Protein AF-0000000073397207 (afdb_homodimer)

Solvent-accessible surface area (backbone atoms only — not comparable to full-atom values): 21515 Å² total; per-residue (Å²): 124,92,67,75,70,46,77,67,48,49,52,52,51,50,42,44,50,54,21,36,38,54,48,25,49,68,46,28,50,88,67,52,48,67,60,58,21,20,55,68,47,73,47,54,61,67,60,51,58,77,76,30,93,39,72,66,57,48,45,54,55,33,42,51,50,45,42,52,48,46,52,56,42,54,59,62,45,70,51,84,90,61,51,71,64,54,37,28,37,43,47,29,40,36,53,50,49,41,45,67,76,34,39,37,34,52,50,34,36,55,55,43,28,61,70,31,71,69,36,33,51,52,45,50,56,51,51,43,54,62,27,53,53,41,20,53,50,40,50,56,37,33,76,72,64,17,49,69,89,62,56,37,62,59,48,16,48,36,51,49,25,16,53,53,43,33,49,46,60,54,66,36,50,70,59,38,66,85,44,72,66,59,63,68,62,53,30,50,47,49,13,50,36,54,32,25,43,42,66,33,76,74,70,83,77,119,124,92,68,75,68,47,75,66,49,51,50,50,51,50,43,42,49,52,22,36,39,53,47,25,50,68,46,28,48,89,66,50,48,68,57,57,23,19,56,66,47,72,48,55,58,67,60,51,57,76,76,31,93,39,72,64,56,49,45,53,55,32,43,53,52,43,43,51,48,47,52,56,39,53,58,63,44,70,51,83,91,60,51,71,64,54,37,28,38,42,46,29,41,35,53,50,51,42,44,66,77,32,39,38,34,52,50,34,38,58,57,42,28,61,71,31,70,70,35,32,49,52,44,51,56,51,50,44,54,62,25,52,53,40,21,52,51,39,51,56,37,34,76,74,64,17,50,68,89,60,56,38,63,60,47,17,46,35,50,48,24,16,52,52,42,32,49,46,62,54,66,37,50,71,60,38,66,85,44,73,65,58,63,68,60,54,28,50,46,49,12,50,37,52,32,25,43,42,65,34,75,73,69,81,76,120

Foldseek 3Di:
DPDDQDPVNVVLVVLLVVLLLVVCLEQNLVRDDLCSSQVSSVHDSVSVCVPAVGSVRVLVVLLVVLLVQLVVQVVVLPDPDDDLLRSLLSNLLSLLVSCQVSVSSLRHLVVVLVVDVVSVVSVVVSLVVQLVVQLVVLVVLVVVPWPPPDRSNVLSVVLSVCSSVLSCVQRGYCVVVVDRDDSVVSSSVSSVCSSCSRNPDPPPPD/DPDDQDPVNVVLVVLLVVLLLVVCLEQNLVRDDLCSSQVSSVHDSVSVCVPAVGSVRVLVVLLVVLLVQLVVQVVVLPDPDDDLLRSLLSNLLSLLVSCQVSVSSLRHLVVVLVVDVVSVVSVVVSLVVQLVVQLVVLVVLVVVPWPPPDRSNVLSVVLSVCSSVLSCVQRGYCVVVVDRDDSVVSSSVSSVCSSCSRNPDPPPPD

InterPro domains:
  IPR001647 DNA-binding HTH domain, TetR-type [PF00440] (18-60)
  IPR001647 DNA-binding HTH domain, TetR-type [PS50977] (10-70)
  IPR009057 Homedomain-like superfamily [SSF46689] (4-81)
  IPR036271 Tetracyclin repressor-like, C-terminal domain superfamily [SSF48498] (80-200)
  IPR050624 Nucleoid occlusion factor SlmA/HTH-type transcriptional regulator [PTHR43479] (6-202)

Organism: Mycobacterium tuberculosis (strain ATCC 25177 / H37Ra) (NCBI:txid419947)

Secondary structure (DSSP, 8-state):
------HHHHHHHHHHHHHHHHHHHHH-STT--HHHHHHHHTS-HHHHHTT-S-HHHHHHHHHHHHHHHHHHHHHHHT-TT--HHHHHHHHHHHHHHHHHHTHHHHHHHHHHTTT-HHHHHHHHHHHHHHHHHHHHHHHHHHHTTTTTTS-HHHHHHHHHHHHHHHHHHHHSSGGGGG----HHHHHHHHHHHHHHHHH----TT-/------HHHHHHHHHHHHHHHHHHHHH-STT--HHHHHHHHTS-HHHHHTT-S-HHHHHHHHHHHHHHHHHHHHHHHT-TT--HHHHHHHHHHHHHHHHHHTHHHHHHHHHHTTT-HHHHHHHHHHHHHHHHHHHHHHHHHHHTTTTTTS-HHHHHHHHHHHHHHHHHHHHSSGGGGG----HHHHHHHHHHHHHHHHH----TT-

Radius of gyration: 22.96 Å; Cα contacts (8 Å, |Δi|>4): 484; chains: 2; bounding box: 70×63×47 Å

Structure (mmCIF, N/CA/C/O backbone):
data_AF-0000000073397207-model_v1
#
loop_
_entity.id
_entity.type
_entity.pdbx_description
1 polymer 'Transcriptional regulatory protein'
#
loop_
_atom_site.group_PDB
_atom_site.id
_atom_site.type_symbol
_atom_site.label_atom_id
_atom_site.label_alt_id
_atom_site.label_comp_id
_atom_site.label_asym_id
_atom_site.label_entity_id
_atom_site.label_seq_id
_atom_site.pdbx_PDB_ins_code
_atom_site.Cartn_x
_atom_site.Cartn_y
_atom_site.Cartn_z
_atom_site.occupancy
_atom_site.B_iso_or_equiv
_atom_site.auth_seq_id
_atom_site.auth_comp_id
_atom_site.auth_asym_id
_atom_site.auth_atom_id
_atom_site.pdbx_PDB_model_num
ATOM 1 N N . MET A 1 1 ? 34.656 -29.141 -2.18 1 34.81 1 MET A N 1
ATOM 2 C CA . MET A 1 1 ? 34.469 -27.875 -1.485 1 34.81 1 MET A CA 1
ATOM 3 C C . MET A 1 1 ? 34.156 -26.75 -2.475 1 34.81 1 MET A C 1
ATOM 5 O O . MET A 1 1 ? 34.938 -26.484 -3.377 1 34.81 1 MET A O 1
ATOM 9 N N . PRO A 1 2 ? 32.906 -26.5 -2.973 1 42.25 2 PRO A N 1
ATOM 10 C CA . PRO A 1 2 ? 32.688 -25.641 -4.141 1 42.25 2 PRO A CA 1
ATOM 11 C C . PRO A 1 2 ? 33.438 -24.312 -4.035 1 42.25 2 PRO A C 1
ATOM 13 O O . PRO A 1 2 ? 33.469 -23.688 -2.973 1 42.25 2 PRO A O 1
ATOM 16 N N . ASP A 1 3 ? 34.594 -24.141 -4.621 1 44.03 3 ASP A N 1
ATOM 17 C CA . ASP A 1 3 ? 35.625 -23.109 -4.746 1 44.03 3 ASP A CA 1
ATOM 18 C C . ASP A 1 3 ? 35 -21.734 -4.836 1 44.03 3 ASP A C 1
ATOM 20 O O . ASP A 1 3 ? 33.812 -21.594 -5.18 1 44.03 3 ASP A O 1
ATOM 24 N N . PHE A 1 4 ? 35.656 -20.734 -4.254 1 48.06 4 PHE A N 1
ATOM 25 C CA . PHE A 1 4 ? 35.469 -19.281 -4.34 1 48.06 4 PHE A CA 1
ATOM 26 C C . PHE A 1 4 ? 35 -18.875 -5.734 1 48.06 4 PHE A C 1
ATOM 28 O O . PHE A 1 4 ? 35.594 -19.281 -6.734 1 48.06 4 PHE A O 1
ATOM 35 N N . PRO A 1 5 ? 33.656 -18.594 -5.93 1 55.09 5 PRO A N 1
ATOM 36 C CA . PRO A 1 5 ? 33.312 -18.266 -7.32 1 55.09 5 PRO A CA 1
ATOM 37 C C . PRO A 1 5 ? 34.438 -17.5 -8.031 1 55.09 5 PRO A C 1
ATOM 39 O O . PRO A 1 5 ? 35.031 -16.594 -7.445 1 55.09 5 PRO A O 1
ATOM 42 N N . THR A 1 6 ? 35.125 -18.156 -8.875 1 69.31 6 THR A N 1
ATOM 43 C CA . THR A 1 6 ? 36.031 -17.5 -9.789 1 69.31 6 THR A CA 1
ATOM 44 C C . THR A 1 6 ? 35.469 -16.156 -10.266 1 69.31 6 THR A C 1
ATOM 46 O O . THR A 1 6 ? 34.281 -15.867 -10.055 1 69.31 6 THR A O 1
ATOM 49 N N . GLN A 1 7 ? 36.375 -15.156 -10.578 1 72.31 7 GLN A N 1
ATOM 50 C CA . GLN A 1 7 ? 35.969 -13.898 -11.188 1 72.31 7 GLN A CA 1
ATOM 51 C C . GLN A 1 7 ? 34.875 -14.102 -12.219 1 72.31 7 GLN A C 1
ATOM 53 O O . GLN A 1 7 ? 33.938 -13.305 -12.297 1 72.31 7 GLN A O 1
ATOM 58 N N . ARG A 1 8 ? 35.031 -15.195 -12.938 1 74.38 8 ARG A N 1
ATOM 59 C CA . ARG A 1 8 ? 34.062 -15.523 -13.961 1 74.38 8 ARG A CA 1
ATOM 60 C C . ARG A 1 8 ? 32.688 -15.859 -13.328 1 74.38 8 ARG A C 1
ATOM 62 O O . ARG A 1 8 ? 31.656 -15.422 -13.812 1 74.38 8 ARG A O 1
ATOM 69 N N . GLY A 1 9 ? 32.75 -16.609 -12.25 1 80.19 9 GLY A N 1
ATOM 70 C CA . GLY A 1 9 ? 31.531 -16.969 -11.531 1 80.19 9 GLY A CA 1
ATOM 71 C C . GLY A 1 9 ? 30.781 -15.766 -10.984 1 80.19 9 GLY A C 1
ATOM 72 O O . GLY A 1 9 ? 29.562 -15.688 -11.094 1 80.19 9 GLY A O 1
ATOM 73 N N . ARG A 1 10 ? 31.562 -14.859 -10.531 1 85.19 10 ARG A N 1
ATOM 74 C CA . ARG A 1 10 ? 30.969 -13.648 -9.977 1 85.19 10 ARG A CA 1
ATOM 75 C C . ARG A 1 10 ? 30.328 -12.805 -11.07 1 85.19 10 ARG A C 1
ATOM 77 O O . ARG A 1 10 ? 29.266 -12.195 -10.852 1 85.19 10 ARG A O 1
ATOM 84 N N . ARG A 1 11 ? 30.891 -12.75 -12.18 1 86.88 11 ARG A N 1
ATOM 85 C CA . ARG A 1 11 ? 30.359 -11.992 -13.305 1 86.88 11 ARG A CA 1
ATOM 86 C C . ARG A 1 11 ? 29.047 -12.602 -13.797 1 86.88 11 ARG A C 1
ATOM 88 O O . ARG A 1 11 ? 28.109 -11.875 -14.133 1 86.88 11 ARG A O 1
ATOM 95 N N . THR A 1 12 ? 29.047 -13.898 -13.82 1 88.5 12 THR A N 1
ATOM 96 C CA . THR A 1 12 ? 27.844 -14.586 -14.273 1 88.5 12 THR A CA 1
ATOM 97 C C . THR A 1 12 ? 26.688 -14.367 -13.289 1 88.5 12 THR A C 1
ATOM 99 O O . THR A 1 12 ? 25.562 -14.094 -13.695 1 88.5 12 THR A O 1
ATOM 102 N N . GLN A 1 13 ? 27.016 -14.469 -12.062 1 91.81 13 GLN A N 1
ATOM 103 C CA . GLN A 1 13 ? 26 -14.227 -11.047 1 91.81 13 GLN A CA 1
ATOM 104 C C . GLN A 1 13 ? 25.453 -12.805 -11.133 1 91.81 13 GLN A C 1
ATOM 106 O O . GLN A 1 13 ? 24.25 -12.586 -11.016 1 91.81 13 GLN A O 1
ATOM 111 N N . ALA A 1 14 ? 26.359 -11.875 -11.344 1 92.94 14 ALA A N 1
ATOM 112 C CA . ALA A 1 14 ? 25.953 -10.469 -11.469 1 92.94 14 ALA A CA 1
ATOM 113 C C . ALA A 1 14 ? 25.047 -10.266 -12.672 1 92.94 14 ALA A C 1
ATOM 115 O O . ALA A 1 14 ? 24.109 -9.469 -12.617 1 92.94 14 ALA A O 1
ATOM 116 N N . ALA A 1 15 ? 25.344 -10.977 -13.703 1 93.75 15 ALA A N 1
ATOM 117 C CA . ALA A 1 15 ? 24.531 -10.883 -14.906 1 93.75 15 ALA A CA 1
ATOM 118 C C . ALA A 1 15 ? 23.125 -11.438 -14.672 1 93.75 15 ALA A C 1
ATOM 120 O O . ALA A 1 15 ? 22.141 -10.859 -15.125 1 93.75 15 ALA A O 1
ATOM 121 N N . ILE A 1 16 ? 23.062 -12.523 -14 1 95.12 16 ILE A N 1
ATOM 122 C CA . ILE A 1 16 ? 21.781 -13.148 -13.672 1 95.12 16 ILE A CA 1
ATOM 123 C C . ILE A 1 16 ? 20.984 -12.234 -12.742 1 95.12 16 ILE A C 1
ATOM 125 O O . ILE A 1 16 ? 19.781 -12.047 -12.922 1 95.12 16 ILE A O 1
ATOM 129 N N . ASP A 1 17 ? 21.688 -11.695 -11.844 1 95.69 17 ASP A N 1
ATOM 130 C CA . ASP A 1 17 ? 21.062 -10.773 -10.906 1 95.69 17 ASP A CA 1
ATOM 131 C C . ASP A 1 17 ? 20.5 -9.555 -11.633 1 95.69 17 ASP A C 1
ATOM 133 O O . ASP A 1 17 ? 19.344 -9.156 -11.398 1 95.69 17 ASP A O 1
ATOM 137 N N . ALA A 1 18 ? 21.297 -8.984 -12.492 1 96.31 18 ALA A N 1
ATOM 138 C CA . ALA A 1 18 ? 20.859 -7.812 -13.258 1 96.31 18 ALA A CA 1
ATOM 139 C C . ALA A 1 18 ? 19.656 -8.141 -14.133 1 96.31 18 ALA A C 1
ATOM 141 O O . ALA A 1 18 ? 18.719 -7.352 -14.234 1 96.31 18 ALA A O 1
ATOM 142 N N . ALA A 1 19 ? 19.703 -9.266 -14.75 1 97.38 19 ALA A N 1
ATOM 143 C CA . ALA A 1 19 ? 18.594 -9.727 -15.586 1 97.38 19 ALA A CA 1
ATOM 144 C C . ALA A 1 19 ? 17.328 -9.93 -14.758 1 97.38 19 ALA A C 1
ATOM 146 O O . ALA A 1 19 ? 16.234 -9.531 -15.164 1 97.38 19 ALA A O 1
ATOM 147 N N . ALA A 1 20 ? 17.484 -10.555 -13.586 1 97.62 20 ALA A N 1
ATOM 148 C CA . ALA A 1 20 ? 16.359 -10.797 -12.695 1 97.62 20 ALA A CA 1
ATOM 149 C C . ALA A 1 20 ? 15.711 -9.492 -12.266 1 97.62 20 ALA A C 1
ATOM 151 O O . ALA A 1 20 ? 14.484 -9.367 -12.273 1 97.62 20 ALA A O 1
ATOM 152 N N . ARG A 1 21 ? 16.531 -8.547 -11.938 1 96.69 21 ARG A N 1
ATOM 153 C CA . ARG A 1 21 ? 16.016 -7.25 -11.516 1 96.69 21 ARG A CA 1
ATOM 154 C C . ARG A 1 21 ? 15.227 -6.582 -12.641 1 96.69 21 ARG A C 1
ATOM 156 O O . ARG A 1 21 ? 14.156 -6.016 -12.406 1 96.69 21 ARG A O 1
ATOM 163 N N . THR A 1 22 ? 15.711 -6.688 -13.797 1 95.75 22 THR A N 1
ATOM 164 C CA . THR A 1 22 ? 15.062 -6.094 -14.961 1 95.75 22 THR A CA 1
ATOM 165 C C . THR A 1 22 ? 13.695 -6.734 -15.195 1 95.75 22 THR A C 1
ATOM 167 O O . THR A 1 22 ? 12.695 -6.031 -15.359 1 95.75 22 THR A O 1
ATOM 170 N N . VAL A 1 23 ? 13.625 -8.047 -15.195 1 95.81 23 VAL A N 1
ATOM 171 C CA . VAL A 1 23 ? 12.398 -8.773 -15.477 1 95.81 23 VAL A CA 1
ATOM 172 C C . VAL A 1 23 ? 11.383 -8.531 -14.359 1 95.81 23 VAL A C 1
ATOM 174 O O . VAL A 1 23 ? 10.188 -8.359 -14.617 1 95.81 23 VAL A O 1
ATOM 177 N N . VAL A 1 24 ? 11.844 -8.445 -13.164 1 95.88 24 VAL A N 1
ATOM 178 C CA . VAL A 1 24 ? 10.977 -8.281 -12.008 1 95.88 24 VAL A CA 1
ATOM 179 C C . VAL A 1 24 ? 10.359 -6.887 -12.016 1 95.88 24 VAL A C 1
ATOM 181 O O . VAL A 1 24 ? 9.18 -6.719 -11.711 1 95.88 24 VAL A O 1
ATOM 184 N N . VAL A 1 25 ? 11.141 -5.914 -12.344 1 92.69 25 VAL A N 1
ATOM 185 C CA . VAL A 1 25 ? 10.617 -4.555 -12.391 1 92.69 25 VAL A CA 1
ATOM 186 C C . VAL A 1 25 ? 9.531 -4.457 -13.461 1 92.69 25 VAL A C 1
ATOM 188 O O . VAL A 1 25 ? 8.531 -3.76 -13.281 1 92.69 25 VAL A O 1
ATOM 191 N N . ARG A 1 26 ? 9.648 -5.23 -14.453 1 89.5 26 ARG A N 1
ATOM 192 C CA . ARG A 1 26 ? 8.727 -5.188 -15.586 1 89.5 26 ARG A CA 1
ATOM 193 C C . ARG A 1 26 ? 7.473 -6.004 -15.297 1 89.5 26 ARG A C 1
ATOM 195 O O . ARG A 1 26 ? 6.355 -5.543 -15.547 1 89.5 26 ARG A O 1
ATOM 202 N N . ASN A 1 27 ? 7.688 -7.203 -14.688 1 90.75 27 ASN A N 1
ATOM 203 C CA . ASN A 1 27 ? 6.594 -8.164 -14.641 1 90.75 27 ASN A CA 1
ATOM 204 C C . ASN A 1 27 ? 6.129 -8.414 -13.203 1 90.75 27 ASN A C 1
ATOM 206 O O . ASN A 1 27 ? 5.055 -8.969 -12.984 1 90.75 27 ASN A O 1
ATOM 210 N N . GLY A 1 28 ? 6.941 -7.98 -12.266 1 92.88 28 GLY A N 1
ATOM 211 C CA . GLY A 1 28 ? 6.746 -8.469 -10.914 1 92.88 28 GLY A CA 1
ATOM 212 C C . GLY A 1 28 ? 7.355 -9.836 -10.68 1 92.88 28 GLY A C 1
ATOM 213 O O . GLY A 1 28 ? 7.656 -10.562 -11.625 1 92.88 28 GLY A O 1
ATOM 214 N N . ILE A 1 29 ? 7.496 -10.242 -9.438 1 95.75 29 ILE A N 1
ATOM 215 C CA . ILE A 1 29 ? 8.195 -11.477 -9.109 1 95.75 29 ILE A CA 1
ATOM 216 C C . ILE A 1 29 ? 7.258 -12.672 -9.281 1 95.75 29 ILE A C 1
ATOM 218 O O . ILE A 1 29 ? 7.691 -13.758 -9.672 1 95.75 29 ILE A O 1
ATOM 222 N N . LEU A 1 30 ? 6.016 -12.453 -9.031 1 93.25 30 LEU A N 1
ATOM 223 C CA . LEU A 1 30 ? 5.062 -13.555 -9.078 1 93.25 30 LEU A CA 1
ATOM 224 C C . LEU A 1 30 ? 4.812 -13.992 -10.523 1 93.25 30 LEU A C 1
ATOM 226 O O . LEU A 1 30 ? 4.551 -15.164 -10.781 1 93.25 30 LEU A O 1
ATOM 230 N N . ALA A 1 31 ? 4.973 -13.125 -11.43 1 91.5 31 ALA A N 1
ATOM 231 C CA . ALA A 1 31 ? 4.773 -13.438 -12.844 1 91.5 31 ALA A CA 1
ATOM 232 C C . ALA A 1 31 ? 6.09 -13.805 -13.523 1 91.5 31 ALA A C 1
ATOM 234 O O . ALA A 1 31 ? 6.125 -14.062 -14.727 1 91.5 31 ALA A O 1
ATOM 235 N N . THR A 1 32 ? 7.168 -13.766 -12.797 1 95.75 32 THR A N 1
ATOM 236 C CA . THR A 1 32 ? 8.5 -14.016 -13.344 1 95.75 32 THR A CA 1
ATOM 237 C C . THR A 1 32 ? 8.914 -15.461 -13.117 1 95.75 32 THR A C 1
ATOM 239 O O . THR A 1 32 ? 8.727 -16 -12.023 1 95.75 32 THR A O 1
ATOM 242 N N . THR A 1 33 ? 9.484 -16.125 -14.156 1 95.94 33 THR A N 1
ATOM 243 C CA . THR A 1 33 ? 10.039 -17.469 -14.031 1 95.94 33 THR A CA 1
ATOM 244 C C . THR A 1 33 ? 11.555 -17.438 -14.164 1 95.94 33 THR A C 1
ATOM 246 O O . THR A 1 33 ? 12.133 -16.438 -14.594 1 95.94 33 THR A O 1
ATOM 249 N N . VAL A 1 34 ? 12.109 -18.531 -13.727 1 96.88 34 VAL A N 1
ATOM 250 C CA . VAL A 1 34 ? 13.555 -18.672 -13.891 1 96.88 34 VAL A CA 1
ATOM 251 C C . VAL A 1 34 ? 13.914 -18.609 -15.375 1 96.88 34 VAL A C 1
ATOM 253 O O . VAL A 1 34 ? 14.93 -18.016 -15.75 1 96.88 34 VAL A O 1
ATOM 256 N N . ALA A 1 35 ? 13.055 -19.156 -16.188 1 96.44 35 ALA A N 1
ATOM 257 C CA . ALA A 1 35 ? 13.273 -19.109 -17.641 1 96.44 35 ALA A CA 1
ATOM 258 C C . ALA A 1 35 ? 13.273 -17.672 -18.156 1 96.44 35 ALA A C 1
ATOM 260 O O . ALA A 1 35 ? 14.109 -17.312 -18.984 1 96.44 35 ALA A O 1
ATOM 261 N N . ASP A 1 36 ? 12.422 -16.828 -17.703 1 96.81 36 ASP A N 1
ATOM 262 C CA . ASP A 1 36 ? 12.383 -15.422 -18.078 1 96.81 36 ASP A CA 1
ATOM 263 C C . ASP A 1 36 ? 13.695 -14.727 -17.734 1 96.81 36 ASP A C 1
ATOM 265 O O . ASP A 1 36 ? 14.211 -13.938 -18.531 1 96.81 36 ASP A O 1
ATOM 269 N N . ILE A 1 37 ? 14.188 -14.992 -16.531 1 97.62 37 ILE A N 1
ATOM 270 C CA . ILE A 1 37 ? 15.398 -14.352 -16.016 1 97.62 37 ILE A CA 1
ATOM 271 C C . ILE A 1 37 ? 16.594 -14.758 -16.875 1 97.62 37 ILE A C 1
ATOM 273 O O . ILE A 1 37 ? 17.359 -13.906 -17.328 1 97.62 37 ILE A O 1
ATOM 277 N N . THR A 1 38 ? 16.734 -16.078 -17.094 1 96.75 38 THR A N 1
ATOM 278 C CA . THR A 1 38 ? 17.906 -16.562 -17.812 1 96.75 38 THR A CA 1
ATOM 279 C C . THR A 1 38 ? 17.828 -16.172 -19.297 1 96.75 38 THR A C 1
ATOM 281 O O . THR A 1 38 ? 18.844 -15.914 -19.922 1 96.75 38 THR A O 1
ATOM 284 N N . ALA A 1 39 ? 16.609 -16.125 -19.859 1 96.81 39 ALA A N 1
ATOM 285 C CA . ALA A 1 39 ? 16.453 -15.617 -21.219 1 96.81 39 ALA A CA 1
ATOM 286 C C . ALA A 1 39 ? 16.922 -14.172 -21.328 1 96.81 39 ALA A C 1
ATOM 288 O O . ALA A 1 39 ? 17.625 -13.812 -22.281 1 96.81 39 ALA A O 1
ATOM 289 N N . GLU A 1 40 ? 16.578 -13.359 -20.391 1 96.81 40 GLU A N 1
ATOM 290 C CA . GLU A 1 40 ? 17 -11.969 -20.344 1 96.81 40 GLU A CA 1
ATOM 291 C C . GLU A 1 40 ? 18.516 -11.859 -20.219 1 96.81 40 GLU A C 1
ATOM 293 O O . GLU A 1 40 ? 19.141 -10.953 -20.781 1 96.81 40 GLU A O 1
ATOM 298 N N . ALA A 1 41 ? 19.156 -12.82 -19.531 1 95.88 41 ALA A N 1
ATOM 299 C CA . ALA A 1 41 ? 20.594 -12.812 -19.297 1 95.88 41 ALA A CA 1
ATOM 300 C C . ALA A 1 41 ? 21.344 -13.461 -20.453 1 95.88 41 ALA A C 1
ATOM 302 O O . ALA A 1 41 ? 22.578 -13.43 -20.5 1 95.88 41 ALA A O 1
ATOM 303 N N . GLY A 1 42 ? 20.656 -14.062 -21.359 1 95.69 42 GLY A N 1
ATOM 304 C CA . GLY A 1 42 ? 21.297 -14.789 -22.453 1 95.69 42 GLY A CA 1
ATOM 305 C C . GLY A 1 42 ? 22.016 -16.047 -21.984 1 95.69 42 GLY A C 1
ATOM 306 O O . GLY A 1 42 ? 23.125 -16.328 -22.453 1 95.69 42 GLY A O 1
ATOM 307 N N . ARG A 1 43 ? 21.375 -16.703 -21.062 1 93.94 43 ARG A N 1
ATOM 308 C CA . ARG A 1 43 ? 21.984 -17.891 -20.484 1 93.94 43 ARG A CA 1
ATOM 309 C C . ARG A 1 43 ? 20.984 -19.031 -20.422 1 93.94 43 ARG A C 1
ATOM 311 O O . ARG A 1 43 ? 19.797 -18.844 -20.656 1 93.94 43 ARG A O 1
ATOM 318 N N . SER A 1 44 ? 21.516 -20.203 -20.094 1 90.88 44 SER A N 1
ATOM 319 C CA . SER A 1 44 ? 20.656 -21.359 -19.906 1 90.88 44 SER A CA 1
ATOM 320 C C . SER A 1 44 ? 19.938 -21.328 -18.547 1 90.88 44 SER A C 1
ATOM 322 O O . SER A 1 44 ? 20.438 -20.703 -17.609 1 90.88 44 SER A O 1
ATOM 324 N N . ALA A 1 45 ? 18.797 -22.016 -18.422 1 89.69 45 ALA A N 1
ATOM 325 C CA . ALA A 1 45 ? 18.062 -22.125 -17.156 1 89.69 45 ALA A CA 1
ATOM 326 C C . ALA A 1 45 ? 18.938 -22.75 -16.078 1 89.69 45 ALA A C 1
ATOM 328 O O . ALA A 1 45 ? 18.859 -22.375 -14.906 1 89.69 45 ALA A O 1
ATOM 329 N N . ALA A 1 46 ? 19.812 -23.703 -16.5 1 90.12 46 ALA A N 1
ATOM 330 C CA . ALA A 1 46 ? 20.688 -24.422 -15.578 1 90.12 46 ALA A CA 1
ATOM 331 C C . ALA A 1 46 ? 21.672 -23.453 -14.906 1 90.12 46 ALA A C 1
ATOM 333 O O . ALA A 1 46 ? 22.031 -23.656 -13.742 1 90.12 46 ALA A O 1
ATOM 334 N N . SER A 1 47 ? 22 -22.453 -15.57 1 92.19 47 SER A N 1
ATOM 335 C CA . SER A 1 47 ? 22.953 -21.484 -15.055 1 92.19 47 SER A CA 1
ATOM 336 C C . SER A 1 47 ? 22.438 -20.797 -13.797 1 92.19 47 SER A C 1
ATOM 338 O O . SER A 1 47 ? 23.203 -20.5 -12.875 1 92.19 47 SER A O 1
ATOM 340 N N . PHE A 1 48 ? 21.141 -20.594 -13.742 1 95.5 48 PHE A N 1
ATOM 341 C CA . PHE A 1 48 ? 20.531 -19.969 -12.578 1 95.5 48 PHE A CA 1
ATOM 342 C C . PHE A 1 48 ? 20.734 -20.812 -11.336 1 95.5 48 PHE A C 1
ATOM 344 O O . PHE A 1 48 ? 21.078 -20.297 -10.273 1 95.5 48 PHE A O 1
ATOM 351 N N . TYR A 1 49 ? 20.656 -22.047 -11.453 1 94.38 49 TYR A N 1
ATOM 352 C CA . TYR A 1 49 ? 20.641 -22.969 -10.328 1 94.38 49 TYR A CA 1
ATOM 353 C C . TYR A 1 49 ? 22.062 -23.219 -9.82 1 94.38 49 TYR A C 1
ATOM 355 O O . TYR A 1 49 ? 22.25 -23.812 -8.75 1 94.38 49 TYR A O 1
ATOM 363 N N . ASN A 1 50 ? 23.062 -22.781 -10.531 1 94.06 50 ASN A N 1
ATOM 364 C CA . ASN A 1 50 ? 24.438 -22.781 -10.039 1 94.06 50 ASN A CA 1
ATOM 365 C C . ASN A 1 50 ? 24.625 -21.766 -8.914 1 94.06 50 ASN A C 1
ATOM 367 O O . ASN A 1 50 ? 25.531 -21.891 -8.102 1 94.06 50 ASN A O 1
ATOM 371 N N . TYR A 1 51 ? 23.688 -20.844 -8.914 1 93.81 51 TYR A N 1
ATOM 372 C CA . TYR A 1 51 ? 23.891 -19.734 -8 1 93.81 51 TYR A CA 1
ATOM 373 C C . TYR A 1 51 ? 22.75 -19.625 -7.004 1 93.81 51 TYR A C 1
ATOM 375 O O . TYR A 1 51 ? 22.938 -19.141 -5.883 1 93.81 51 TYR A O 1
ATOM 383 N N . TYR A 1 52 ? 21.594 -20 -7.434 1 95.81 52 TYR A N 1
ATOM 384 C CA . TYR A 1 52 ? 20.422 -19.922 -6.562 1 95.81 52 TYR A CA 1
ATOM 385 C C . TYR A 1 52 ? 19.641 -21.234 -6.566 1 95.81 52 TYR A C 1
ATOM 387 O O . TYR A 1 52 ? 19.375 -21.797 -7.629 1 95.81 52 TYR A O 1
ATOM 395 N N . ASP A 1 53 ? 19.203 -21.609 -5.375 1 95.56 53 ASP A N 1
ATOM 396 C CA . ASP A 1 53 ? 18.422 -22.844 -5.25 1 95.56 53 ASP A CA 1
ATOM 397 C C . ASP A 1 53 ? 17.031 -22.672 -5.828 1 95.56 53 ASP A C 1
ATOM 399 O O . ASP A 1 53 ? 16.406 -23.641 -6.285 1 95.56 53 ASP A O 1
ATOM 403 N N . SER A 1 54 ? 16.531 -21.438 -5.707 1 95.81 54 SER A N 1
ATOM 404 C CA . SER A 1 54 ? 15.188 -21.109 -6.184 1 95.81 54 SER A CA 1
ATOM 405 C C . SER A 1 54 ? 15.023 -19.609 -6.359 1 95.81 54 SER A C 1
ATOM 407 O O . SER A 1 54 ? 15.883 -18.828 -5.934 1 95.81 54 SER A O 1
ATOM 409 N N . LYS A 1 55 ? 14.031 -19.297 -6.988 1 95.44 55 LYS A N 1
ATOM 410 C CA . LYS A 1 55 ? 13.68 -17.891 -7.125 1 95.44 55 LYS A CA 1
ATOM 411 C C . LYS A 1 55 ? 13.453 -17.25 -5.762 1 95.44 55 LYS A C 1
ATOM 413 O O . LYS A 1 55 ? 13.875 -16.109 -5.531 1 95.44 55 LYS A O 1
ATOM 418 N N . GLU A 1 56 ? 12.875 -17.938 -4.832 1 95.62 56 GLU A N 1
A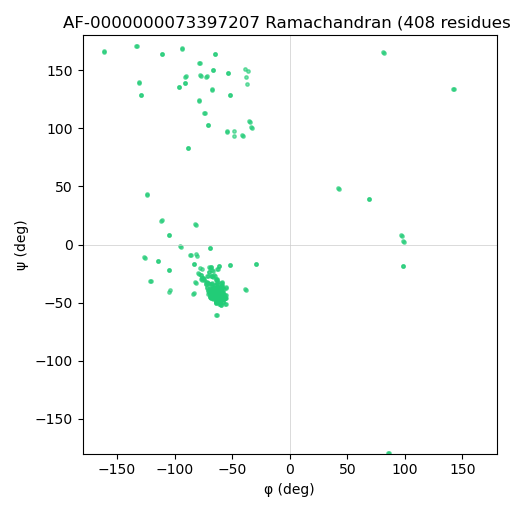TOM 419 C CA . GLU A 1 56 ? 12.617 -17.453 -3.48 1 95.62 56 GLU A CA 1
ATOM 420 C C . GLU A 1 56 ? 13.914 -17.266 -2.705 1 95.62 56 GLU A C 1
ATOM 422 O O . GLU A 1 56 ? 14.039 -16.328 -1.909 1 95.62 56 GLU A O 1
ATOM 427 N N . ALA A 1 57 ? 14.797 -18.172 -2.922 1 96.12 57 ALA A N 1
ATOM 428 C CA . ALA A 1 57 ? 16.109 -18.031 -2.291 1 96.12 57 ALA A CA 1
ATOM 429 C C . ALA A 1 57 ? 16.797 -16.766 -2.76 1 96.12 57 ALA A C 1
ATOM 431 O O . ALA A 1 57 ? 17.438 -16.062 -1.964 1 96.12 57 ALA A O 1
ATOM 432 N N . MET A 1 58 ? 16.734 -16.484 -4.008 1 97.06 58 MET A N 1
ATOM 433 C CA . MET A 1 58 ? 17.266 -15.242 -4.559 1 97.06 58 MET A CA 1
ATOM 434 C C . MET A 1 58 ? 16.609 -14.031 -3.906 1 97.06 58 MET A C 1
ATOM 436 O O . MET A 1 58 ? 17.297 -13.102 -3.48 1 97.06 58 MET A O 1
ATOM 440 N N . VAL A 1 59 ? 15.32 -14.055 -3.75 1 97.44 59 VAL A N 1
ATOM 441 C CA . VAL A 1 59 ? 14.57 -12.93 -3.199 1 97.44 59 VAL A CA 1
ATOM 442 C C . VAL A 1 59 ? 14.93 -12.75 -1.725 1 97.44 59 VAL A C 1
ATOM 444 O O . VAL A 1 59 ? 14.977 -11.617 -1.226 1 97.44 59 VAL A O 1
ATOM 447 N N . ARG A 1 60 ? 15.195 -13.797 -1.052 1 96.12 60 ARG A N 1
ATOM 448 C CA . ARG A 1 60 ? 15.625 -13.688 0.339 1 96.12 60 ARG A CA 1
ATOM 449 C C . ARG A 1 60 ? 16.922 -12.898 0.454 1 96.12 60 ARG A C 1
ATOM 451 O O . ARG A 1 60 ? 17.078 -12.062 1.354 1 96.12 60 ARG A O 1
ATOM 458 N N . GLN A 1 61 ? 17.797 -13.148 -0.435 1 94.88 61 GLN A N 1
ATOM 459 C CA . GLN A 1 61 ? 19.031 -12.375 -0.463 1 94.88 61 GLN A CA 1
ATOM 460 C C . GLN A 1 61 ? 18.766 -10.906 -0.796 1 94.88 61 GLN A C 1
ATOM 462 O O . GLN A 1 61 ? 19.391 -10.008 -0.228 1 94.88 61 GLN A O 1
ATOM 467 N N . TRP A 1 62 ? 17.875 -10.727 -1.723 1 95.5 62 TRP A N 1
ATOM 468 C CA . TRP A 1 62 ? 17.484 -9.375 -2.105 1 95.5 62 TRP A CA 1
ATOM 469 C C . TRP A 1 62 ? 16.859 -8.641 -0.926 1 95.5 62 TRP A C 1
ATOM 471 O O . TRP A 1 62 ? 17.062 -7.434 -0.761 1 95.5 62 TRP A O 1
ATOM 481 N N . ALA A 1 63 ? 16.094 -9.336 -0.105 1 94.56 63 ALA A N 1
ATOM 482 C CA . ALA A 1 63 ? 15.461 -8.758 1.079 1 94.56 63 ALA A CA 1
ATOM 483 C C . ALA A 1 63 ? 16.516 -8.172 2.021 1 94.56 63 ALA A C 1
ATOM 485 O O . ALA A 1 63 ? 16.328 -7.074 2.555 1 94.56 63 ALA A O 1
ATOM 486 N N . LEU A 1 64 ? 17.562 -8.844 2.178 1 92.69 64 LEU A N 1
ATOM 487 C CA . LEU A 1 64 ? 18.641 -8.398 3.059 1 92.69 64 LEU A CA 1
ATOM 488 C C . LEU A 1 64 ? 19.328 -7.156 2.504 1 92.69 64 LEU A C 1
ATOM 490 O O . LEU A 1 64 ? 19.641 -6.23 3.254 1 92.69 64 LEU A O 1
ATOM 494 N N . ARG A 1 65 ? 19.484 -7.141 1.22 1 91.69 65 ARG A N 1
ATOM 495 C CA . ARG A 1 65 ? 20.094 -5.977 0.583 1 91.69 65 ARG A CA 1
ATOM 496 C C . ARG A 1 65 ? 19.203 -4.742 0.743 1 91.69 65 ARG A C 1
ATOM 498 O O . ARG A 1 65 ? 19.703 -3.652 1.035 1 91.69 65 ARG A O 1
ATOM 505 N N . PHE A 1 66 ? 17.984 -4.91 0.549 1 93.56 66 PHE A N 1
ATOM 506 C CA . PHE A 1 66 ? 17.047 -3.814 0.729 1 93.56 66 PHE A CA 1
ATOM 507 C C . PHE A 1 66 ? 17.062 -3.311 2.168 1 93.56 66 PHE A C 1
ATOM 509 O O . PHE A 1 66 ? 17.125 -2.104 2.408 1 93.56 66 PHE A O 1
ATOM 516 N N . ARG A 1 67 ? 17 -4.234 3.092 1 92.94 67 ARG A N 1
ATOM 517 C CA . ARG A 1 67 ? 17.031 -3.889 4.508 1 92.94 67 ARG A CA 1
ATOM 518 C C . ARG A 1 67 ? 18.281 -3.102 4.859 1 92.94 67 ARG A C 1
ATOM 520 O O . ARG A 1 67 ? 18.219 -2.094 5.566 1 92.94 67 ARG A O 1
ATOM 527 N N . ASP A 1 68 ? 19.406 -3.531 4.348 1 92.56 68 ASP A N 1
ATOM 528 C CA . ASP A 1 68 ? 20.672 -2.871 4.625 1 92.56 68 ASP A CA 1
ATOM 529 C C . ASP A 1 68 ? 20.703 -1.453 4.062 1 92.56 68 ASP A C 1
ATOM 531 O O . ASP A 1 68 ? 21.156 -0.522 4.723 1 92.56 68 ASP A O 1
ATOM 535 N N . ASP A 1 69 ? 20.203 -1.304 2.891 1 93.12 69 ASP A N 1
ATOM 536 C CA . ASP A 1 69 ? 20.141 0.019 2.275 1 93.12 69 ASP A CA 1
ATOM 537 C C . ASP A 1 69 ? 19.203 0.939 3.049 1 93.12 69 ASP A C 1
ATOM 539 O O . ASP A 1 69 ? 19.5 2.115 3.258 1 93.12 69 ASP A O 1
ATOM 543 N N . ALA A 1 70 ? 18.062 0.414 3.404 1 91.56 70 ALA A N 1
ATOM 544 C CA . ALA A 1 70 ? 17.094 1.178 4.191 1 91.56 70 ALA A CA 1
ATOM 545 C C . ALA A 1 70 ? 17.703 1.639 5.512 1 91.56 70 ALA A C 1
ATOM 547 O O . ALA A 1 70 ? 17.547 2.797 5.902 1 91.56 70 ALA A O 1
ATOM 548 N N . ASN A 1 71 ? 18.422 0.75 6.168 1 90.56 71 ASN A N 1
ATOM 549 C CA . ASN A 1 71 ? 19.078 1.067 7.434 1 90.56 71 ASN A CA 1
ATOM 550 C C . ASN A 1 71 ? 20.125 2.162 7.266 1 90.56 71 ASN A C 1
ATOM 552 O O . ASN A 1 71 ? 20.188 3.096 8.062 1 90.56 71 ASN A O 1
ATOM 556 N N . GLN A 1 72 ? 20.891 2.004 6.25 1 90.31 72 GLN A N 1
ATOM 557 C CA . GLN A 1 72 ? 21.953 2.965 6 1 90.31 72 GLN A CA 1
ATOM 558 C C . GLN A 1 72 ? 21.391 4.355 5.719 1 90.31 72 GLN A C 1
ATOM 560 O O . GLN A 1 72 ? 21.891 5.352 6.246 1 90.31 72 GLN A O 1
ATOM 565 N N . ARG A 1 73 ? 20.391 4.461 4.965 1 90.06 73 ARG A N 1
ATOM 566 C CA . ARG A 1 73 ? 19.812 5.754 4.617 1 90.06 73 ARG A CA 1
ATOM 567 C C . ARG A 1 73 ? 19.062 6.352 5.809 1 90.06 73 ARG A C 1
ATOM 569 O O . ARG A 1 73 ? 19.062 7.57 5.988 1 90.06 73 ARG A O 1
ATOM 576 N N . ALA A 1 74 ? 18.469 5.488 6.598 1 84 74 ALA A N 1
ATOM 577 C CA . ALA A 1 74 ? 17.781 5.961 7.801 1 84 74 ALA A CA 1
ATOM 578 C C . ALA A 1 74 ? 18.766 6.621 8.766 1 84 74 ALA A C 1
ATOM 580 O O . ALA A 1 74 ? 18.438 7.621 9.406 1 84 74 ALA A O 1
ATOM 581 N N . LEU A 1 75 ? 19.938 6.113 8.852 1 81.62 75 LEU A N 1
ATOM 582 C CA . LEU A 1 75 ? 20.969 6.641 9.734 1 81.62 75 LEU A CA 1
ATOM 583 C C . LEU A 1 75 ? 21.391 8.039 9.305 1 81.62 75 LEU A C 1
ATOM 585 O O . LEU A 1 75 ? 21.719 8.883 10.148 1 81.62 75 LEU A O 1
ATOM 589 N N . SER A 1 76 ? 21.234 8.297 8.125 1 77.69 76 SER A N 1
ATOM 590 C CA . SER A 1 76 ? 21.672 9.594 7.609 1 77.69 76 SER A CA 1
ATOM 591 C C . SER A 1 76 ? 20.672 10.688 7.973 1 77.69 76 SER A C 1
ATOM 593 O O . SER A 1 76 ? 21.016 11.875 7.996 1 77.69 76 SER A O 1
ATOM 595 N N . VAL A 1 77 ? 19.484 10.312 8.281 1 79.81 77 VAL A N 1
ATOM 596 C CA . VAL A 1 77 ? 18.406 11.25 8.609 1 79.81 77 VAL A CA 1
ATOM 597 C C . VAL A 1 77 ? 18.594 11.773 10.031 1 79.81 77 VAL A C 1
ATOM 599 O O . VAL A 1 77 ? 18.141 12.867 10.359 1 79.81 77 VAL A O 1
ATOM 602 N N . ILE A 1 78 ? 19.234 11.023 10.875 1 74.38 78 ILE A N 1
ATOM 603 C CA . ILE A 1 78 ? 19.359 11.359 12.289 1 74.38 78 ILE A CA 1
ATOM 604 C C . ILE A 1 78 ? 20.516 12.352 12.469 1 74.38 78 ILE A C 1
ATOM 606 O O . ILE A 1 78 ? 20.844 12.719 13.602 1 74.38 78 ILE A O 1
ATOM 610 N N . ARG A 1 79 ? 20.922 12.969 11.469 1 71.44 79 ARG A N 1
ATOM 611 C CA . ARG A 1 79 ? 22 13.938 11.586 1 71.44 79 ARG A CA 1
ATOM 612 C C . ARG A 1 79 ? 21.562 15.141 12.406 1 71.44 79 ARG A C 1
ATOM 614 O O . ARG A 1 79 ? 20.406 15.531 12.383 1 71.44 79 ARG A O 1
ATOM 621 N N . HIS A 1 80 ? 22.531 15.727 13.078 1 72.69 80 HIS A N 1
ATOM 622 C CA . HIS A 1 80 ? 22.297 16.859 13.961 1 72.69 80 HIS A CA 1
ATOM 623 C C . HIS A 1 80 ? 22.109 18.156 13.172 1 72.69 80 HIS A C 1
ATOM 625 O O . HIS A 1 80 ? 22.531 18.234 12.016 1 72.69 80 HIS A O 1
ATOM 631 N N . GLY A 1 81 ? 21.203 19.047 13.711 1 82.5 81 GLY A N 1
ATOM 632 C CA . GLY A 1 81 ? 21.141 20.422 13.258 1 82.5 81 GLY A CA 1
ATOM 633 C C . GLY A 1 81 ? 20.031 20.656 12.242 1 82.5 81 GLY A C 1
ATOM 634 O O . GLY A 1 81 ? 19.906 21.766 11.703 1 82.5 81 GLY A O 1
ATOM 635 N N . LEU A 1 82 ? 19.25 19.672 11.945 1 88 82 LEU A N 1
ATOM 636 C CA . LEU A 1 82 ? 18.188 19.875 10.961 1 88 82 LEU A CA 1
ATOM 637 C C . LEU A 1 82 ? 16.891 20.328 11.641 1 88 82 LEU A C 1
ATOM 639 O O . LEU A 1 82 ? 16.578 19.891 12.75 1 88 82 LEU A O 1
ATOM 643 N N . SER A 1 83 ? 16.234 21.297 10.953 1 92.25 83 SER A N 1
ATOM 644 C CA . SER A 1 83 ? 14.883 21.641 11.398 1 92.25 83 SER A CA 1
ATOM 645 C C . SER A 1 83 ? 13.93 20.469 11.203 1 92.25 83 SER A C 1
ATOM 647 O O . SER A 1 83 ? 14.242 19.516 10.484 1 92.25 83 SER A O 1
ATOM 649 N N . ASP A 1 84 ? 12.781 20.5 11.836 1 91.56 84 ASP A N 1
ATOM 650 C CA . ASP A 1 84 ? 11.781 19.438 11.695 1 91.56 84 ASP A CA 1
ATOM 651 C C . ASP A 1 84 ? 11.359 19.281 10.234 1 91.56 84 ASP A C 1
ATOM 653 O O . ASP A 1 84 ? 11.164 18.156 9.758 1 91.56 84 ASP A O 1
ATOM 657 N N . ARG A 1 85 ? 11.297 20.391 9.555 1 93.25 85 ARG A N 1
ATOM 658 C CA . ARG A 1 85 ? 10.93 20.359 8.141 1 93.25 85 ARG A CA 1
ATOM 659 C C . ARG A 1 85 ? 12.016 19.703 7.301 1 93.25 85 ARG A C 1
ATOM 661 O O . ARG A 1 85 ? 11.727 18.906 6.414 1 93.25 85 ARG A O 1
ATOM 668 N N . GLU A 1 86 ? 13.211 20.078 7.539 1 93.75 86 GLU A N 1
ATOM 669 C CA . GLU A 1 86 ? 14.344 19.484 6.828 1 93.75 86 GLU A CA 1
ATOM 670 C C . GLU A 1 86 ? 14.445 17.984 7.117 1 93.75 86 GLU A C 1
ATOM 672 O O . GLU A 1 86 ? 14.75 17.203 6.219 1 93.75 86 GLU A O 1
ATOM 677 N N . ARG A 1 87 ? 14.211 17.625 8.297 1 93.31 87 ARG A N 1
ATOM 678 C CA . ARG A 1 87 ? 14.25 16.219 8.695 1 93.31 87 ARG A CA 1
ATOM 679 C C . ARG A 1 87 ? 13.172 15.414 7.98 1 93.31 87 ARG A C 1
ATOM 681 O O . ARG A 1 87 ? 13.398 14.281 7.566 1 93.31 87 ARG A O 1
ATOM 688 N N . ALA A 1 88 ? 12.008 15.992 7.934 1 95.06 88 ALA A N 1
ATOM 689 C CA . ALA A 1 88 ? 10.914 15.344 7.215 1 95.06 88 ALA A CA 1
ATOM 690 C C . ALA A 1 88 ? 11.281 15.109 5.754 1 95.06 88 ALA A C 1
ATOM 692 O O . ALA A 1 88 ? 11.023 14.031 5.211 1 95.06 88 ALA A O 1
ATOM 693 N N . TYR A 1 89 ? 11.922 16.109 5.172 1 95.94 89 TYR A N 1
ATOM 694 C CA . TYR A 1 89 ? 12.336 15.984 3.779 1 95.94 89 TYR A CA 1
ATOM 695 C C . TYR A 1 89 ? 13.383 14.891 3.625 1 95.94 89 TYR A C 1
ATOM 697 O O . TYR A 1 89 ? 13.297 14.062 2.711 1 95.94 89 TYR A O 1
ATOM 705 N N . GLU A 1 90 ? 14.32 14.867 4.48 1 94.94 90 GLU A N 1
ATOM 706 C CA . GLU A 1 90 ? 15.383 13.867 4.41 1 94.94 90 GLU A CA 1
ATOM 707 C C . GLU A 1 90 ? 14.828 12.461 4.613 1 94.94 90 GLU A C 1
ATOM 709 O O . GLU A 1 90 ? 15.281 11.508 3.971 1 94.94 90 GLU A O 1
ATOM 714 N N . ALA A 1 91 ? 13.898 12.328 5.539 1 95.25 91 ALA A N 1
ATOM 715 C CA . ALA A 1 91 ? 13.273 11.031 5.77 1 95.25 91 ALA A CA 1
ATOM 716 C C . ALA A 1 91 ? 12.547 10.547 4.52 1 95.25 91 ALA A C 1
ATOM 718 O O . ALA A 1 91 ? 12.703 9.398 4.102 1 95.25 91 ALA A O 1
ATOM 719 N N . ALA A 1 92 ? 11.773 11.43 3.9 1 97.31 92 ALA A N 1
ATOM 720 C CA . ALA A 1 92 ? 11.039 11.102 2.68 1 97.31 92 ALA A CA 1
ATOM 721 C C . ALA A 1 92 ? 12 10.766 1.54 1 97.31 92 ALA A C 1
ATOM 723 O O . ALA A 1 92 ? 11.789 9.805 0.801 1 97.31 92 ALA A O 1
ATOM 724 N N . ALA A 1 93 ? 13.055 11.57 1.438 1 96.81 93 ALA A N 1
ATOM 725 C CA . ALA A 1 93 ? 14.047 11.359 0.384 1 96.81 93 ALA A CA 1
ATOM 726 C C . ALA A 1 93 ? 14.766 10.023 0.562 1 96.81 93 ALA A C 1
ATOM 728 O O . ALA A 1 93 ? 14.969 9.289 -0.404 1 96.81 93 ALA A O 1
ATOM 729 N N . ALA A 1 94 ? 15.156 9.773 1.758 1 95.44 94 ALA A N 1
ATOM 730 C CA . ALA A 1 94 ? 15.82 8.508 2.045 1 95.44 94 ALA A CA 1
ATOM 731 C C . ALA A 1 94 ? 14.938 7.32 1.676 1 95.44 94 ALA A C 1
ATOM 733 O O . ALA A 1 94 ? 15.398 6.359 1.054 1 95.44 94 ALA A O 1
ATOM 734 N N . HIS A 1 95 ? 13.703 7.383 2.061 1 96.69 95 HIS A N 1
ATOM 735 C CA . HIS A 1 95 ? 12.758 6.316 1.737 1 96.69 95 HIS A CA 1
ATOM 736 C C . HIS A 1 95 ? 12.586 6.172 0.229 1 96.69 95 HIS A C 1
ATOM 738 O O . HIS A 1 95 ? 12.695 5.066 -0.308 1 96.69 95 HIS A O 1
ATOM 744 N N . TRP A 1 96 ? 12.383 7.266 -0.452 1 97 96 TRP A N 1
ATOM 745 C CA . TRP A 1 96 ? 12.164 7.297 -1.895 1 97 96 TRP A CA 1
ATOM 746 C C . TRP A 1 96 ? 13.352 6.695 -2.637 1 97 96 TRP A C 1
ATOM 748 O O . TRP A 1 96 ? 13.188 5.82 -3.49 1 97 96 TRP A O 1
ATOM 758 N N . TYR A 1 97 ? 14.5 7.086 -2.252 1 95.62 97 TYR A N 1
ATOM 759 C CA . TYR A 1 97 ? 15.688 6.656 -2.986 1 95.62 97 TYR A CA 1
ATOM 760 C C . TYR A 1 97 ? 16.031 5.211 -2.658 1 95.62 97 TYR A C 1
ATOM 762 O O . TYR A 1 97 ? 16.594 4.496 -3.492 1 95.62 97 TYR A O 1
ATOM 770 N N . THR A 1 98 ? 15.711 4.812 -1.479 1 95.5 98 THR A N 1
ATOM 771 C CA . THR A 1 98 ? 15.859 3.389 -1.192 1 95.5 98 THR A CA 1
ATOM 772 C C . THR A 1 98 ? 14.977 2.555 -2.115 1 95.5 98 THR A C 1
ATOM 774 O O . THR A 1 98 ? 15.445 1.581 -2.713 1 95.5 98 THR A O 1
ATOM 777 N N . TYR A 1 99 ? 13.766 2.928 -2.229 1 94.88 99 TYR A N 1
ATOM 778 C CA . TYR A 1 99 ? 12.82 2.223 -3.088 1 94.88 99 TYR A CA 1
ATOM 779 C C . TYR A 1 99 ? 13.258 2.289 -4.547 1 94.88 99 TYR A C 1
ATOM 781 O O . TYR A 1 99 ? 13.25 1.276 -5.25 1 94.88 99 TYR A O 1
ATOM 789 N N . ARG A 1 100 ? 13.641 3.438 -4.977 1 93.81 100 ARG A N 1
ATOM 790 C CA . ARG A 1 100 ? 14.031 3.65 -6.367 1 93.81 100 ARG A CA 1
ATOM 791 C C . ARG A 1 100 ? 15.258 2.818 -6.723 1 93.81 100 ARG A C 1
ATOM 793 O O . ARG A 1 100 ? 15.32 2.227 -7.805 1 93.81 100 ARG A O 1
ATOM 800 N N . ASN A 1 101 ? 16.234 2.77 -5.836 1 93.81 101 ASN A N 1
ATOM 801 C CA . ASN A 1 101 ? 17.5 2.102 -6.109 1 93.81 101 ASN A CA 1
ATOM 802 C C . ASN A 1 101 ? 17.375 0.588 -5.953 1 93.81 101 ASN A C 1
ATOM 804 O O . ASN A 1 101 ? 18.203 -0.163 -6.492 1 93.81 101 ASN A O 1
ATOM 808 N N . ARG A 1 102 ? 16.406 0.182 -5.141 1 95.94 102 ARG A N 1
ATOM 809 C CA . ARG A 1 102 ? 16.219 -1.239 -4.867 1 95.94 102 ARG A CA 1
ATOM 810 C C . ARG A 1 102 ? 14.797 -1.682 -5.203 1 95.94 102 ARG A C 1
ATOM 812 O O . ARG A 1 102 ? 14.18 -2.42 -4.434 1 95.94 102 ARG A O 1
ATOM 819 N N . LEU A 1 103 ? 14.352 -1.194 -6.336 1 94.75 103 LEU A N 1
ATOM 820 C CA . LEU A 1 103 ? 12.953 -1.373 -6.703 1 94.75 103 LEU A CA 1
ATOM 821 C C . LEU A 1 103 ? 12.625 -2.852 -6.879 1 94.75 103 LEU A C 1
ATOM 823 O O . LEU A 1 103 ? 11.617 -3.334 -6.352 1 94.75 103 LEU A O 1
ATOM 827 N N . ALA A 1 104 ? 13.5 -3.602 -7.551 1 96.12 104 ALA A N 1
ATOM 828 C CA . ALA A 1 104 ? 13.25 -5.02 -7.785 1 96.12 104 ALA A CA 1
ATOM 829 C C . ALA A 1 104 ? 13.172 -5.789 -6.469 1 96.12 104 ALA A C 1
ATOM 831 O O . ALA A 1 104 ? 12.312 -6.656 -6.301 1 96.12 104 ALA A O 1
ATOM 832 N N . GLU A 1 105 ? 14.039 -5.434 -5.562 1 96.62 105 GLU A N 1
ATOM 833 C CA . GLU A 1 105 ? 14.062 -6.059 -4.242 1 96.62 105 GLU A CA 1
ATOM 834 C C . GLU A 1 105 ? 12.766 -5.781 -3.484 1 96.62 105 GLU A C 1
ATOM 836 O O . GLU A 1 105 ? 12.148 -6.703 -2.947 1 96.62 105 GLU A O 1
ATOM 841 N N . ALA A 1 106 ? 12.336 -4.52 -3.5 1 95.31 106 ALA A N 1
ATOM 842 C CA . ALA A 1 106 ? 11.133 -4.113 -2.783 1 95.31 106 ALA A CA 1
ATOM 843 C C . ALA A 1 106 ? 9.898 -4.789 -3.367 1 95.31 106 ALA A C 1
ATOM 845 O O . ALA A 1 106 ? 9.07 -5.328 -2.629 1 95.31 106 ALA A O 1
ATOM 846 N N . ILE A 1 107 ? 9.828 -4.781 -4.66 1 94.06 107 ILE A N 1
ATOM 847 C CA . ILE A 1 107 ? 8.703 -5.383 -5.367 1 94.06 107 ILE A CA 1
ATOM 848 C C . ILE A 1 107 ? 8.625 -6.875 -5.043 1 94.06 107 ILE A C 1
ATOM 850 O O . ILE A 1 107 ? 7.555 -7.395 -4.734 1 94.06 107 ILE A O 1
ATOM 854 N N . SER A 1 108 ? 9.734 -7.543 -5.062 1 96.75 108 SER A N 1
ATOM 855 C CA . SER A 1 108 ? 9.773 -8.992 -4.887 1 96.75 108 SER A CA 1
ATOM 856 C C . SER A 1 108 ? 9.336 -9.391 -3.48 1 96.75 108 SER A C 1
ATOM 858 O O . SER A 1 108 ? 8.469 -10.25 -3.312 1 96.75 108 SER A O 1
ATOM 860 N N . VAL A 1 109 ? 9.859 -8.688 -2.514 1 95.38 109 VAL A N 1
ATOM 861 C CA . VAL A 1 109 ? 9.57 -9.055 -1.13 1 95.38 109 VAL A CA 1
ATOM 862 C C . VAL A 1 109 ? 8.117 -8.727 -0.805 1 95.38 109 VAL A C 1
ATOM 864 O O . VAL A 1 109 ? 7.414 -9.523 -0.187 1 95.38 109 VAL A O 1
ATOM 867 N N . SER A 1 110 ? 7.645 -7.582 -1.236 1 93 110 SER A N 1
ATOM 868 C CA . SER A 1 110 ? 6.285 -7.152 -0.926 1 93 110 SER A CA 1
ATOM 869 C C . SER A 1 110 ? 5.254 -8.047 -1.61 1 93 110 SER A C 1
ATOM 871 O O . SER A 1 110 ? 4.223 -8.367 -1.023 1 93 110 SER A O 1
ATOM 873 N N . GLN A 1 111 ? 5.535 -8.438 -2.82 1 92.56 111 GLN A N 1
ATOM 874 C CA . GLN A 1 111 ? 4.602 -9.32 -3.518 1 92.56 111 GLN A CA 1
ATOM 875 C C . GLN A 1 111 ? 4.586 -10.711 -2.891 1 92.56 111 GLN A C 1
ATOM 877 O O . GLN A 1 111 ? 3.518 -11.273 -2.641 1 92.56 111 GLN A O 1
ATOM 882 N N . LEU A 1 112 ? 5.75 -11.25 -2.604 1 93.94 112 LEU A N 1
ATOM 883 C CA . LEU A 1 112 ? 5.801 -12.57 -1.996 1 93.94 112 LEU A CA 1
ATOM 884 C C . LEU A 1 112 ? 5.211 -12.547 -0.589 1 93.94 112 LEU A C 1
ATOM 886 O O . LEU A 1 112 ? 4.707 -13.562 -0.105 1 93.94 112 LEU A O 1
ATOM 890 N N . ALA A 1 113 ? 5.289 -11.398 0.051 1 91.56 113 ALA A N 1
ATOM 891 C CA . ALA A 1 113 ? 4.711 -11.25 1.386 1 91.56 113 ALA A CA 1
ATOM 892 C C . ALA A 1 113 ? 3.207 -11.492 1.365 1 91.56 113 ALA A C 1
ATOM 894 O O . ALA A 1 113 ? 2.613 -11.836 2.391 1 91.56 113 ALA A O 1
ATOM 895 N N . MET A 1 114 ? 2.559 -11.422 0.225 1 87.44 114 MET A N 1
ATOM 896 C CA . MET A 1 114 ? 1.114 -11.609 0.116 1 87.44 114 MET A CA 1
ATOM 897 C C . MET A 1 114 ? 0.758 -13.086 0.054 1 87.44 114 MET A C 1
ATOM 899 O O . MET A 1 114 ? -0.388 -13.469 0.3 1 87.44 114 MET A O 1
ATOM 903 N N . VAL A 1 115 ? 1.771 -13.961 -0.255 1 87.81 115 VAL A N 1
ATOM 904 C CA . VAL A 1 115 ? 1.418 -15.352 -0.516 1 87.81 115 VAL A CA 1
ATOM 905 C C . VAL A 1 115 ? 2.238 -16.266 0.386 1 87.81 115 VAL A C 1
ATOM 907 O O . VAL A 1 115 ? 2.002 -17.484 0.43 1 87.81 115 VAL A O 1
ATOM 910 N N . SER A 1 116 ? 3.219 -15.711 1.025 1 91.38 116 SER A N 1
ATOM 911 C CA . SER A 1 116 ? 4.129 -16.5 1.854 1 91.38 116 SER A CA 1
ATOM 912 C C . SER A 1 116 ? 4.266 -15.891 3.248 1 91.38 116 SER A C 1
ATOM 914 O O . SER A 1 116 ? 4.652 -14.734 3.393 1 91.38 116 SER A O 1
ATOM 916 N N . ASP A 1 117 ? 4.086 -16.688 4.258 1 88.88 117 ASP A N 1
ATOM 917 C CA . ASP A 1 117 ? 4.219 -16.234 5.633 1 88.88 117 ASP A CA 1
ATOM 918 C C . ASP A 1 117 ? 5.66 -15.82 5.941 1 88.88 117 ASP A C 1
ATOM 920 O O . ASP A 1 117 ? 5.895 -14.867 6.684 1 88.88 117 ASP A O 1
ATOM 924 N N . ASP A 1 118 ? 6.52 -16.594 5.379 1 92.56 118 ASP A N 1
ATOM 925 C CA . ASP A 1 118 ? 7.934 -16.312 5.594 1 92.56 118 ASP A CA 1
ATOM 926 C C . ASP A 1 118 ? 8.297 -14.922 5.055 1 92.56 118 ASP A C 1
ATOM 928 O O . ASP A 1 118 ? 8.938 -14.133 5.746 1 92.56 118 ASP A O 1
ATOM 932 N N . PHE A 1 119 ? 7.867 -14.625 3.926 1 94 119 PHE A N 1
ATOM 933 C CA . PHE A 1 119 ? 8.18 -13.328 3.32 1 94 119 PHE A CA 1
ATOM 934 C C . PHE A 1 119 ? 7.355 -12.219 3.961 1 94 119 PHE A C 1
ATOM 936 O O . PHE A 1 119 ? 7.793 -11.07 4.02 1 94 119 PHE A O 1
ATOM 943 N N . ALA A 1 120 ? 6.176 -12.562 4.438 1 91.12 120 ALA A N 1
ATOM 944 C CA . ALA A 1 120 ? 5.406 -11.586 5.215 1 91.12 120 ALA A CA 1
ATOM 945 C C . ALA A 1 120 ? 6.184 -11.141 6.449 1 91.12 120 ALA A C 1
ATOM 947 O O . ALA A 1 120 ? 6.184 -9.953 6.793 1 91.12 120 ALA A O 1
ATOM 948 N N . GLN A 1 121 ? 6.801 -12.07 7.051 1 91.62 121 GLN A N 1
ATOM 949 C CA . GLN A 1 121 ? 7.613 -11.758 8.219 1 91.62 121 GLN A CA 1
ATOM 950 C C . GLN A 1 121 ? 8.82 -10.906 7.844 1 91.62 121 GLN A C 1
ATOM 952 O O . GLN A 1 121 ? 9.156 -9.945 8.539 1 91.62 121 GLN A O 1
ATOM 957 N N . TYR A 1 122 ? 9.469 -11.234 6.754 1 91.88 122 TYR A N 1
ATOM 958 C CA . TYR A 1 122 ? 10.602 -10.438 6.281 1 91.88 122 TYR A CA 1
ATOM 959 C C . TYR A 1 122 ? 10.172 -9 6.004 1 91.88 122 TYR A C 1
ATOM 961 O O . TYR A 1 122 ? 10.844 -8.055 6.434 1 91.88 122 TYR A O 1
ATOM 969 N N . TRP A 1 123 ? 9.141 -8.875 5.328 1 93.62 123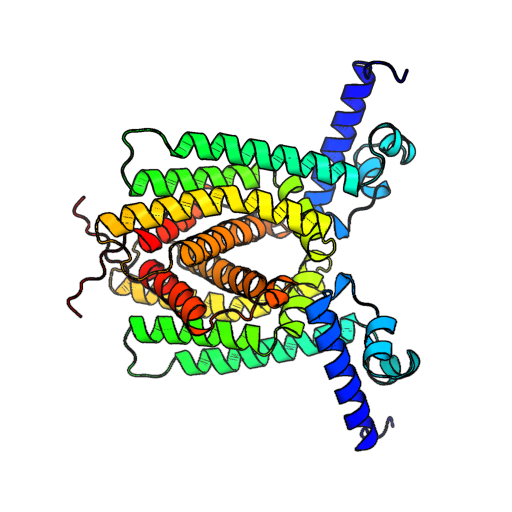 TRP A N 1
ATOM 970 C CA . TRP A 1 123 ? 8.648 -7.543 4.977 1 93.62 123 TRP A CA 1
ATOM 971 C C . TRP A 1 123 ? 8.273 -6.754 6.223 1 93.62 123 TRP A C 1
ATOM 973 O O . TRP A 1 123 ? 8.555 -5.555 6.316 1 93.62 123 TRP A O 1
ATOM 983 N N . SER A 1 124 ? 7.668 -7.398 7.148 1 92.69 124 SER A N 1
ATOM 984 C CA . SER A 1 124 ? 7.309 -6.77 8.414 1 92.69 124 SER A CA 1
ATOM 985 C C . SER A 1 124 ? 8.547 -6.266 9.148 1 92.69 124 SER A C 1
ATOM 987 O O . SER A 1 124 ? 8.539 -5.164 9.703 1 92.69 124 SER A O 1
ATOM 989 N N . GLU A 1 125 ? 9.523 -7.039 9.148 1 92.31 125 GLU A N 1
ATOM 990 C CA . GLU A 1 125 ? 10.773 -6.656 9.805 1 92.31 125 GLU A CA 1
ATOM 991 C C . GLU A 1 125 ? 11.406 -5.449 9.117 1 92.31 125 GLU A C 1
ATOM 993 O O . GLU A 1 125 ? 11.898 -4.535 9.789 1 92.31 125 GLU A O 1
ATOM 998 N N . ILE A 1 126 ? 11.359 -5.484 7.887 1 93.75 126 ILE A N 1
ATOM 999 C CA . ILE A 1 126 ? 11.906 -4.371 7.121 1 93.75 126 ILE A CA 1
ATOM 1000 C C . ILE A 1 126 ? 11.109 -3.1 7.426 1 93.75 126 ILE A C 1
ATOM 1002 O O . ILE A 1 126 ? 11.695 -2.039 7.664 1 93.75 126 ILE A O 1
ATOM 1006 N N . CYS A 1 127 ? 9.844 -3.184 7.484 1 95.06 127 CYS A N 1
ATOM 1007 C CA . CYS A 1 127 ? 8.977 -2.037 7.715 1 95.06 127 CYS A CA 1
ATOM 1008 C C . CYS A 1 127 ? 9.109 -1.524 9.141 1 95.06 127 CYS A C 1
ATOM 1010 O O . CYS A 1 127 ? 8.844 -0.353 9.414 1 95.06 127 CYS A O 1
ATOM 1012 N N . GLN A 1 128 ? 9.555 -2.424 10.062 1 94.25 128 GLN A N 1
ATOM 1013 C CA . GLN A 1 128 ? 9.664 -2.025 11.461 1 94.25 128 GLN A CA 1
ATOM 1014 C C . GLN A 1 128 ? 10.75 -0.973 11.648 1 94.25 128 GLN A C 1
ATOM 1016 O O . GLN A 1 128 ? 10.688 -0.167 12.578 1 94.25 128 GLN A O 1
ATOM 1021 N N . ILE A 1 129 ? 11.672 -0.905 10.781 1 92.94 129 ILE A N 1
ATOM 1022 C CA . ILE A 1 129 ? 12.758 0.062 10.867 1 92.94 129 ILE A CA 1
ATOM 1023 C C . ILE A 1 129 ? 12.195 1.479 10.773 1 92.94 129 ILE A C 1
ATOM 1025 O O . ILE A 1 129 ? 12.273 2.248 11.734 1 92.94 129 ILE A O 1
ATOM 1029 N N . PRO A 1 130 ? 11.547 1.798 9.656 1 95.69 130 PRO A N 1
ATOM 1030 C CA . PRO A 1 130 ? 10.977 3.145 9.594 1 95.69 130 PRO A CA 1
ATOM 1031 C C . PRO A 1 130 ? 9.82 3.342 10.57 1 95.69 130 PRO A C 1
ATOM 1033 O O . PRO A 1 130 ? 9.609 4.453 11.07 1 95.69 130 PRO A O 1
ATOM 1036 N N . ILE A 1 131 ? 9.086 2.311 10.945 1 96.88 131 ILE A N 1
ATOM 1037 C CA . ILE A 1 131 ? 7.965 2.441 11.867 1 96.88 131 ILE A CA 1
ATOM 1038 C C . ILE A 1 131 ? 8.477 2.828 13.25 1 96.88 131 ILE A C 1
ATOM 1040 O O . ILE A 1 131 ? 7.945 3.742 13.883 1 96.88 131 ILE A O 1
ATOM 1044 N N . SER A 1 132 ? 9.492 2.17 13.688 1 95.31 132 SER A N 1
ATOM 1045 C CA . SER A 1 132 ? 10.07 2.484 14.992 1 95.31 132 SER A CA 1
ATOM 1046 C C . SER A 1 132 ? 10.648 3.898 15.016 1 95.31 132 SER A C 1
ATOM 1048 O O . SER A 1 132 ? 10.469 4.633 15.984 1 95.31 132 SER A O 1
ATOM 1050 N N . PHE A 1 133 ? 11.32 4.262 13.977 1 93.44 133 PHE A N 1
ATOM 1051 C CA . PHE A 1 133 ? 11.898 5.594 13.867 1 93.44 133 PHE A CA 1
ATOM 1052 C C . PHE A 1 133 ? 10.82 6.664 13.938 1 93.44 133 PHE A C 1
ATOM 1054 O O . PHE A 1 133 ? 10.938 7.629 14.695 1 93.44 133 PHE A O 1
ATOM 1061 N N . ILE A 1 134 ? 9.773 6.508 13.203 1 96.62 134 ILE A N 1
ATOM 1062 C CA . ILE A 1 134 ? 8.711 7.508 13.133 1 96.62 134 ILE A CA 1
ATOM 1063 C C . ILE A 1 134 ? 7.918 7.512 14.438 1 96.62 134 ILE A C 1
ATOM 1065 O O . ILE A 1 134 ? 7.484 8.562 14.906 1 96.62 134 ILE A O 1
ATOM 1069 N N . THR A 1 135 ? 7.73 6.316 15.016 1 97.56 135 THR A N 1
ATOM 1070 C CA . THR A 1 135 ? 7.066 6.246 16.312 1 97.56 135 THR A CA 1
ATOM 1071 C C . THR A 1 135 ? 7.789 7.113 17.344 1 97.56 135 THR A C 1
ATOM 1073 O O . THR A 1 135 ? 7.156 7.902 18.047 1 97.56 135 THR A O 1
ATOM 1076 N N . GLU A 1 136 ? 9.062 6.988 17.359 1 95.25 136 GLU A N 1
ATOM 1077 C CA . GLU A 1 136 ? 9.852 7.785 18.297 1 95.25 136 GLU A CA 1
ATOM 1078 C C . GLU A 1 136 ? 9.797 9.266 17.938 1 95.25 136 GLU A C 1
ATOM 1080 O O . GLU A 1 136 ? 9.766 10.125 18.828 1 95.25 136 GLU A O 1
ATOM 1085 N N . THR A 1 137 ? 9.82 9.531 16.672 1 94.69 137 THR A N 1
ATOM 1086 C CA . THR A 1 137 ? 9.695 10.914 16.219 1 94.69 137 THR A CA 1
ATOM 1087 C C . THR A 1 137 ? 8.375 11.516 16.688 1 94.69 137 THR A C 1
ATOM 1089 O O . THR A 1 137 ? 8.344 12.648 17.172 1 94.69 137 THR A O 1
ATOM 1092 N N . VAL A 1 138 ? 7.281 10.758 16.594 1 97.25 138 VAL A N 1
ATOM 1093 C CA . VAL A 1 138 ? 5.961 11.219 17.016 1 97.25 138 VAL A CA 1
ATOM 1094 C C . VAL A 1 138 ? 5.945 11.453 18.531 1 97.25 138 VAL A C 1
ATOM 1096 O O . VAL A 1 138 ? 5.445 12.477 19 1 97.25 138 VAL A O 1
ATOM 1099 N N . LYS A 1 139 ? 6.504 10.562 19.281 1 97 139 LYS A N 1
ATOM 1100 C CA . LYS A 1 139 ? 6.566 10.703 20.719 1 97 139 LYS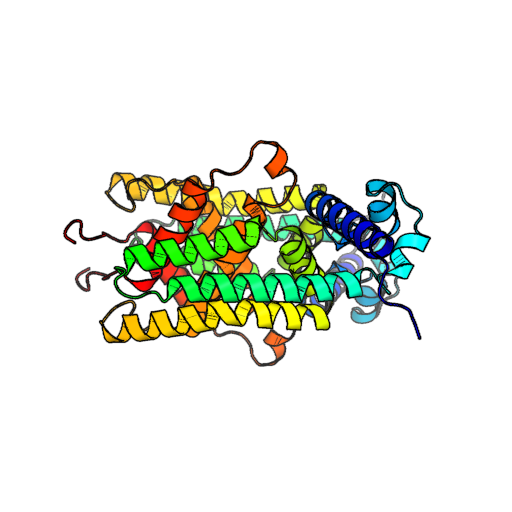 A CA 1
ATOM 1101 C C . LYS A 1 139 ? 7.324 11.969 21.125 1 97 139 LYS A C 1
ATOM 1103 O O . LYS A 1 139 ? 6.891 12.703 22.016 1 97 139 LYS A O 1
ATOM 1108 N N . ARG A 1 140 ? 8.398 12.219 20.5 1 94.62 140 ARG A N 1
ATOM 1109 C CA . ARG A 1 140 ? 9.18 13.422 20.766 1 94.62 140 ARG A CA 1
ATOM 1110 C C . ARG A 1 140 ? 8.383 14.68 20.438 1 94.62 140 ARG A C 1
ATOM 1112 O O . ARG A 1 140 ? 8.414 15.656 21.188 1 94.62 140 ARG A O 1
ATOM 1119 N N . ALA A 1 141 ? 7.762 14.617 19.281 1 95.31 141 ALA A N 1
ATOM 1120 C CA . ALA A 1 141 ? 6.934 15.75 18.875 1 95.31 141 ALA A CA 1
ATOM 1121 C C . ALA A 1 141 ? 5.809 16 19.875 1 95.31 141 ALA A C 1
ATOM 1123 O O . ALA A 1 141 ? 5.477 17.141 20.172 1 95.31 141 ALA A O 1
ATOM 1124 N N . GLN A 1 142 ? 5.254 14.945 20.406 1 95.69 142 GLN A N 1
ATOM 1125 C CA . GLN A 1 142 ? 4.176 15.047 21.391 1 95.69 142 GLN A CA 1
ATOM 1126 C C . GLN A 1 142 ? 4.66 15.711 22.672 1 95.69 142 GLN A C 1
ATOM 1128 O O . GLN A 1 142 ? 3.914 16.453 23.312 1 95.69 142 GLN A O 1
ATOM 1133 N N . ALA A 1 143 ? 5.844 15.461 23.016 1 94.56 143 ALA A N 1
ATOM 1134 C CA . ALA A 1 143 ? 6.438 16.109 24.188 1 94.56 143 ALA A CA 1
ATOM 1135 C C . ALA A 1 143 ? 6.508 17.609 24.016 1 94.56 143 ALA A C 1
ATOM 1137 O O . ALA A 1 143 ? 6.535 18.359 24.984 1 94.56 143 ALA A O 1
ATOM 1138 N N . HIS A 1 144 ? 6.453 18.094 22.766 1 93.06 144 HIS A N 1
ATOM 1139 C CA . HIS A 1 144 ? 6.504 19.516 22.469 1 93.06 144 HIS A CA 1
ATOM 1140 C C . HIS A 1 144 ? 5.125 20.047 22.078 1 93.06 144 HIS A C 1
ATOM 1142 O O . HIS A 1 144 ? 5.012 21.141 21.531 1 93.06 144 HIS A O 1
ATOM 1148 N N . GLY A 1 145 ? 4.098 19.188 22.234 1 92.94 145 GLY A N 1
ATOM 1149 C CA . GLY A 1 145 ? 2.725 19.641 22.109 1 92.94 145 GLY A CA 1
ATOM 1150 C C . GLY A 1 145 ? 2.143 19.391 20.719 1 92.94 145 GLY A C 1
ATOM 1151 O O . GLY A 1 145 ? 1.04 19.844 20.422 1 92.94 145 GLY A O 1
ATOM 1152 N N . TYR A 1 146 ? 2.904 18.656 19.922 1 93.12 146 TYR A N 1
ATOM 1153 C CA . TYR A 1 146 ? 2.408 18.344 18.578 1 93.12 146 TYR A CA 1
ATOM 1154 C C . TYR A 1 146 ? 1.62 17.031 18.594 1 93.12 146 TYR A C 1
ATOM 1156 O O . TYR A 1 146 ? 1.96 16.109 19.312 1 93.12 146 TYR A O 1
ATOM 1164 N N . CYS A 1 147 ? 0.542 17.016 17.734 1 93.06 147 CYS A N 1
ATOM 1165 C CA . CYS A 1 147 ? -0.29 15.852 17.484 1 93.06 147 CYS A CA 1
ATOM 1166 C C . CYS A 1 147 ? -0.604 15.133 18.797 1 93.06 147 CYS A C 1
ATOM 1168 O O . CYS A 1 147 ? -0.443 13.914 18.891 1 93.06 147 CYS A O 1
ATOM 1170 N N . VAL A 1 148 ? -1.01 15.938 19.734 1 90.19 148 VAL A N 1
ATOM 1171 C CA . VAL A 1 148 ? -1.31 15.398 21.062 1 90.19 148 VAL A CA 1
ATOM 1172 C C . VAL A 1 148 ? -2.543 14.5 20.984 1 90.19 148 VAL A C 1
ATOM 1174 O O . VAL A 1 148 ? -3.527 14.844 20.328 1 90.19 148 VAL A O 1
ATOM 1177 N N . GLY A 1 149 ? -2.51 13.266 21.594 1 91.5 149 GLY A N 1
ATOM 1178 C CA . GLY A 1 149 ? -3.65 12.367 21.625 1 91.5 149 GLY A CA 1
ATOM 1179 C C . GLY A 1 149 ? -3.596 11.289 20.562 1 91.5 149 GLY A C 1
ATOM 1180 O O . GLY A 1 149 ? -4.324 10.297 20.641 1 91.5 149 GLY A O 1
ATOM 1181 N N . ASP A 1 150 ? -2.76 11.531 19.531 1 95.81 150 ASP A N 1
ATOM 1182 C CA . ASP A 1 150 ? -2.613 10.508 18.5 1 95.81 150 ASP A CA 1
ATOM 1183 C C . ASP A 1 150 ? -1.818 9.312 19.016 1 95.81 150 ASP A C 1
ATOM 1185 O O . ASP A 1 150 ? -0.953 9.461 19.891 1 95.81 150 ASP A O 1
ATOM 1189 N N . ASP A 1 151 ? -2.176 8.125 18.562 1 97.5 151 ASP A N 1
ATOM 1190 C CA . ASP A 1 151 ? -1.379 6.934 18.844 1 97.5 151 ASP A CA 1
ATOM 1191 C C . ASP A 1 151 ? -0.1 6.914 18.016 1 97.5 151 ASP A C 1
ATOM 1193 O O . ASP A 1 151 ? -0.153 6.793 16.797 1 97.5 151 ASP A O 1
ATOM 1197 N N . PRO A 1 152 ? 1.048 7.035 18.688 1 98 152 PRO A N 1
ATOM 1198 C CA . PRO A 1 152 ? 2.301 7.141 17.922 1 98 152 PRO A CA 1
ATOM 1199 C C . PRO A 1 152 ? 2.535 5.945 17.016 1 98 152 PRO A C 1
ATOM 1201 O O . PRO A 1 152 ? 3.025 6.109 15.891 1 98 152 PRO A O 1
ATOM 1204 N N . GLN A 1 153 ? 2.195 4.785 17.469 1 97.62 153 GLN A N 1
ATOM 1205 C CA . GLN A 1 153 ? 2.408 3.582 16.672 1 97.62 153 GLN A CA 1
ATOM 1206 C C . GLN A 1 153 ? 1.49 3.564 15.445 1 97.62 153 GLN A C 1
ATOM 1208 O O . GLN A 1 153 ? 1.931 3.262 14.336 1 97.62 153 GLN A O 1
ATOM 1213 N N . LEU A 1 154 ? 0.226 3.879 15.594 1 98.06 154 LEU A N 1
ATOM 1214 C CA . LEU A 1 154 ? -0.715 3.9 14.477 1 98.06 154 LEU A CA 1
ATOM 1215 C C . LEU A 1 154 ? -0.338 4.98 13.469 1 98.06 154 LEU A C 1
ATOM 1217 O O . LEU A 1 154 ? -0.438 4.77 12.258 1 98.06 154 LEU A O 1
ATOM 1221 N N . MET A 1 155 ? 0.152 6.137 13.969 1 98.19 155 MET A N 1
ATOM 1222 C CA . MET A 1 155 ? 0.624 7.195 13.086 1 98.19 155 MET A CA 1
ATOM 1223 C C . MET A 1 155 ? 1.786 6.707 12.227 1 98.19 155 MET A C 1
ATOM 1225 O O . MET A 1 155 ? 1.794 6.91 11.008 1 98.19 155 MET A O 1
ATOM 1229 N N . ALA A 1 156 ? 2.711 6.062 12.906 1 98.38 156 ALA A N 1
ATOM 1230 C CA . ALA A 1 156 ? 3.895 5.566 12.211 1 98.38 156 ALA A CA 1
ATOM 1231 C C . ALA A 1 156 ? 3.516 4.523 11.164 1 98.38 156 ALA A C 1
ATOM 1233 O O . ALA A 1 156 ? 4.016 4.562 10.031 1 98.38 156 ALA A O 1
ATOM 1234 N N . GLU A 1 157 ? 2.627 3.621 11.477 1 97.88 157 GLU A N 1
ATOM 1235 C CA . GLU A 1 157 ? 2.184 2.578 10.555 1 97.88 157 GLU A CA 1
ATOM 1236 C C . GLU A 1 157 ? 1.477 3.176 9.344 1 97.88 157 GLU A C 1
ATOM 1238 O O . GLU A 1 157 ? 1.693 2.736 8.211 1 97.88 157 GLU A O 1
ATOM 1243 N N . ALA A 1 158 ? 0.661 4.184 9.586 1 98.62 158 ALA A N 1
ATOM 1244 C CA . ALA A 1 158 ? -0.051 4.836 8.484 1 98.62 158 ALA A CA 1
ATOM 1245 C C . ALA A 1 158 ? 0.917 5.566 7.562 1 98.62 158 ALA A C 1
ATOM 1247 O O . ALA A 1 158 ? 0.792 5.488 6.336 1 98.62 158 ALA A O 1
ATOM 1248 N N . ILE A 1 159 ? 1.871 6.227 8.148 1 98.69 159 ILE A N 1
ATOM 1249 C CA . ILE A 1 159 ? 2.836 7 7.371 1 98.69 159 ILE A CA 1
ATOM 1250 C C . ILE A 1 159 ? 3.721 6.055 6.559 1 98.69 159 ILE A C 1
ATOM 1252 O O . ILE A 1 159 ? 3.957 6.289 5.371 1 98.69 159 ILE A O 1
ATOM 1256 N N . VAL A 1 160 ? 4.188 5.008 7.152 1 98.19 160 VAL A N 1
ATOM 1257 C CA . VAL A 1 160 ? 5.031 4.055 6.441 1 98.19 160 VAL A CA 1
ATOM 1258 C C . VAL A 1 160 ? 4.215 3.352 5.359 1 98.19 160 VAL A C 1
ATOM 1260 O O . VAL A 1 160 ? 4.723 3.084 4.266 1 98.19 160 VAL A O 1
ATOM 1263 N N . ALA A 1 161 ? 2.939 3.025 5.66 1 97.69 161 ALA A N 1
ATOM 1264 C CA . ALA A 1 161 ? 2.049 2.484 4.637 1 97.69 161 ALA A CA 1
ATOM 1265 C C . ALA A 1 161 ? 1.956 3.424 3.438 1 97.69 161 ALA A C 1
ATOM 1267 O O . ALA A 1 161 ? 2.033 2.98 2.289 1 97.69 161 ALA A O 1
ATOM 1268 N N . MET A 1 162 ? 1.829 4.676 3.715 1 98.62 162 MET A N 1
ATOM 1269 C CA . MET A 1 162 ? 1.799 5.684 2.66 1 98.62 162 MET A CA 1
ATOM 1270 C C . MET A 1 162 ? 3.084 5.652 1.841 1 98.62 162 MET A C 1
ATOM 1272 O O . MET A 1 162 ? 3.041 5.586 0.611 1 98.62 162 MET A O 1
ATOM 1276 N N . PHE A 1 163 ? 4.223 5.719 2.545 1 98.5 163 PHE A N 1
ATOM 1277 C CA . PHE A 1 163 ? 5.523 5.742 1.886 1 98.5 163 PHE A CA 1
ATOM 1278 C C . PHE A 1 163 ? 5.688 4.535 0.97 1 98.5 163 PHE A C 1
ATOM 1280 O O . PHE A 1 163 ? 5.996 4.684 -0.215 1 98.5 163 PHE A O 1
ATOM 1287 N N . ASN A 1 164 ? 5.434 3.383 1.497 1 96.88 164 ASN A N 1
ATOM 1288 C CA . ASN A 1 164 ? 5.648 2.148 0.749 1 96.88 164 ASN A CA 1
ATOM 1289 C C . ASN A 1 164 ? 4.727 2.061 -0.464 1 96.88 164 ASN A C 1
ATOM 1291 O O . ASN A 1 164 ? 5.188 1.83 -1.584 1 96.88 164 ASN A O 1
ATOM 1295 N N . GLN A 1 165 ? 3.463 2.283 -0.247 1 96.06 165 GLN A N 1
ATOM 1296 C CA . GLN A 1 165 ? 2.496 2.098 -1.324 1 96.06 165 GLN A CA 1
ATOM 1297 C C . GLN A 1 165 ? 2.641 3.186 -2.385 1 96.06 165 GLN A C 1
ATOM 1299 O O . GLN A 1 165 ? 2.508 2.916 -3.58 1 96.06 165 GLN A O 1
ATOM 1304 N N . PHE A 1 166 ? 2.879 4.406 -2.008 1 97.25 166 PHE A N 1
ATOM 1305 C CA . PHE A 1 166 ? 3.066 5.492 -2.959 1 97.25 166 PHE A CA 1
ATOM 1306 C C . PHE A 1 166 ? 4.289 5.242 -3.834 1 97.25 166 PHE A C 1
ATOM 1308 O O . PHE A 1 166 ? 4.223 5.391 -5.055 1 97.25 166 PHE A O 1
ATOM 1315 N N . CYS A 1 167 ? 5.422 4.867 -3.217 1 96.56 167 CYS A N 1
ATOM 1316 C CA . CYS A 1 167 ? 6.637 4.578 -3.975 1 96.56 167 CYS A CA 1
ATOM 1317 C C . CYS A 1 167 ? 6.41 3.424 -4.945 1 96.56 167 CYS A C 1
ATOM 1319 O O . CYS A 1 167 ? 6.824 3.492 -6.102 1 96.56 167 CYS A O 1
ATOM 1321 N N . TYR A 1 168 ? 5.75 2.418 -4.449 1 92.69 168 TYR A N 1
ATOM 1322 C CA . TYR A 1 168 ? 5.449 1.279 -5.309 1 92.69 168 TYR A CA 1
ATOM 1323 C C . TYR A 1 168 ? 4.664 1.718 -6.539 1 92.69 168 TYR A C 1
ATOM 1325 O O . TYR A 1 168 ? 5.031 1.38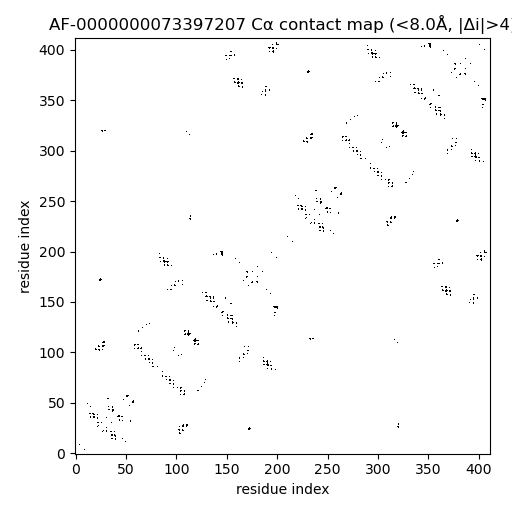5 -7.668 1 92.69 168 TYR A O 1
ATOM 1333 N N . LEU A 1 169 ? 3.664 2.502 -6.391 1 91.38 169 LEU A N 1
ATOM 1334 C CA . LEU A 1 169 ? 2.777 2.908 -7.473 1 91.38 169 LEU A CA 1
ATOM 1335 C C . LEU A 1 169 ? 3.5 3.83 -8.453 1 91.38 169 LEU A C 1
ATOM 1337 O O . LEU A 1 169 ? 3.326 3.709 -9.664 1 91.38 169 LEU A O 1
ATOM 1341 N N . GLN A 1 170 ? 4.281 4.715 -7.895 1 93.62 170 GLN A N 1
ATOM 1342 C CA . GLN A 1 170 ? 4.945 5.699 -8.742 1 93.62 170 GLN A CA 1
ATOM 1343 C C . GLN A 1 170 ? 6.102 5.074 -9.508 1 93.62 170 GLN A C 1
ATOM 1345 O O . GLN A 1 170 ? 6.41 5.492 -10.625 1 93.62 170 GLN A O 1
ATOM 1350 N N . LEU A 1 171 ? 6.684 4.062 -8.875 1 92.5 171 LEU A N 1
ATOM 1351 C CA . LEU A 1 171 ? 7.949 3.6 -9.438 1 92.5 171 LEU A CA 1
ATOM 1352 C C . LEU A 1 171 ? 7.766 2.283 -10.188 1 92.5 171 LEU A C 1
ATOM 1354 O O . LEU A 1 171 ? 8.609 1.901 -10.992 1 92.5 171 LEU A O 1
ATOM 1358 N N . SER A 1 172 ? 6.641 1.595 -9.781 1 83.38 172 SER A N 1
ATOM 1359 C CA . SER A 1 172 ? 6.43 0.301 -10.422 1 83.38 172 SER A CA 1
ATOM 1360 C C . SER A 1 172 ? 5.516 0.427 -11.633 1 83.38 172 SER A C 1
ATOM 1362 O O . SER A 1 172 ? 4.797 1.42 -11.781 1 83.38 172 SER A O 1
ATOM 1364 N N . GLY A 1 173 ? 5.43 -0.556 -12.391 1 67.06 173 GLY A N 1
ATOM 1365 C CA . GLY A 1 173 ? 4.453 -0.753 -13.445 1 67.06 173 GLY A CA 1
ATOM 1366 C C . GLY A 1 173 ? 4.867 -0.132 -14.766 1 67.06 173 GLY A C 1
ATOM 1367 O O . GLY A 1 173 ? 5.957 0.431 -14.883 1 67.06 173 GLY A O 1
ATOM 1368 N N . LYS A 1 174 ? 3.902 -0.384 -15.586 1 58.44 174 LYS A N 1
ATOM 1369 C CA . LYS A 1 174 ? 4.051 0.083 -16.969 1 58.44 174 LYS A CA 1
ATOM 1370 C C . LYS A 1 174 ? 3.988 1.605 -17.031 1 58.44 174 LYS A C 1
ATOM 1372 O O . LYS A 1 174 ? 4.34 2.197 -18.062 1 58.44 174 LYS A O 1
ATOM 1377 N N . ARG A 1 175 ? 3.357 2.195 -15.828 1 51 175 ARG A N 1
ATOM 1378 C CA . ARG A 1 175 ? 3.309 3.654 -15.82 1 51 175 ARG A CA 1
ATOM 1379 C C . ARG A 1 175 ? 4.699 4.25 -16 1 51 175 ARG A C 1
ATOM 1381 O O . ARG A 1 175 ? 4.84 5.395 -16.438 1 51 175 ARG A O 1
ATOM 1388 N N . SER A 1 176 ? 5.676 3.549 -15.383 1 51.81 176 SER A N 1
ATOM 1389 C CA . SER A 1 176 ? 7.023 4.043 -15.648 1 51.81 176 SER A CA 1
ATOM 1390 C C . SER A 1 176 ? 7.277 4.184 -17.141 1 51.81 176 SER A C 1
ATOM 1392 O O . SER A 1 176 ? 8.133 4.961 -17.562 1 51.81 176 SER A O 1
ATOM 1394 N N . ARG A 1 177 ? 6.438 3.533 -17.875 1 46.06 177 ARG A N 1
ATOM 1395 C CA . ARG A 1 177 ? 6.613 3.725 -19.312 1 46.06 177 ARG A CA 1
ATOM 1396 C C . ARG A 1 177 ? 6.234 5.145 -19.734 1 46.06 177 ARG A C 1
ATOM 1398 O O . ARG A 1 177 ? 6.707 5.645 -20.75 1 46.06 177 ARG A O 1
ATOM 1405 N N . ARG A 1 178 ? 5.055 5.719 -19.25 1 49.19 178 ARG A N 1
ATOM 1406 C CA . ARG A 1 178 ? 4.57 7 -19.75 1 49.19 178 ARG A CA 1
ATOM 1407 C C . ARG A 1 178 ? 5.477 8.141 -19.297 1 49.19 178 ARG A C 1
ATOM 1409 O O . ARG A 1 178 ? 5.254 9.297 -19.656 1 49.19 178 ARG A O 1
ATOM 1416 N N . GLY A 1 179 ? 6.512 7.801 -18.469 1 64.38 179 GLY A N 1
ATOM 1417 C CA . GLY A 1 179 ? 7.492 8.789 -18.047 1 64.38 179 GLY A CA 1
ATOM 1418 C C . GLY A 1 179 ? 7.938 8.609 -16.609 1 64.38 179 GLY A C 1
ATOM 1419 O O . GLY A 1 179 ? 7.207 8.047 -15.797 1 64.38 179 GLY A O 1
ATOM 1420 N N . GLN A 1 180 ? 9.203 8.672 -16.391 1 80.38 180 GLN A N 1
ATOM 1421 C CA . GLN A 1 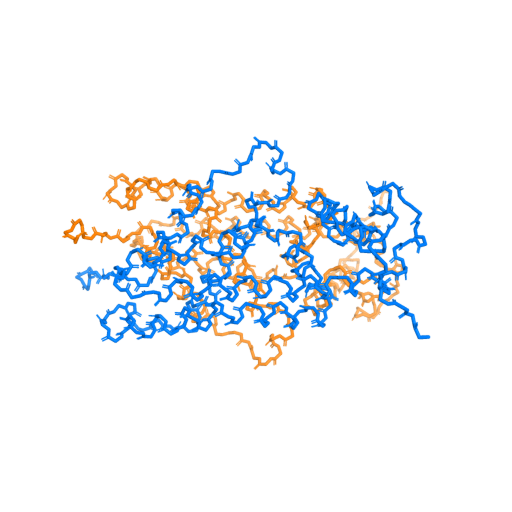180 ? 9.805 8.609 -15.07 1 80.38 180 GLN A CA 1
ATOM 1422 C C . GLN A 1 180 ? 9.164 9.625 -14.125 1 80.38 180 GLN A C 1
ATOM 1424 O O . GLN A 1 180 ? 8.891 10.758 -14.523 1 80.38 180 GLN A O 1
ATOM 1429 N N . PRO A 1 181 ? 8.773 9.117 -13.023 1 89.62 181 PRO A N 1
ATOM 1430 C CA . PRO A 1 181 ? 8.227 10.078 -12.055 1 89.62 181 PRO A CA 1
ATOM 1431 C C . PRO A 1 181 ? 9.188 11.227 -11.766 1 89.62 181 PRO A C 1
ATOM 1433 O O . PRO A 1 181 ? 10.398 11.078 -11.93 1 89.62 181 PRO A O 1
ATOM 1436 N N . ASP A 1 182 ? 8.617 12.398 -11.5 1 93.88 182 ASP A N 1
ATOM 1437 C CA . ASP A 1 182 ? 9.391 13.523 -10.977 1 93.88 182 ASP A CA 1
ATOM 1438 C C . ASP A 1 182 ? 9.805 13.266 -9.523 1 93.88 182 ASP A C 1
ATOM 1440 O O . ASP A 1 182 ? 9.016 13.461 -8.602 1 93.88 182 ASP A O 1
ATOM 1444 N N . ASP A 1 183 ? 11.086 12.898 -9.367 1 95.94 183 ASP A N 1
ATOM 1445 C CA . ASP A 1 183 ? 11.578 12.508 -8.047 1 95.94 183 ASP A CA 1
ATOM 1446 C C . ASP A 1 183 ? 11.344 13.617 -7.027 1 95.94 183 ASP A C 1
ATOM 1448 O O . ASP A 1 183 ? 10.859 13.359 -5.926 1 95.94 183 ASP A O 1
ATOM 1452 N N . GLN A 1 184 ? 11.68 14.82 -7.426 1 96.44 184 GLN A N 1
ATOM 1453 C CA . GLN A 1 184 ? 11.586 15.953 -6.5 1 96.44 184 GLN A CA 1
ATOM 1454 C C . GLN A 1 184 ? 10.141 16.203 -6.082 1 96.44 184 GLN A C 1
ATOM 1456 O O . GLN A 1 184 ? 9.859 16.438 -4.906 1 96.44 184 GLN A O 1
ATOM 1461 N N . ALA A 1 185 ? 9.234 16.109 -7.027 1 96.94 185 ALA A N 1
ATOM 1462 C CA . ALA A 1 185 ? 7.82 16.328 -6.727 1 96.94 185 ALA A CA 1
ATOM 1463 C C . ALA A 1 185 ? 7.281 15.25 -5.797 1 96.94 185 ALA A C 1
ATOM 1465 O O . ALA A 1 185 ? 6.527 15.539 -4.867 1 96.94 185 ALA A O 1
ATOM 1466 N N . CYS A 1 186 ? 7.684 14.023 -6.035 1 97.75 186 CYS A N 1
ATOM 1467 C CA . CYS A 1 186 ? 7.234 12.898 -5.223 1 97.75 186 CYS A CA 1
ATOM 1468 C C . CYS A 1 186 ? 7.77 13.008 -3.801 1 97.75 186 CYS A C 1
ATOM 1470 O O . CYS A 1 186 ? 7.016 12.852 -2.836 1 97.75 186 CYS A O 1
ATOM 1472 N N . ILE A 1 187 ? 9.047 13.344 -3.688 1 98 187 ILE A N 1
ATOM 1473 C CA . ILE A 1 187 ? 9.68 13.477 -2.381 1 98 187 ILE A CA 1
ATOM 1474 C C . ILE A 1 187 ? 9.047 14.633 -1.61 1 98 187 ILE A C 1
ATOM 1476 O O . ILE A 1 187 ? 8.727 14.5 -0.426 1 98 187 ILE A O 1
ATOM 1480 N N . GLN A 1 188 ? 8.859 15.742 -2.271 1 97.88 188 GLN A N 1
ATOM 1481 C CA . GLN A 1 188 ? 8.266 16.922 -1.631 1 97.88 188 GLN A CA 1
ATOM 1482 C C . GLN A 1 188 ? 6.852 16.609 -1.135 1 97.88 188 GLN A C 1
ATOM 1484 O O . GLN A 1 188 ? 6.473 17.031 -0.042 1 97.88 188 GLN A O 1
ATOM 1489 N N . THR A 1 189 ? 6.098 15.898 -1.926 1 98.31 189 THR A N 1
ATOM 1490 C CA . THR A 1 189 ? 4.742 15.531 -1.539 1 98.31 189 THR A CA 1
ATOM 1491 C C . THR A 1 189 ? 4.75 14.688 -0.267 1 98.31 189 THR A C 1
ATOM 1493 O O . THR A 1 189 ? 4.047 14.992 0.695 1 98.31 189 THR A O 1
ATOM 1496 N N . LEU A 1 190 ? 5.566 13.617 -0.254 1 98.62 190 LEU A N 1
ATOM 1497 C CA . LEU A 1 190 ? 5.672 12.742 0.906 1 98.62 190 LEU A CA 1
ATOM 1498 C C . LEU A 1 190 ? 6.16 13.508 2.127 1 98.62 190 LEU A C 1
ATOM 1500 O O . LEU A 1 190 ? 5.633 13.344 3.229 1 98.62 190 LEU A O 1
ATOM 1504 N N . ALA A 1 191 ? 7.145 14.383 1.922 1 97.94 191 ALA A N 1
ATOM 1505 C CA . ALA A 1 191 ? 7.73 15.164 3.012 1 97.94 191 ALA A CA 1
ATOM 1506 C C . ALA A 1 191 ? 6.699 16.109 3.619 1 97.94 191 ALA A C 1
ATOM 1508 O O . ALA A 1 191 ? 6.621 16.25 4.84 1 97.94 191 ALA A O 1
ATOM 1509 N N . ASN A 1 192 ? 5.938 16.766 2.781 1 97.38 192 ASN A N 1
ATOM 1510 C CA . ASN A 1 192 ? 4.93 17.703 3.254 1 97.38 192 ASN A CA 1
ATOM 1511 C C . ASN A 1 192 ? 3.859 17.016 4.09 1 97.38 192 ASN A C 1
ATOM 1513 O O . ASN A 1 192 ? 3.502 17.484 5.168 1 97.38 192 ASN A O 1
ATOM 1517 N N . ILE A 1 193 ? 3.367 15.875 3.576 1 98.12 193 ILE A N 1
ATOM 1518 C CA . ILE A 1 193 ? 2.338 15.148 4.312 1 98.12 193 ILE A CA 1
ATOM 1519 C C . ILE A 1 193 ? 2.908 14.641 5.633 1 98.12 193 ILE A C 1
ATOM 1521 O O . ILE A 1 193 ? 2.271 14.773 6.68 1 98.12 193 ILE A O 1
ATOM 1525 N N . TYR A 1 194 ? 4.121 14.094 5.551 1 98.19 194 TYR A N 1
ATOM 1526 C CA . TYR A 1 194 ? 4.805 13.594 6.738 1 98.19 194 TYR A CA 1
ATOM 1527 C C . TYR A 1 194 ? 4.969 14.688 7.781 1 98.19 194 TYR A C 1
ATOM 1529 O O . TYR A 1 194 ? 4.633 14.5 8.953 1 98.19 194 TYR A O 1
ATOM 1537 N N . TYR A 1 195 ? 5.449 15.812 7.375 1 96.69 195 TYR A N 1
ATOM 1538 C CA . TYR A 1 195 ? 5.691 16.938 8.273 1 96.69 195 TYR A CA 1
ATOM 1539 C C . TYR A 1 195 ? 4.391 17.422 8.906 1 96.69 195 TYR A C 1
ATOM 1541 O O . TYR A 1 195 ? 4.305 17.562 10.133 1 96.69 195 TYR A O 1
ATOM 1549 N N . ARG A 1 196 ? 3.396 17.641 8.117 1 96.38 196 ARG A N 1
ATOM 1550 C CA . ARG A 1 196 ? 2.145 18.203 8.609 1 96.38 196 ARG A CA 1
ATOM 1551 C C . ARG A 1 196 ? 1.41 17.219 9.508 1 96.38 196 ARG A C 1
ATOM 1553 O O . ARG A 1 196 ? 0.743 17.609 10.469 1 96.38 196 ARG A O 1
ATOM 1560 N N . ALA A 1 197 ? 1.536 15.898 9.1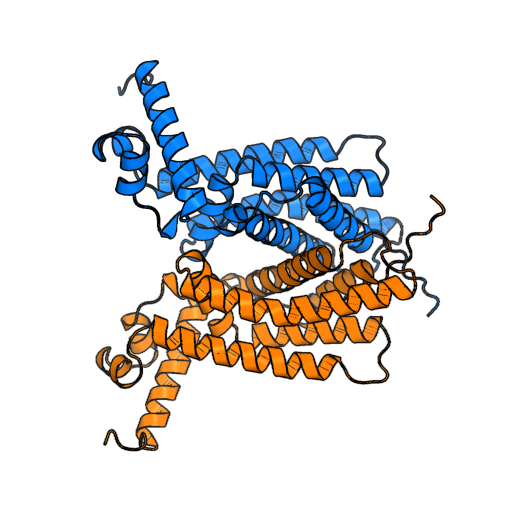72 1 97.06 197 ALA A N 1
ATOM 1561 C CA . ALA A 1 197 ? 0.903 14.883 10 1 97.06 197 ALA A CA 1
ATOM 1562 C C . ALA A 1 197 ? 1.413 14.945 11.438 1 97.06 197 ALA A C 1
ATOM 1564 O O . ALA A 1 197 ? 0.652 14.727 12.383 1 97.06 197 ALA A O 1
ATOM 1565 N N . ILE A 1 198 ? 2.631 15.312 11.594 1 96.31 198 ILE A N 1
ATOM 1566 C CA . ILE A 1 198 ? 3.27 15.195 12.898 1 96.31 198 ILE A CA 1
ATOM 1567 C C . ILE A 1 198 ? 3.377 16.578 13.547 1 96.31 198 ILE A C 1
ATOM 1569 O O . ILE A 1 198 ? 3.15 16.734 14.75 1 96.31 198 ILE A O 1
ATOM 1573 N N . TYR A 1 199 ? 3.707 17.609 12.789 1 93.56 199 TYR A N 1
ATOM 1574 C CA . TYR A 1 199 ? 4.105 18.891 13.367 1 93.56 199 TYR A CA 1
ATOM 1575 C C . TYR A 1 199 ? 3.051 19.953 13.109 1 93.56 199 TYR A C 1
ATOM 1577 O O . TYR A 1 199 ? 3.361 21.156 13.078 1 93.56 199 TYR A O 1
ATOM 1585 N N . SER A 1 200 ? 1.849 19.594 12.836 1 83.38 200 SER A N 1
ATOM 1586 C CA . SER A 1 200 ? 0.779 20.578 12.695 1 83.38 200 SER A CA 1
ATOM 1587 C C . SER A 1 200 ? 0.263 21.047 14.055 1 83.38 200 SER A C 1
ATOM 1589 O O . SER A 1 200 ? 0.125 20.234 14.977 1 83.38 200 SER A O 1
ATOM 1591 N N . LYS A 1 201 ? 0.308 22.406 14.273 1 70.25 201 LYS A N 1
ATOM 1592 C CA . LYS A 1 201 ? -0.288 22.953 15.484 1 70.25 201 LYS A CA 1
ATOM 1593 C C . LYS A 1 201 ? -1.769 23.266 15.281 1 70.25 201 LYS A C 1
ATOM 1595 O O . LYS A 1 201 ? -2.145 23.891 14.289 1 70.25 201 LYS A O 1
ATOM 1600 N N . GLU A 1 202 ? -2.697 22.344 15.398 1 61.03 202 GLU A N 1
ATOM 1601 C CA . GLU A 1 202 ? -4.129 22.594 15.234 1 61.03 202 GLU A CA 1
ATOM 1602 C C . GLU A 1 202 ? -4.602 23.719 16.156 1 61.03 202 GLU A C 1
ATOM 1604 O O . GLU A 1 202 ? -4.191 23.781 17.328 1 61.03 202 GLU A O 1
ATOM 1609 N N . ASP A 1 203 ? -4.68 24.875 15.609 1 52.25 203 ASP A N 1
ATOM 1610 C CA . ASP A 1 203 ? -5.191 25.984 16.406 1 52.25 203 ASP A CA 1
ATOM 1611 C C . ASP A 1 203 ? -6.379 25.547 17.266 1 52.25 203 ASP A C 1
ATOM 1613 O O . ASP A 1 203 ? -7.293 24.875 16.766 1 52.25 203 ASP A O 1
ATOM 1617 N N . SER A 1 204 ? -6.148 25.156 18.484 1 44.59 204 SER A N 1
ATOM 1618 C CA . SER A 1 204 ? -7.199 24.984 19.484 1 44.59 204 SER A CA 1
ATOM 1619 C C . SER A 1 204 ? -8.367 25.922 19.234 1 44.59 204 SER A C 1
ATOM 1621 O O . SER A 1 204 ? -9.336 25.953 20 1 44.59 204 SER A O 1
ATOM 1623 N N . SER A 1 205 ? -8.227 26.938 18.453 1 39.34 205 SER A N 1
ATOM 1624 C CA . SER A 1 205 ? -9.289 27.938 18.547 1 39.34 205 SER A CA 1
ATOM 1625 C C . SER A 1 205 ? -10.555 27.469 17.844 1 39.34 205 SER A C 1
ATOM 1627 O O . SER A 1 205 ? -11.602 28.125 17.922 1 39.34 205 SER A O 1
ATOM 1629 N N . ASN A 1 206 ? -10.578 26.594 16.75 1 35.53 206 ASN A N 1
ATOM 1630 C CA . ASN A 1 206 ? -11.93 26.562 16.203 1 35.53 206 ASN A CA 1
ATOM 1631 C C . ASN A 1 206 ? -12.812 25.562 16.953 1 35.53 206 ASN A C 1
ATOM 1633 O O . ASN A 1 206 ? -12.391 24.453 17.234 1 35.53 206 ASN A O 1
ATOM 1637 N N . MET B 1 1 ? -32.688 -22.109 -22.578 1 34.56 1 MET B N 1
ATOM 1638 C CA . MET B 1 1 ? -32.75 -20.781 -21.984 1 34.56 1 MET B CA 1
ATOM 1639 C C . MET B 1 1 ? -32.312 -20.828 -20.516 1 34.56 1 MET B C 1
ATOM 1641 O O . MET B 1 1 ? -32.875 -21.562 -19.719 1 34.56 1 MET B O 1
ATOM 1645 N N . PRO B 1 2 ? -30.984 -20.781 -20.109 1 42.06 2 PRO B N 1
ATOM 1646 C CA . PRO B 1 2 ? -30.594 -21.141 -18.75 1 42.06 2 PRO B CA 1
ATOM 1647 C C . PRO B 1 2 ? -31.453 -20.453 -17.688 1 42.06 2 PRO B C 1
ATOM 1649 O O . PRO B 1 2 ? -31.734 -19.266 -17.797 1 42.06 2 PRO B O 1
ATOM 1652 N N . ASP B 1 3 ? -32.531 -21.047 -17.188 1 43.34 3 ASP B N 1
ATOM 1653 C CA . ASP B 1 3 ? -33.594 -20.719 -16.266 1 43.34 3 ASP B CA 1
ATOM 1654 C C . ASP B 1 3 ? -33.094 -19.859 -15.102 1 43.34 3 ASP B C 1
ATOM 1656 O O . ASP B 1 3 ? -31.891 -19.859 -14.805 1 43.34 3 ASP B O 1
ATOM 1660 N N . PHE B 1 4 ? -33.844 -18.859 -14.703 1 47.56 4 PHE B N 1
ATOM 1661 C CA . PHE B 1 4 ? -33.781 -18 -13.523 1 47.56 4 PHE B CA 1
ATOM 1662 C C . PHE B 1 4 ? -33.25 -18.781 -12.32 1 47.56 4 PHE B C 1
ATOM 1664 O O . PHE B 1 4 ? -33.781 -19.844 -12 1 47.56 4 PHE B O 1
ATOM 1671 N N . PRO B 1 5 ? -31.906 -18.625 -11.961 1 54.97 5 PRO B N 1
ATOM 1672 C CA . PRO B 1 5 ? -31.531 -19.469 -10.828 1 54.97 5 PRO B CA 1
ATOM 1673 C C . PRO B 1 5 ? -32.656 -19.625 -9.805 1 54.97 5 PRO B C 1
ATOM 1675 O O . PRO B 1 5 ? -33.344 -18.656 -9.484 1 54.97 5 PRO B O 1
ATOM 1678 N N . THR B 1 6 ? -33.25 -20.734 -9.773 1 69.12 6 THR B N 1
ATOM 1679 C CA . THR B 1 6 ? -34.188 -21.094 -8.711 1 69.12 6 THR B CA 1
ATOM 1680 C C . THR B 1 6 ? -33.688 -20.594 -7.359 1 69.12 6 THR B C 1
ATOM 1682 O O . THR B 1 6 ? -32.531 -20.156 -7.23 1 69.12 6 THR B O 1
ATOM 1685 N N . GLN B 1 7 ? -34.625 -20.281 -6.41 1 72.12 7 GLN B N 1
ATOM 1686 C CA . GLN B 1 7 ? -34.312 -19.938 -5.031 1 72.12 7 GLN B CA 1
ATOM 1687 C C . GLN B 1 7 ? -33.156 -20.781 -4.512 1 72.12 7 GLN B C 1
ATOM 1689 O O . GLN B 1 7 ? -32.281 -20.281 -3.812 1 72.12 7 GLN B O 1
ATOM 1694 N N . ARG B 1 8 ? -33.219 -22.016 -4.918 1 74.38 8 ARG B N 1
ATOM 1695 C CA . ARG B 1 8 ? -32.188 -22.953 -4.5 1 74.38 8 ARG B CA 1
ATOM 1696 C C . ARG B 1 8 ? -30.828 -22.562 -5.109 1 74.38 8 ARG B C 1
ATOM 1698 O O . ARG B 1 8 ? -29.812 -22.594 -4.426 1 74.38 8 ARG B O 1
ATOM 1705 N N . GLY B 1 9 ? -30.859 -22.203 -6.367 1 80.19 9 GLY B N 1
ATOM 1706 C CA . GLY B 1 9 ? -29.656 -21.781 -7.055 1 80.19 9 GLY B CA 1
ATOM 1707 C C . GLY B 1 9 ? -29.016 -20.547 -6.438 1 80.19 9 GLY B C 1
ATOM 1708 O O . GLY B 1 9 ? -27.797 -20.5 -6.266 1 80.19 9 GLY B O 1
ATOM 1709 N N . ARG B 1 10 ? -29.859 -19.688 -6.051 1 85.19 10 ARG B N 1
ATOM 1710 C CA . ARG B 1 10 ? -29.391 -18.453 -5.43 1 85.19 10 ARG B CA 1
ATOM 1711 C C . ARG B 1 10 ? -28.766 -18.734 -4.066 1 85.19 10 ARG B C 1
ATOM 1713 O O . ARG B 1 10 ? -27.766 -18.109 -3.693 1 85.19 10 ARG B O 1
ATOM 1720 N N . ARG B 1 11 ? -29.297 -19.609 -3.348 1 86.94 11 ARG B N 1
ATOM 1721 C CA . ARG B 1 11 ? -28.781 -19.969 -2.033 1 86.94 11 ARG B CA 1
A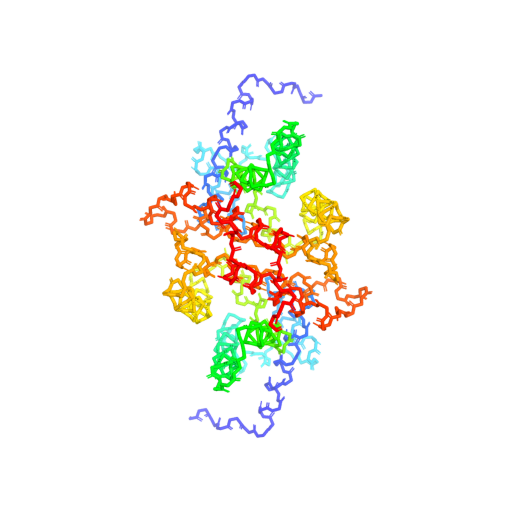TOM 1722 C C . ARG B 1 11 ? -27.406 -20.641 -2.152 1 86.94 11 ARG B C 1
ATOM 1724 O O . ARG B 1 11 ? -26.516 -20.375 -1.351 1 86.94 11 ARG B O 1
ATOM 1731 N N . THR B 1 12 ? -27.312 -21.469 -3.152 1 88.62 12 THR B N 1
ATOM 1732 C CA . THR B 1 12 ? -26.047 -22.172 -3.365 1 88.62 12 THR B CA 1
ATOM 1733 C C . THR B 1 12 ? -24.953 -21.172 -3.768 1 88.62 12 THR B C 1
ATOM 1735 O O . THR B 1 12 ? -23.828 -21.25 -3.264 1 88.62 12 THR B O 1
ATOM 1738 N N . GLN B 1 13 ? -25.312 -20.297 -4.629 1 92 13 GLN B N 1
ATOM 1739 C CA . GLN B 1 13 ? -24.359 -19.297 -5.047 1 92 13 GLN B CA 1
ATOM 1740 C C . GLN B 1 13 ? -23.906 -18.438 -3.861 1 92 13 GLN B C 1
ATOM 1742 O O . GLN B 1 13 ? -22.719 -18.125 -3.721 1 92 13 GLN B O 1
ATOM 1747 N N . ALA B 1 14 ? -24.859 -18.078 -3.027 1 93 14 ALA B N 1
ATOM 1748 C CA . ALA B 1 14 ? -24.562 -17.281 -1.847 1 93 14 ALA B CA 1
ATOM 1749 C C . ALA B 1 14 ? -23.625 -18.016 -0.9 1 93 14 ALA B C 1
ATOM 1751 O O . ALA B 1 14 ? -22.75 -17.422 -0.283 1 93 14 ALA B O 1
ATOM 1752 N N . ALA B 1 15 ? -23.844 -19.281 -0.825 1 93.81 15 ALA B N 1
ATOM 1753 C CA . ALA B 1 15 ? -22.984 -20.109 0.034 1 93.81 15 ALA B CA 1
ATOM 1754 C C . ALA B 1 15 ? -21.562 -20.172 -0.502 1 93.81 15 ALA B C 1
ATOM 1756 O O . ALA B 1 15 ? -20.594 -20.094 0.267 1 93.81 15 ALA B O 1
ATOM 1757 N N . ILE B 1 16 ? -21.438 -20.312 -1.777 1 95.19 16 ILE B N 1
ATOM 1758 C CA . ILE B 1 16 ? -20.141 -20.359 -2.422 1 95.19 16 ILE B CA 1
ATOM 1759 C C . ILE B 1 16 ? -19.438 -19.016 -2.27 1 95.19 16 ILE B C 1
ATOM 1761 O O . ILE B 1 16 ? -18.25 -18.953 -1.96 1 95.19 16 ILE B O 1
ATOM 1765 N N . ASP B 1 17 ? -20.188 -18.031 -2.422 1 95.75 17 ASP B N 1
ATOM 1766 C CA . ASP B 1 17 ? -19.656 -16.672 -2.268 1 95.75 17 ASP B CA 1
ATOM 1767 C C . ASP B 1 17 ? -19.172 -16.438 -0.843 1 95.75 17 ASP B C 1
ATOM 1769 O O . ASP B 1 17 ? -18.062 -15.93 -0.644 1 95.75 17 ASP B O 1
ATOM 1773 N N . ALA B 1 18 ? -19.969 -16.812 0.113 1 96.38 18 ALA B N 1
ATOM 1774 C CA . ALA B 1 18 ? -19.594 -16.641 1.515 1 96.38 18 ALA B CA 1
ATOM 1775 C C . ALA B 1 18 ? -18.344 -17.453 1.852 1 96.38 18 ALA B C 1
ATOM 1777 O O . ALA B 1 18 ? -17.469 -16.969 2.564 1 96.38 18 ALA B O 1
ATOM 1778 N N . ALA B 1 19 ? -18.297 -18.641 1.364 1 97.38 19 ALA B N 1
ATOM 1779 C CA . ALA B 1 19 ? -17.125 -19.5 1.568 1 97.38 19 ALA B CA 1
ATOM 1780 C C . ALA B 1 19 ? -15.875 -18.891 0.931 1 97.38 19 ALA B C 1
ATOM 1782 O O . ALA B 1 19 ? -14.805 -18.875 1.537 1 97.38 19 ALA B O 1
ATOM 1783 N N . ALA B 1 20 ? -16.047 -18.375 -0.294 1 97.69 20 ALA B N 1
ATOM 1784 C CA . ALA B 1 20 ? -14.93 -17.75 -1.006 1 97.69 20 ALA B CA 1
ATOM 1785 C C . ALA B 1 20 ? -14.383 -16.547 -0.232 1 97.69 20 ALA B C 1
ATOM 1787 O O . ALA B 1 20 ? -13.172 -16.406 -0.087 1 97.69 20 ALA B O 1
ATOM 1788 N N . ARG B 1 21 ? -15.281 -15.766 0.267 1 96.69 21 ARG B N 1
ATOM 1789 C CA . ARG B 1 21 ? -14.875 -14.594 1.034 1 96.69 21 ARG B CA 1
ATOM 1790 C C . ARG B 1 21 ? -14.102 -15 2.285 1 96.69 21 ARG B C 1
ATOM 1792 O O . ARG B 1 21 ? -13.078 -14.391 2.617 1 96.69 21 ARG B O 1
ATOM 1799 N N . THR B 1 22 ? -14.531 -16.016 2.916 1 95.81 22 THR B N 1
ATOM 1800 C CA . THR B 1 22 ? -13.883 -16.5 4.125 1 95.81 22 THR B CA 1
ATOM 1801 C C . THR B 1 22 ? -12.469 -16.984 3.82 1 95.81 22 THR B C 1
ATOM 1803 O O . THR B 1 22 ? -11.516 -16.609 4.504 1 95.81 22 THR B O 1
ATOM 1806 N N . VAL B 1 23 ? -12.305 -17.797 2.793 1 95.81 23 VAL B N 1
ATOM 1807 C CA . VAL B 1 23 ? -11.023 -18.375 2.439 1 95.81 23 VAL B CA 1
ATOM 1808 C C . VAL B 1 23 ? -10.062 -17.297 1.967 1 95.81 23 VAL B C 1
ATOM 1810 O O . VAL B 1 23 ? -8.883 -17.297 2.307 1 95.81 23 VAL B O 1
ATOM 1813 N N . VAL B 1 24 ? -10.57 -16.344 1.271 1 95.81 24 VAL B N 1
ATOM 1814 C CA . VAL B 1 24 ? -9.75 -15.273 0.702 1 95.81 24 VAL B CA 1
ATOM 1815 C C . VAL B 1 24 ? -9.234 -14.367 1.816 1 95.81 24 VAL B C 1
ATOM 1817 O O . VAL B 1 24 ? -8.078 -13.945 1.796 1 95.81 24 VAL B O 1
ATOM 1820 N N . VAL B 1 25 ? -10.07 -14.078 2.764 1 92.69 25 VAL B N 1
ATOM 1821 C CA . VAL B 1 25 ? -9.633 -13.234 3.869 1 92.69 25 VAL B CA 1
ATOM 1822 C C . VAL B 1 25 ? -8.523 -13.93 4.652 1 92.69 25 VAL B C 1
ATOM 1824 O O . VAL B 1 25 ? -7.582 -13.289 5.117 1 92.69 25 VAL B O 1
ATOM 1827 N N . ARG B 1 26 ? -8.562 -15.195 4.668 1 89.5 26 ARG B N 1
ATOM 1828 C CA . ARG B 1 26 ? -7.609 -15.984 5.438 1 89.5 26 ARG B CA 1
ATOM 1829 C C . ARG B 1 26 ? -6.309 -16.188 4.664 1 89.5 26 ARG B C 1
ATOM 1831 O O . ARG B 1 26 ? -5.219 -16 5.215 1 89.5 26 ARG B O 1
ATOM 1838 N N . ASN B 1 27 ? -6.465 -16.469 3.342 1 90.56 27 ASN B N 1
ATOM 1839 C CA . ASN B 1 27 ? -5.305 -16.953 2.598 1 90.56 27 ASN B CA 1
ATOM 1840 C C . ASN B 1 27 ? -4.871 -15.961 1.527 1 90.56 27 ASN B C 1
ATOM 1842 O O . ASN B 1 27 ? -3.764 -16.062 0.993 1 90.56 27 ASN B O 1
ATOM 1846 N N . GLY B 1 28 ? -5.746 -15.016 1.243 1 92.81 28 GLY B N 1
ATOM 1847 C CA . GLY B 1 28 ? -5.559 -14.25 0.022 1 92.81 28 GLY B CA 1
ATOM 1848 C C . GLY B 1 28 ? -6.078 -14.961 -1.214 1 92.81 28 GLY B C 1
ATOM 1849 O O . GLY B 1 28 ? -6.285 -16.172 -1.196 1 92.81 28 GLY B O 1
ATOM 1850 N N . ILE B 1 29 ? -6.234 -14.258 -2.309 1 95.69 29 ILE B N 1
ATOM 1851 C CA . ILE B 1 29 ? -6.855 -14.82 -3.502 1 95.69 29 ILE B CA 1
ATOM 1852 C C . ILE B 1 29 ? -5.832 -15.633 -4.285 1 95.69 29 ILE B C 1
ATOM 1854 O O . ILE B 1 29 ? -6.176 -16.641 -4.91 1 95.69 29 ILE B O 1
ATOM 1858 N N . LEU B 1 30 ? -4.617 -15.219 -4.246 1 93.19 30 LEU B N 1
ATOM 1859 C CA . LEU B 1 30 ? -3.588 -15.883 -5.039 1 93.19 30 LEU B CA 1
ATOM 1860 C C . LEU B 1 30 ? -3.264 -17.266 -4.465 1 93.19 30 LEU B C 1
ATOM 1862 O O . LEU B 1 30 ? -2.914 -18.172 -5.211 1 93.19 30 LEU B O 1
ATOM 1866 N N . ALA B 1 31 ? -3.447 -17.438 -3.219 1 91.44 31 ALA B N 1
ATOM 1867 C CA . ALA B 1 31 ? -3.178 -18.719 -2.564 1 91.44 31 ALA B CA 1
ATOM 1868 C C . ALA B 1 31 ? -4.441 -19.562 -2.477 1 91.44 31 ALA B C 1
ATOM 1870 O O . ALA B 1 31 ? -4.418 -20.672 -1.933 1 91.44 31 ALA B O 1
ATOM 1871 N N . THR B 1 32 ? -5.539 -19.047 -2.926 1 95.75 32 THR B N 1
ATOM 1872 C CA . THR B 1 32 ? -6.828 -19.734 -2.822 1 95.75 32 THR B CA 1
ATOM 1873 C C . THR B 1 32 ? -7.152 -20.484 -4.113 1 95.75 32 THR B C 1
ATOM 1875 O O . THR B 1 32 ? -6.973 -19.938 -5.207 1 95.75 32 THR B O 1
ATOM 1878 N N . THR B 1 33 ? -7.633 -21.75 -3.998 1 95.88 33 THR B N 1
ATOM 1879 C CA . THR B 1 33 ? -8.094 -22.516 -5.145 1 95.88 33 THR B CA 1
ATOM 1880 C C . THR B 1 33 ? -9.609 -22.703 -5.094 1 95.88 33 THR B C 1
ATOM 1882 O O . THR B 1 33 ? -10.242 -22.438 -4.062 1 95.88 33 THR B O 1
ATOM 1885 N N . VAL B 1 34 ? -10.102 -23.078 -6.238 1 96.88 34 VAL B N 1
ATOM 1886 C CA . VAL B 1 34 ? -11.523 -23.391 -6.293 1 96.88 34 VAL B CA 1
ATOM 1887 C C . VAL B 1 34 ? -11.844 -24.531 -5.332 1 96.88 34 VAL B C 1
ATOM 1889 O O . VAL B 1 34 ? -12.883 -24.531 -4.672 1 96.88 34 VAL B O 1
ATOM 1892 N N . ALA B 1 35 ? -10.93 -25.453 -5.203 1 96.44 35 ALA B N 1
ATOM 1893 C CA . ALA B 1 35 ? -11.102 -26.562 -4.277 1 96.44 35 ALA B CA 1
ATOM 1894 C C . ALA B 1 35 ? -11.188 -26.078 -2.836 1 96.44 35 ALA B C 1
ATOM 1896 O O . ALA B 1 35 ? -12.023 -26.562 -2.061 1 96.44 35 ALA B O 1
ATOM 1897 N N . ASP B 1 36 ? -10.406 -25.141 -2.424 1 96.81 36 ASP B N 1
ATOM 1898 C CA . ASP B 1 36 ? -10.453 -24.547 -1.09 1 96.81 36 ASP B CA 1
ATOM 1899 C C . ASP B 1 36 ? -11.828 -23.938 -0.807 1 96.81 36 ASP B C 1
ATOM 1901 O O . ASP B 1 36 ? -12.367 -24.109 0.286 1 96.81 36 ASP B O 1
ATOM 1905 N N . ILE B 1 37 ? -12.336 -23.203 -1.79 1 97.62 37 ILE B N 1
ATOM 1906 C CA . ILE B 1 37 ? -13.602 -22.5 -1.655 1 97.62 37 ILE B CA 1
ATOM 1907 C C . ILE B 1 37 ? -14.742 -23.5 -1.479 1 97.62 37 ILE B C 1
ATOM 1909 O O . ILE B 1 37 ? -15.547 -23.359 -0.555 1 97.62 37 ILE B O 1
ATOM 1913 N N . THR B 1 38 ? -14.773 -24.5 -2.371 1 96.81 38 THR B N 1
ATOM 1914 C CA . THR B 1 38 ? -15.883 -25.438 -2.332 1 96.81 38 THR B CA 1
ATOM 1915 C C . THR B 1 38 ? -15.781 -26.344 -1.103 1 96.81 38 THR B C 1
ATOM 1917 O O . THR B 1 38 ? -16.797 -26.75 -0.541 1 96.81 38 THR B O 1
ATOM 1920 N N . ALA B 1 39 ? -14.562 -26.672 -0.664 1 96.81 39 ALA B N 1
ATOM 1921 C CA . ALA B 1 39 ? -14.398 -27.406 0.584 1 96.81 39 ALA B CA 1
ATOM 1922 C C . ALA B 1 39 ? -14.961 -26.625 1.766 1 96.81 39 ALA B C 1
ATOM 1924 O O . ALA B 1 39 ? -15.656 -27.188 2.615 1 96.81 39 ALA B O 1
ATOM 1925 N N . GLU B 1 40 ? -14.703 -25.359 1.812 1 96.81 40 GLU B N 1
ATOM 1926 C CA . GLU B 1 40 ? -15.234 -24.484 2.852 1 96.81 40 GLU B CA 1
ATOM 1927 C C . GLU B 1 40 ? -16.75 -24.422 2.805 1 96.81 40 GLU B C 1
ATOM 1929 O O . GLU B 1 40 ? -17.406 -24.328 3.844 1 96.81 40 GLU B O 1
ATOM 1934 N N . ALA B 1 41 ? -17.344 -24.531 1.602 1 95.94 41 ALA B N 1
ATOM 1935 C CA . ALA B 1 41 ? -18.797 -24.453 1.409 1 95.94 41 ALA B CA 1
ATOM 1936 C C . ALA B 1 41 ? -19.453 -25.812 1.605 1 95.94 41 ALA B C 1
ATOM 1938 O O . ALA B 1 41 ? -20.688 -25.906 1.614 1 95.94 41 ALA B O 1
ATOM 1939 N N . GLY B 1 42 ? -18.703 -26.828 1.723 1 95.69 42 GLY B N 1
ATOM 1940 C CA . GLY B 1 42 ? -19.25 -28.172 1.817 1 95.69 42 GLY B CA 1
ATOM 1941 C C . GLY B 1 42 ? -19.891 -28.641 0.529 1 95.69 42 GLY B C 1
ATOM 1942 O O . GLY B 1 42 ? -20.953 -29.266 0.555 1 95.69 42 GLY B O 1
ATOM 1943 N N . ARG B 1 43 ? -19.234 -28.281 -0.537 1 94.06 43 ARG B N 1
ATOM 1944 C CA . ARG B 1 43 ? -19.781 -28.609 -1.852 1 94.06 43 ARG B CA 1
ATOM 1945 C C . ARG B 1 43 ? -18.703 -29.219 -2.752 1 94.06 43 ARG B C 1
ATOM 1947 O O . ARG B 1 43 ? -17.516 -29.203 -2.408 1 94.06 43 ARG B O 1
ATOM 1954 N N . SER B 1 44 ? -19.156 -29.719 -3.889 1 90.94 44 SER B N 1
ATOM 1955 C CA . SER B 1 44 ? -18.219 -30.25 -4.879 1 90.94 44 SER B CA 1
ATOM 1956 C C . SER B 1 44 ? -17.562 -29.125 -5.672 1 90.94 44 SER B C 1
ATOM 1958 O O . SER B 1 44 ? -18.125 -28.031 -5.801 1 90.94 44 SER B O 1
ATOM 1960 N N . ALA B 1 45 ? -16.375 -29.375 -6.238 1 89.69 45 ALA B N 1
ATOM 1961 C CA . ALA B 1 45 ? -15.68 -28.406 -7.082 1 89.69 45 ALA B CA 1
ATOM 1962 C C . ALA B 1 45 ? -16.531 -28.031 -8.289 1 89.69 45 ALA B C 1
ATOM 1964 O O . ALA B 1 45 ? -16.531 -26.875 -8.719 1 89.69 45 ALA B O 1
ATOM 1965 N N . ALA B 1 46 ? -17.328 -29.016 -8.797 1 90.12 46 ALA B N 1
ATOM 1966 C CA . ALA B 1 46 ? -18.172 -28.797 -9.969 1 90.12 46 ALA B CA 1
ATOM 1967 C C . ALA B 1 46 ? -19.25 -27.734 -9.68 1 90.12 46 ALA B C 1
ATOM 1969 O O . ALA B 1 46 ? -19.625 -26.984 -10.57 1 90.12 46 ALA B O 1
ATOM 1970 N N . SER B 1 47 ? -19.625 -27.656 -8.492 1 92.12 47 SER B N 1
ATOM 1971 C CA . SER B 1 47 ? -20.672 -26.719 -8.094 1 92.12 47 SER B CA 1
ATOM 1972 C C . SER B 1 47 ? -20.234 -25.281 -8.328 1 92.12 47 SER B C 1
ATOM 1974 O O . SER B 1 47 ? -21.047 -24.438 -8.695 1 92.12 47 SER B O 1
ATOM 1976 N N . PHE B 1 48 ? -18.969 -25.031 -8.156 1 95.62 48 PHE B N 1
ATOM 1977 C CA . PHE B 1 48 ? -18.438 -23.688 -8.375 1 95.62 48 PHE B CA 1
ATOM 1978 C C . PHE B 1 48 ? -18.625 -23.25 -9.82 1 95.62 48 PHE B C 1
ATOM 1980 O O . PHE B 1 48 ? -19.031 -22.125 -10.094 1 95.62 48 PHE B O 1
ATOM 1987 N N . TYR B 1 49 ? -18.453 -24.109 -10.703 1 94.44 49 TYR B N 1
ATOM 1988 C CA . TYR B 1 49 ? -18.422 -23.797 -12.125 1 94.44 49 TYR B CA 1
ATOM 1989 C C . TYR B 1 49 ? -19.828 -23.672 -12.695 1 94.44 49 TYR B C 1
ATOM 1991 O O . TYR B 1 49 ? -20 -23.219 -13.836 1 94.44 49 TYR B O 1
ATOM 1999 N N . ASN B 1 50 ? -20.828 -24.016 -11.93 1 94.19 50 ASN B N 1
ATOM 2000 C CA . ASN B 1 50 ? -22.219 -23.719 -12.289 1 94.19 50 ASN B CA 1
ATOM 2001 C C . ASN B 1 50 ? -22.516 -22.234 -12.203 1 94.19 50 ASN B C 1
ATOM 2003 O O . ASN B 1 50 ? -23.453 -21.75 -12.828 1 94.19 50 ASN B O 1
ATOM 2007 N N . TYR B 1 51 ? -21.641 -21.594 -11.461 1 93.88 51 TYR B N 1
ATOM 2008 C CA . TYR B 1 51 ? -21.969 -20.203 -11.18 1 93.88 51 TYR B CA 1
ATOM 2009 C C . TYR B 1 51 ? -20.859 -19.281 -11.68 1 93.88 51 TYR B C 1
ATOM 2011 O O . TYR B 1 51 ? -21.125 -18.125 -12.016 1 93.88 51 TYR B O 1
ATOM 2019 N N . TYR B 1 52 ? -19.672 -19.766 -11.656 1 95.81 52 TYR B N 1
ATOM 2020 C CA . TYR B 1 52 ? -18.547 -18.953 -12.102 1 95.81 52 TYR B CA 1
ATOM 2021 C C . TYR B 1 52 ? -17.672 -19.719 -13.094 1 95.81 52 TYR B C 1
ATOM 2023 O O . TYR B 1 52 ? -17.328 -20.875 -12.859 1 95.81 52 TYR B O 1
ATOM 2031 N N . ASP B 1 53 ? -17.234 -18.984 -14.117 1 95.56 53 ASP B N 1
ATOM 2032 C CA . ASP B 1 53 ? -16.375 -19.594 -15.133 1 95.56 53 ASP B CA 1
ATOM 2033 C C . ASP B 1 53 ? -14.969 -19.844 -14.586 1 95.56 53 ASP B C 1
ATOM 2035 O O . ASP B 1 53 ? -14.273 -20.766 -15.039 1 95.56 53 ASP B O 1
ATOM 2039 N N . SER B 1 54 ? -14.562 -18.953 -13.688 1 95.81 54 SER B N 1
ATOM 2040 C CA . SER B 1 54 ? -13.234 -19.016 -13.086 1 95.81 54 SER B CA 1
ATOM 2041 C C . SER B 1 54 ? -13.172 -18.203 -11.797 1 95.81 54 SER B C 1
ATOM 2043 O O . SER B 1 54 ? -14.094 -17.453 -11.484 1 95.81 54 SER B O 1
ATOM 2045 N N . LYS B 1 55 ? -12.195 -18.438 -11.125 1 95.44 55 LYS B N 1
ATOM 2046 C CA . LYS B 1 55 ? -11.938 -17.656 -9.93 1 95.44 55 LYS B CA 1
ATOM 2047 C C . LYS B 1 55 ? -11.805 -16.172 -10.266 1 95.44 55 LYS B C 1
ATOM 2049 O O . LYS B 1 55 ? -12.312 -15.312 -9.539 1 95.44 55 LYS B O 1
ATOM 2054 N N . GLU B 1 56 ? -11.203 -15.852 -11.375 1 95.69 56 GLU B N 1
ATOM 2055 C CA . GLU B 1 56 ? -11.023 -14.469 -11.82 1 95.69 56 GLU B CA 1
ATOM 2056 C C . GLU B 1 56 ? -12.359 -13.844 -12.211 1 95.69 56 GLU B C 1
ATOM 2058 O O . GLU B 1 56 ? -12.57 -12.648 -11.992 1 95.69 56 GLU B O 1
ATOM 2063 N N . ALA B 1 57 ? -13.156 -14.641 -12.82 1 96.12 57 ALA B N 1
ATOM 2064 C CA . ALA B 1 57 ? -14.492 -14.148 -13.156 1 96.12 57 ALA B CA 1
ATOM 2065 C C . ALA B 1 57 ? -15.266 -13.766 -11.898 1 96.12 57 ALA B C 1
ATOM 2067 O O . ALA B 1 57 ? -15.969 -12.758 -11.875 1 96.12 57 ALA B O 1
ATOM 2068 N N . MET B 1 58 ? -15.18 -14.562 -10.883 1 97.12 58 MET B N 1
ATOM 2069 C CA . MET B 1 58 ? -15.789 -14.25 -9.594 1 97.12 58 MET B CA 1
ATOM 2070 C C . MET B 1 58 ? -15.234 -12.945 -9.039 1 97.12 58 MET B C 1
ATOM 2072 O O . MET B 1 58 ? -16 -12.078 -8.602 1 97.12 58 MET B O 1
ATOM 2076 N N . VAL B 1 59 ? -13.953 -12.75 -9.109 1 97.44 59 VAL B N 1
ATOM 2077 C CA . VAL B 1 59 ? -13.305 -11.57 -8.547 1 97.44 59 VAL B CA 1
ATOM 2078 C C . VAL B 1 59 ? -13.719 -10.328 -9.344 1 97.44 59 VAL B C 1
ATOM 2080 O O . VAL B 1 59 ? -13.867 -9.242 -8.773 1 97.44 59 VAL B O 1
ATOM 2083 N N . ARG B 1 60 ? -13.938 -10.477 -10.586 1 96.12 60 ARG B N 1
ATOM 2084 C CA . ARG B 1 60 ? -14.422 -9.359 -11.391 1 96.12 60 ARG B CA 1
ATOM 2085 C C . ARG B 1 60 ? -15.773 -8.859 -10.891 1 96.12 60 ARG B C 1
ATOM 2087 O O . ARG B 1 60 ? -16 -7.652 -10.812 1 96.12 60 ARG B O 1
ATOM 2094 N N . GLN B 1 61 ? -16.594 -9.773 -10.555 1 94.88 61 GLN B N 1
ATOM 2095 C CA . GLN B 1 61 ? -17.875 -9.391 -9.977 1 94.88 61 GLN B CA 1
ATOM 2096 C C . GLN B 1 61 ? -17.703 -8.719 -8.617 1 94.88 61 GLN B C 1
ATOM 2098 O O . GLN B 1 61 ? -18.391 -7.762 -8.297 1 94.88 61 GLN B O 1
ATOM 2103 N N . TRP B 1 62 ? -16.812 -9.266 -7.871 1 95.5 62 TRP B N 1
ATOM 2104 C CA . TRP B 1 62 ? -16.484 -8.695 -6.566 1 95.5 62 TRP B CA 1
ATOM 2105 C C . TRP B 1 62 ? -15.953 -7.273 -6.707 1 95.5 62 TRP B C 1
ATOM 2107 O O . TRP B 1 62 ? -16.234 -6.406 -5.879 1 95.5 62 TRP B O 1
ATOM 2117 N N . ALA B 1 63 ? -15.172 -7.023 -7.75 1 94.56 63 ALA B N 1
ATOM 2118 C CA . ALA B 1 63 ? -14.625 -5.695 -8.016 1 94.56 63 ALA B CA 1
ATOM 2119 C C . ALA B 1 63 ? -15.742 -4.668 -8.188 1 94.56 63 ALA B C 1
ATOM 2121 O O . ALA B 1 63 ? -15.656 -3.557 -7.656 1 94.56 63 ALA B O 1
ATOM 2122 N N . LEU B 1 64 ? -16.75 -5.035 -8.844 1 92.75 64 LEU B N 1
ATOM 2123 C CA . LEU B 1 64 ? -17.891 -4.145 -9.086 1 92.75 64 LEU B CA 1
ATOM 2124 C C . LEU B 1 64 ? -18.641 -3.848 -7.793 1 92.75 64 LEU B C 1
ATOM 2126 O O . LEU B 1 64 ? -19.047 -2.709 -7.555 1 92.75 64 LEU B O 1
ATOM 2130 N N . ARG B 1 65 ? -18.75 -4.848 -6.98 1 91.81 65 ARG B N 1
ATOM 2131 C CA . ARG B 1 65 ? -19.406 -4.66 -5.695 1 91.81 65 ARG B CA 1
ATOM 2132 C C . ARG B 1 65 ? -18.625 -3.705 -4.805 1 91.81 65 ARG B C 1
ATOM 2134 O O . ARG B 1 65 ? -19.203 -2.832 -4.156 1 91.81 65 ARG B O 1
ATOM 2141 N N . PHE B 1 66 ? -17.391 -3.877 -4.77 1 93.69 66 PHE B N 1
ATOM 2142 C CA . PHE B 1 66 ? -16.531 -2.99 -3.998 1 93.69 66 PHE B CA 1
ATOM 2143 C C . PHE B 1 66 ? -16.641 -1.557 -4.508 1 93.69 66 PHE B C 1
ATOM 2145 O O . PHE B 1 66 ? -16.781 -0.621 -3.721 1 93.69 66 PHE B O 1
ATOM 2152 N N . ARG B 1 67 ? -16.547 -1.414 -5.805 1 93.06 67 ARG B N 1
ATOM 2153 C CA . ARG B 1 67 ? -16.641 -0.097 -6.426 1 93.06 67 ARG B CA 1
ATOM 2154 C C . ARG B 1 67 ? -17.953 0.581 -6.074 1 93.06 67 ARG B C 1
ATOM 2156 O O . ARG B 1 67 ? -17.984 1.764 -5.73 1 93.06 67 ARG B O 1
ATOM 2163 N N . ASP B 1 68 ? -19.031 -0.167 -6.125 1 92.62 68 ASP B N 1
ATOM 2164 C CA . ASP B 1 68 ? -20.344 0.373 -5.828 1 92.62 68 ASP B CA 1
ATOM 2165 C C . ASP B 1 68 ? -20.453 0.817 -4.371 1 92.62 68 ASP B C 1
ATOM 2167 O O . ASP B 1 68 ? -21 1.882 -4.078 1 92.62 68 ASP B O 1
ATOM 2171 N N . ASP B 1 69 ? -19.922 0.039 -3.498 1 93.19 69 ASP B N 1
ATOM 2172 C CA . ASP B 1 69 ? -19.938 0.389 -2.082 1 93.19 69 ASP B CA 1
ATOM 2173 C C . ASP B 1 69 ? -19.078 1.63 -1.818 1 93.19 69 ASP B C 1
ATOM 2175 O O . ASP B 1 69 ? -19.484 2.506 -1.045 1 93.19 69 ASP B O 1
ATOM 2179 N N . ALA B 1 70 ? -17.922 1.662 -2.414 1 91.75 70 ALA B N 1
ATOM 2180 C CA . ALA B 1 70 ? -17.031 2.816 -2.277 1 91.75 70 ALA B CA 1
ATOM 2181 C C . ALA B 1 70 ? -17.719 4.09 -2.768 1 91.75 70 ALA B C 1
ATOM 2183 O O . ALA B 1 70 ? -17.656 5.129 -2.107 1 91.75 70 ALA B O 1
ATOM 2184 N N . ASN B 1 71 ? -18.406 3.992 -3.9 1 90.62 71 ASN B N 1
ATOM 2185 C CA . ASN B 1 71 ? -19.125 5.129 -4.469 1 90.62 71 ASN B CA 1
ATOM 2186 C C . ASN B 1 71 ? -20.234 5.609 -3.545 1 90.62 71 ASN B C 1
ATOM 2188 O O . ASN B 1 71 ? -20.391 6.809 -3.322 1 90.62 71 ASN B O 1
ATOM 2192 N N . GLN B 1 72 ? -20.953 4.664 -3.057 1 90.44 72 GLN B N 1
ATOM 2193 C CA . GLN B 1 72 ? -22.078 4.996 -2.189 1 90.44 72 GLN B CA 1
ATOM 2194 C C . GLN B 1 72 ? -21.609 5.684 -0.912 1 90.44 72 GLN B C 1
ATOM 2196 O O . GLN B 1 72 ? -22.188 6.684 -0.485 1 90.44 72 GLN B O 1
ATOM 2201 N N . ARG B 1 73 ? -20.609 5.234 -0.323 1 90.12 73 ARG B N 1
ATOM 2202 C CA . ARG B 1 73 ? -20.109 5.812 0.92 1 90.12 73 ARG B CA 1
ATOM 2203 C C . ARG B 1 73 ? -19.438 7.164 0.669 1 90.12 73 ARG B C 1
ATOM 2205 O O . ARG B 1 73 ? -19.531 8.062 1.504 1 90.12 73 ARG B O 1
ATOM 2212 N N . ALA B 1 74 ? -18.797 7.277 -0.475 1 84.06 74 ALA B N 1
ATOM 2213 C CA . ALA B 1 74 ? -18.188 8.555 -0.833 1 84.06 74 ALA B CA 1
ATOM 2214 C C . ALA B 1 74 ? -19.25 9.648 -0.963 1 84.06 74 ALA B C 1
ATOM 2216 O O . ALA B 1 74 ? -19.016 10.797 -0.576 1 84.06 74 ALA B O 1
ATOM 2217 N N . LEU B 1 75 ? -20.375 9.32 -1.463 1 81.75 75 LEU B N 1
ATOM 2218 C CA . LEU B 1 75 ? -21.469 10.266 -1.646 1 81.75 75 LEU B CA 1
ATOM 2219 C C . LEU B 1 75 ? -21.969 10.773 -0.301 1 81.75 75 LEU B C 1
ATOM 2221 O O . LEU B 1 75 ? -22.391 11.93 -0.187 1 81.75 75 LEU B O 1
ATOM 2225 N N . SER B 1 76 ? -21.812 10.031 0.646 1 77.81 76 SER B N 1
ATOM 2226 C CA . SER B 1 76 ? -22.312 10.406 1.963 1 77.81 76 SER B CA 1
ATOM 2227 C C . SER B 1 76 ? -21.422 11.445 2.623 1 77.81 76 SER B C 1
ATOM 2229 O O . SER B 1 76 ? -21.844 12.172 3.52 1 77.81 76 SER B O 1
ATOM 2231 N N . VAL B 1 77 ? -20.219 11.531 2.182 1 79.75 77 VAL B N 1
ATOM 2232 C CA . VAL B 1 77 ? -19.219 12.445 2.748 1 79.75 77 VAL B CA 1
ATOM 2233 C C . VAL B 1 77 ? -19.484 13.867 2.254 1 79.75 77 VAL B C 1
ATOM 2235 O O . VAL B 1 77 ? -19.125 14.836 2.92 1 79.75 77 VAL B O 1
ATOM 2238 N N . ILE B 1 78 ? -20.094 14.008 1.118 1 74.44 78 ILE B N 1
ATOM 2239 C CA . ILE B 1 78 ? -20.312 15.305 0.49 1 74.44 78 ILE B CA 1
ATOM 2240 C C . ILE B 1 78 ? -21.531 15.992 1.102 1 74.44 78 ILE B C 1
ATOM 2242 O O . ILE B 1 78 ? -21.938 17.062 0.658 1 74.44 78 ILE B O 1
ATOM 2246 N N . ARG B 1 79 ? -21.938 15.547 2.191 1 71.62 79 ARG B N 1
ATOM 2247 C CA . ARG B 1 79 ? -23.094 16.172 2.834 1 71.62 79 ARG B CA 1
ATOM 2248 C C . ARG B 1 79 ? -22.781 17.594 3.275 1 71.62 79 ARG B C 1
ATOM 2250 O O . ARG B 1 79 ? -21.641 17.891 3.639 1 71.62 79 ARG B O 1
ATOM 2257 N N . HIS B 1 80 ? -23.797 18.406 3.283 1 73.06 80 HIS B N 1
ATOM 2258 C CA . HIS B 1 80 ? -23.672 19.812 3.631 1 73.06 80 HIS B CA 1
ATOM 2259 C C . HIS B 1 80 ? -23.562 20 5.137 1 73.06 80 HIS B C 1
ATOM 2261 O O . HIS B 1 80 ? -23.953 19.125 5.91 1 73.06 80 HIS B O 1
ATOM 2267 N N . GLY B 1 81 ? -22.75 21.047 5.527 1 82.5 81 GLY B N 1
ATOM 2268 C CA . GLY B 1 81 ? -22.781 21.531 6.895 1 82.5 81 GLY B CA 1
ATOM 2269 C C . GLY B 1 81 ? -21.656 20.984 7.75 1 82.5 81 GLY B C 1
ATOM 2270 O O . GLY B 1 81 ? -21.594 21.25 8.953 1 82.5 81 GLY B O 1
ATOM 2271 N N . LEU B 1 82 ? -20.781 20.203 7.18 1 88 82 LEU B N 1
ATOM 2272 C CA . LEU B 1 82 ? -19.703 19.641 7.988 1 88 82 LEU B CA 1
ATOM 2273 C C . LEU B 1 82 ? -18.469 20.547 7.965 1 88 82 LEU B C 1
ATOM 2275 O O . LEU B 1 82 ? -18.172 21.172 6.941 1 88 82 LEU B O 1
ATOM 2279 N N . SER B 1 83 ? -17.844 20.672 9.172 1 92.25 83 SER B N 1
ATOM 2280 C CA . SER B 1 83 ? -16.547 21.328 9.203 1 92.25 83 SER B CA 1
ATOM 2281 C C . SER B 1 83 ? -15.5 20.516 8.438 1 92.25 83 SER B C 1
ATOM 2283 O O . SER B 1 83 ? -15.727 19.328 8.133 1 92.25 83 SER B O 1
ATOM 2285 N N . ASP B 1 84 ? -14.383 21.109 8.109 1 91.62 84 ASP B N 1
ATOM 2286 C CA . ASP B 1 84 ? -13.305 20.406 7.41 1 91.62 84 ASP B CA 1
ATOM 2287 C C . ASP B 1 84 ? -12.82 19.203 8.211 1 91.62 84 ASP B C 1
ATOM 2289 O O . ASP B 1 84 ? -12.539 18.141 7.641 1 91.62 84 ASP B O 1
ATOM 2293 N N . ARG B 1 85 ? -12.805 19.375 9.516 1 93.31 85 ARG B N 1
ATOM 2294 C CA . ARG B 1 85 ? -12.391 18.281 10.383 1 93.31 85 ARG B CA 1
ATOM 2295 C C . ARG B 1 85 ? -13.398 17.141 10.367 1 93.31 85 ARG B C 1
ATOM 2297 O O . ARG B 1 85 ? -13.023 15.969 10.305 1 93.31 85 ARG B O 1
ATOM 2304 N N . GLU B 1 86 ? -14.625 17.469 10.453 1 93.81 86 GLU B N 1
ATOM 2305 C CA . GLU B 1 86 ? -15.68 16.469 10.398 1 93.81 86 GLU B CA 1
ATOM 2306 C C . GLU B 1 86 ? -15.688 15.75 9.047 1 93.81 86 GLU B C 1
ATOM 2308 O O . GLU B 1 86 ? -15.898 14.539 8.984 1 93.81 86 GLU B O 1
ATOM 2313 N N . ARG B 1 87 ? -15.469 16.453 8.031 1 93.31 87 ARG B N 1
ATOM 2314 C CA . ARG B 1 87 ? -15.43 15.883 6.691 1 93.31 87 ARG B CA 1
ATOM 2315 C C . ARG B 1 87 ? -14.266 14.906 6.555 1 93.31 87 ARG B C 1
ATOM 2317 O O . ARG B 1 87 ? -14.398 13.859 5.922 1 93.31 87 ARG B O 1
ATOM 2324 N N . ALA B 1 88 ? -13.141 15.32 7.07 1 95.06 88 ALA B N 1
ATOM 2325 C CA . ALA B 1 88 ? -11.984 14.43 7.051 1 95.06 88 ALA B CA 1
ATOM 2326 C C . ALA B 1 88 ? -12.281 13.117 7.77 1 95.06 88 ALA B C 1
ATOM 2328 O O . ALA B 1 88 ? -11.93 12.039 7.281 1 95.06 88 ALA B O 1
ATOM 2329 N N . TYR B 1 89 ? -12.977 13.25 8.898 1 95.94 89 TYR B N 1
ATOM 2330 C CA . TYR B 1 89 ? -13.336 12.062 9.656 1 95.94 89 TYR B CA 1
ATOM 2331 C C . TYR B 1 89 ? -14.297 11.18 8.859 1 95.94 89 TYR B C 1
ATOM 2333 O O . TYR B 1 89 ? -14.117 9.961 8.797 1 95.94 89 TYR B O 1
ATOM 2341 N N . GLU B 1 90 ? -15.258 11.766 8.273 1 94.94 90 GLU B N 1
ATOM 2342 C CA . GLU B 1 90 ? -16.234 11.016 7.5 1 94.94 90 GLU B CA 1
ATOM 2343 C C . GLU B 1 90 ? -15.594 10.336 6.297 1 94.94 90 GLU B C 1
ATOM 2345 O O . GLU B 1 90 ? -15.961 9.211 5.945 1 94.94 90 GLU B O 1
ATOM 2350 N N . ALA B 1 91 ? -14.695 11.039 5.652 1 95.25 91 ALA B N 1
ATOM 2351 C CA . ALA B 1 91 ? -13.984 10.445 4.52 1 95.25 91 ALA B CA 1
ATOM 2352 C C . ALA B 1 91 ? -13.18 9.227 4.953 1 95.25 91 ALA B C 1
ATOM 2354 O O . ALA B 1 91 ? -13.25 8.172 4.312 1 95.25 91 ALA B O 1
ATOM 2355 N N . ALA B 1 92 ? -12.453 9.352 6.055 1 97.38 92 ALA B N 1
ATOM 2356 C CA . ALA B 1 92 ? -11.656 8.242 6.586 1 97.38 92 ALA B CA 1
ATOM 2357 C C . ALA B 1 92 ? -12.555 7.082 7.008 1 97.38 92 ALA B C 1
ATOM 2359 O O . ALA B 1 92 ? -12.25 5.922 6.727 1 97.38 92 ALA B O 1
ATOM 2360 N N . ALA B 1 93 ? -13.656 7.43 7.66 1 96.81 93 ALA B N 1
ATOM 2361 C CA . ALA B 1 93 ? -14.594 6.41 8.125 1 96.81 93 ALA B CA 1
ATOM 2362 C C . ALA B 1 93 ? -15.227 5.668 6.949 1 96.81 93 ALA B C 1
ATOM 2364 O O . ALA B 1 93 ? -15.336 4.441 6.973 1 96.81 93 ALA B O 1
ATOM 2365 N N . ALA B 1 94 ? -15.633 6.41 5.988 1 95.5 94 ALA B N 1
ATOM 2366 C CA . ALA B 1 94 ? -16.219 5.797 4.801 1 95.5 94 ALA B CA 1
ATOM 2367 C C . ALA B 1 94 ? -15.242 4.828 4.141 1 95.5 94 ALA B C 1
ATOM 2369 O O . ALA B 1 94 ? -15.617 3.715 3.768 1 95.5 94 ALA B O 1
ATOM 2370 N N . HIS B 1 95 ? -14.023 5.254 3.99 1 96.75 95 HIS B N 1
ATOM 2371 C CA . HIS B 1 95 ? -13 4.402 3.398 1 96.75 95 HIS B CA 1
ATOM 2372 C C . HIS B 1 95 ? -12.773 3.148 4.238 1 96.75 95 HIS B C 1
ATOM 2374 O O . HIS B 1 95 ? -12.789 2.033 3.713 1 96.75 95 HIS B O 1
ATOM 2380 N N . TRP B 1 96 ? -12.617 3.32 5.523 1 97 96 TRP B N 1
ATOM 2381 C CA . TRP B 1 96 ? -12.359 2.232 6.461 1 97 96 TRP B CA 1
ATOM 2382 C C . TRP B 1 96 ? -13.484 1.198 6.422 1 97 96 TRP B C 1
ATOM 2384 O O . TRP B 1 96 ? -13.227 0 6.281 1 97 96 TRP B O 1
ATOM 2394 N N . TYR B 1 97 ? -14.672 1.656 6.438 1 95.62 97 TYR B N 1
ATOM 2395 C CA . TYR B 1 97 ? -15.797 0.734 6.527 1 95.62 97 TYR B CA 1
ATOM 2396 C C . TYR B 1 97 ? -16.062 0.062 5.184 1 95.62 97 TYR B C 1
ATOM 2398 O O . TYR B 1 97 ? -16.531 -1.072 5.133 1 95.62 97 TYR B O 1
ATOM 2406 N N . THR B 1 98 ? -15.742 0.755 4.141 1 95.5 98 THR B N 1
ATOM 2407 C CA . THR B 1 98 ? -15.805 0.078 2.85 1 95.5 98 THR B CA 1
ATOM 2408 C C . THR B 1 98 ? -14.828 -1.1 2.809 1 95.5 98 THR B C 1
ATOM 2410 O O . THR B 1 98 ? -15.203 -2.205 2.414 1 95.5 98 THR B O 1
ATOM 2413 N N . TYR B 1 99 ? -13.633 -0.869 3.207 1 94.94 99 TYR B N 1
ATOM 2414 C CA . TYR B 1 99 ? -12.617 -1.913 3.23 1 94.94 99 TYR B CA 1
ATOM 2415 C C . TYR B 1 99 ? -13.008 -3.035 4.184 1 94.94 99 TYR B C 1
ATOM 2417 O O . TYR B 1 99 ? -12.914 -4.215 3.838 1 94.94 99 TYR B O 1
ATOM 2425 N N . ARG B 1 100 ? -13.461 -2.68 5.336 1 93.81 100 ARG B N 1
ATOM 2426 C CA . ARG B 1 100 ? -13.812 -3.654 6.363 1 93.81 100 ARG B CA 1
ATOM 2427 C C . ARG B 1 100 ? -14.969 -4.539 5.902 1 93.81 100 ARG B C 1
ATOM 2429 O O . ARG B 1 100 ? -14.953 -5.754 6.113 1 93.81 100 ARG B O 1
ATOM 2436 N N . ASN B 1 101 ? -15.969 -3.941 5.27 1 93.81 101 ASN B N 1
ATOM 2437 C CA . ASN B 1 101 ? -17.172 -4.664 4.879 1 93.81 101 ASN B CA 1
ATOM 2438 C C . ASN B 1 101 ? -16.953 -5.477 3.605 1 93.81 101 ASN B C 1
ATOM 2440 O O . ASN B 1 101 ? -17.703 -6.418 3.334 1 93.81 101 ASN B O 1
ATOM 2444 N N . ARG B 1 102 ? -15.984 -5.035 2.818 1 95.94 102 ARG B N 1
ATOM 2445 C CA . ARG B 1 102 ? -15.711 -5.691 1.546 1 95.94 102 ARG B CA 1
ATOM 2446 C C . ARG B 1 102 ? -14.258 -6.133 1.459 1 95.94 102 ARG B C 1
ATOM 2448 O O . ARG B 1 102 ? -13.609 -5.957 0.425 1 95.94 102 ARG B O 1
ATOM 2455 N N . LEU B 1 103 ? -13.812 -6.684 2.566 1 94.81 103 LEU B N 1
ATOM 2456 C CA . LEU B 1 103 ? -12.391 -6.984 2.705 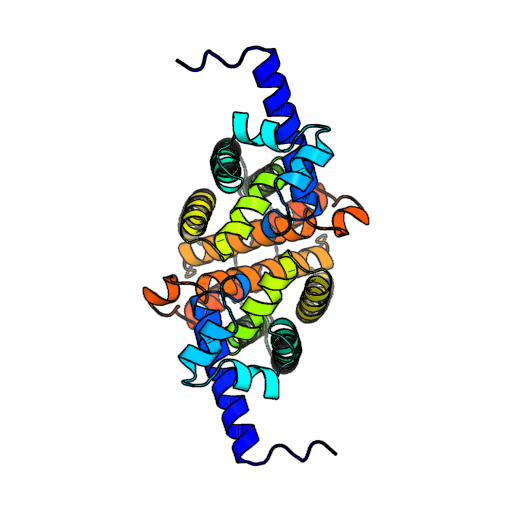1 94.81 103 LEU B CA 1
ATOM 2457 C C . LEU B 1 103 ? -11.945 -8.016 1.675 1 94.81 103 LEU B C 1
ATOM 2459 O O . LEU B 1 103 ? -10.93 -7.84 1.004 1 94.81 103 LEU B O 1
ATOM 2463 N N . ALA B 1 104 ? -12.75 -9.07 1.475 1 96.12 104 ALA B N 1
ATOM 2464 C CA . ALA B 1 104 ? -12.391 -10.117 0.524 1 96.12 104 ALA B CA 1
ATOM 2465 C C . ALA B 1 104 ? -12.305 -9.57 -0.896 1 96.12 104 ALA B C 1
ATOM 2467 O O . ALA B 1 104 ? -11.391 -9.922 -1.65 1 96.12 104 ALA B O 1
ATOM 2468 N N . GLU B 1 105 ? -13.227 -8.703 -1.215 1 96.75 105 GLU B N 1
ATOM 2469 C CA . GLU B 1 105 ? -13.242 -8.062 -2.527 1 96.75 105 GLU B CA 1
ATOM 2470 C C . GLU B 1 105 ? -11.992 -7.219 -2.742 1 96.75 105 GLU B C 1
ATOM 2472 O O . GLU B 1 105 ? -11.328 -7.332 -3.775 1 96.75 105 GLU B O 1
ATOM 2477 N N . ALA B 1 106 ? -11.656 -6.402 -1.738 1 95.38 106 ALA B N 1
ATOM 2478 C CA . ALA B 1 106 ? -10.508 -5.508 -1.829 1 95.38 106 ALA B CA 1
ATOM 2479 C C . ALA B 1 106 ? -9.203 -6.297 -1.946 1 95.38 106 ALA B C 1
ATOM 2481 O O . ALA B 1 106 ? -8.367 -6.004 -2.803 1 95.38 106 ALA B O 1
ATOM 2482 N N . ILE B 1 107 ? -9.086 -7.305 -1.12 1 94.06 107 ILE B N 1
ATOM 2483 C CA . ILE B 1 107 ? -7.902 -8.156 -1.108 1 94.06 107 ILE B CA 1
ATOM 2484 C C . ILE B 1 107 ? -7.738 -8.828 -2.469 1 94.06 107 ILE B C 1
ATOM 2486 O O . ILE B 1 107 ? -6.641 -8.844 -3.029 1 94.06 107 ILE B O 1
ATOM 2490 N N . SER B 1 108 ? -8.797 -9.32 -3.021 1 96.75 108 SER B N 1
ATOM 2491 C CA . SER B 1 108 ? -8.742 -10.094 -4.262 1 96.75 108 SER B CA 1
ATOM 2492 C C . SER B 1 108 ? -8.32 -9.211 -5.434 1 96.75 108 SER B C 1
ATOM 2494 O O . SER B 1 108 ? -7.41 -9.562 -6.188 1 96.75 108 SER B O 1
ATOM 2496 N N . VAL B 1 109 ? -8.93 -8.07 -5.516 1 95.5 109 VAL B N 1
ATOM 2497 C CA . VAL B 1 109 ? -8.664 -7.195 -6.656 1 95.5 109 VAL B CA 1
ATOM 2498 C C . VAL B 1 109 ? -7.242 -6.637 -6.555 1 95.5 109 VAL B C 1
ATOM 2500 O O . VAL B 1 109 ? -6.508 -6.609 -7.547 1 95.5 109 VAL B O 1
ATOM 2503 N N . SER B 1 110 ? -6.832 -6.23 -5.379 1 93 110 SER B N 1
ATOM 2504 C CA . SER B 1 110 ? -5.516 -5.629 -5.199 1 93 110 SER B CA 1
ATOM 2505 C C . SER B 1 110 ? -4.402 -6.648 -5.426 1 93 110 SER B C 1
ATOM 2507 O O . SER B 1 110 ? -3.367 -6.324 -6.012 1 93 110 SER B O 1
ATOM 2509 N N . GLN B 1 111 ? -4.613 -7.859 -4.988 1 92.62 111 GLN B N 1
ATOM 2510 C CA . GLN B 1 111 ? -3.604 -8.891 -5.207 1 92.62 111 GLN B CA 1
ATOM 2511 C C . GLN B 1 111 ? -3.512 -9.273 -6.684 1 92.62 111 GLN B C 1
ATOM 2513 O O . GLN B 1 111 ? -2.416 -9.352 -7.242 1 92.62 111 GLN B O 1
ATOM 2518 N N . LEU B 1 112 ? -4.652 -9.445 -7.316 1 94 112 LEU B N 1
ATOM 2519 C CA . LEU B 1 112 ? -4.629 -9.805 -8.734 1 94 112 LEU B CA 1
ATOM 2520 C C . LEU B 1 112 ? -4.09 -8.648 -9.578 1 94 112 LEU B C 1
ATOM 2522 O O . LEU B 1 112 ? -3.529 -8.875 -10.648 1 94 112 LEU B O 1
ATOM 2526 N N . ALA B 1 113 ? -4.262 -7.441 -9.07 1 91.69 113 ALA B N 1
ATOM 2527 C CA . ALA B 1 113 ? -3.742 -6.27 -9.773 1 91.69 113 ALA B CA 1
ATOM 2528 C C . ALA B 1 113 ? -2.223 -6.34 -9.906 1 91.69 113 ALA B C 1
ATOM 2530 O O . ALA B 1 113 ? -1.641 -5.719 -10.797 1 91.69 113 ALA B O 1
ATOM 2531 N N . MET B 1 114 ? -1.544 -7.141 -9.117 1 87.56 114 MET B N 1
ATOM 2532 C CA . MET B 1 114 ? -0.087 -7.238 -9.141 1 87.56 114 MET B CA 1
ATOM 2533 C C . MET B 1 114 ? 0.371 -8.188 -10.25 1 87.56 114 MET B C 1
ATOM 2535 O O . MET B 1 114 ? 1.532 -8.148 -10.656 1 87.56 114 MET B O 1
ATOM 2539 N N . VAL B 1 115 ? -0.559 -9.039 -10.773 1 88.06 115 VAL B N 1
ATOM 2540 C CA . VAL B 1 115 ? -0.103 -10.086 -11.68 1 88.06 115 VAL B CA 1
ATOM 2541 C C . VAL B 1 115 ? -0.889 -10.016 -12.984 1 88.06 115 VAL B C 1
ATOM 2543 O O . VAL B 1 115 ? -0.572 -10.719 -13.953 1 88.06 115 VAL B O 1
ATOM 2546 N N . SER B 1 116 ? -1.934 -9.227 -12.984 1 91.56 116 SER B N 1
ATOM 2547 C CA . SER B 1 116 ? -2.814 -9.133 -14.141 1 91.56 116 SER B CA 1
ATOM 2548 C C . SER B 1 116 ? -3.039 -7.684 -14.547 1 91.56 116 SER B C 1
ATOM 2550 O O . SER B 1 116 ? -3.51 -6.875 -13.75 1 91.56 116 SER B O 1
ATOM 2552 N N . ASP B 1 117 ? -2.832 -7.383 -15.797 1 89 117 ASP B N 1
ATOM 2553 C CA . ASP B 1 117 ? -3.041 -6.031 -16.297 1 89 117 ASP B CA 1
ATOM 2554 C C . ASP B 1 117 ? -4.512 -5.633 -16.219 1 89 117 ASP B C 1
ATOM 2556 O O . ASP B 1 117 ? -4.836 -4.477 -15.945 1 89 117 ASP B O 1
ATOM 2560 N N . ASP B 1 118 ? -5.305 -6.609 -16.5 1 92.62 118 ASP B N 1
ATOM 2561 C CA . ASP B 1 118 ? -6.742 -6.359 -16.453 1 92.62 118 ASP B CA 1
ATOM 2562 C C . ASP B 1 118 ? -7.18 -5.941 -15.055 1 92.62 118 ASP B C 1
ATOM 2564 O O . ASP B 1 118 ? -7.895 -4.949 -14.891 1 92.62 118 ASP B O 1
ATOM 2568 N N . PHE B 1 119 ? -6.734 -6.605 -14.094 1 94.12 119 PHE B N 1
ATOM 2569 C CA . PHE B 1 119 ? -7.113 -6.293 -12.719 1 94.12 119 PHE B CA 1
ATOM 2570 C C . PHE B 1 119 ? -6.387 -5.047 -12.227 1 94.12 119 PHE B C 1
ATOM 2572 O O . PHE B 1 119 ? -6.902 -4.316 -11.383 1 94.12 119 PHE B O 1
ATOM 2579 N N . ALA B 1 120 ? -5.207 -4.812 -12.758 1 91.25 120 ALA B N 1
ATOM 2580 C CA . ALA B 1 120 ? -4.535 -3.549 -12.469 1 91.25 120 ALA B CA 1
ATOM 2581 C C . ALA B 1 120 ? -5.379 -2.359 -12.914 1 91.25 120 ALA B C 1
ATOM 2583 O O . ALA B 1 120 ? -5.473 -1.354 -12.211 1 91.25 120 ALA B O 1
ATOM 2584 N N . GLN B 1 121 ? -5.957 -2.512 -14.039 1 91.69 121 GLN B N 1
ATOM 2585 C CA . GLN B 1 121 ? -6.828 -1.464 -14.555 1 91.69 121 GLN B CA 1
ATOM 2586 C C . GLN B 1 121 ? -8.078 -1.311 -13.695 1 91.69 121 GLN B C 1
ATOM 2588 O O . GLN B 1 121 ? -8.5 -0.191 -13.398 1 91.69 121 GLN B O 1
ATOM 2593 N N . TYR B 1 122 ? -8.672 -2.402 -13.297 1 91.94 122 TYR B N 1
ATOM 2594 C CA . TYR B 1 122 ? -9.836 -2.355 -12.422 1 91.94 122 TYR B CA 1
ATOM 2595 C C . TYR B 1 122 ? -9.5 -1.648 -11.109 1 91.94 122 TYR B C 1
ATOM 2597 O O . TYR B 1 122 ? -10.242 -0.772 -10.664 1 91.94 122 TYR B O 1
ATOM 2605 N N . TRP B 1 123 ? -8.445 -2.025 -10.555 1 93.75 123 TRP B N 1
ATOM 2606 C CA . TRP B 1 123 ? -8.039 -1.438 -9.281 1 93.75 123 TRP B CA 1
ATOM 2607 C C . TRP B 1 123 ? -7.762 0.052 -9.438 1 93.75 123 TRP B C 1
ATOM 2609 O O . TRP B 1 123 ? -8.125 0.851 -8.57 1 93.75 123 TRP B O 1
ATOM 2619 N N . SER B 1 124 ? -7.133 0.41 -10.492 1 92.81 124 SER B N 1
ATOM 2620 C CA . SER B 1 124 ? -6.859 1.813 -10.781 1 92.81 124 SER B CA 1
ATOM 2621 C C . SER B 1 124 ? -8.148 2.617 -10.891 1 92.81 124 SER B C 1
ATOM 2623 O O . SER B 1 124 ? -8.234 3.736 -10.383 1 92.81 124 SER B O 1
ATOM 2625 N N . GLU B 1 125 ? -9.086 2.062 -11.531 1 92.31 125 GLU B N 1
ATOM 2626 C CA . GLU B 1 125 ? -10.383 2.725 -11.688 1 92.31 125 GLU B CA 1
ATOM 2627 C C . GLU B 1 125 ? -11.078 2.904 -10.336 1 92.31 125 GLU B C 1
ATOM 2629 O O . GLU B 1 125 ? -11.648 3.961 -10.062 1 92.31 125 GLU B O 1
ATOM 2634 N N . ILE B 1 126 ? -10.984 1.934 -9.578 1 93.88 126 ILE B N 1
ATOM 2635 C CA . ILE B 1 126 ? -11.578 1.995 -8.25 1 93.88 126 ILE B CA 1
ATOM 2636 C C . ILE B 1 126 ? -10.891 3.08 -7.426 1 93.88 126 ILE B C 1
ATOM 2638 O O . ILE B 1 126 ? -11.547 3.885 -6.766 1 93.88 126 ILE B O 1
ATOM 2642 N N . CYS B 1 127 ? -9.617 3.154 -7.492 1 95.12 127 CYS B N 1
ATOM 2643 C CA . CYS B 1 127 ? -8.836 4.109 -6.715 1 95.12 127 CYS B CA 1
ATOM 2644 C C . CYS B 1 127 ? -9.055 5.531 -7.215 1 95.12 127 CYS B C 1
ATOM 2646 O O . CYS B 1 127 ? -8.883 6.492 -6.461 1 95.12 127 CYS B O 1
ATOM 2648 N N . GLN B 1 128 ? -9.469 5.648 -8.508 1 94.31 128 GLN B N 1
ATOM 2649 C CA . GLN B 1 128 ? -9.648 6.98 -9.078 1 94.31 128 GLN B CA 1
ATOM 2650 C C . GLN B 1 128 ? -10.82 7.707 -8.414 1 94.31 128 GLN B C 1
ATOM 2652 O O . GLN B 1 128 ? -10.844 8.938 -8.375 1 94.31 128 GLN B O 1
ATOM 2657 N N . ILE B 1 129 ? -11.703 7.012 -7.844 1 93 129 ILE B N 1
ATOM 2658 C CA . ILE B 1 129 ? -12.859 7.609 -7.184 1 93 129 ILE B CA 1
ATOM 2659 C C . ILE B 1 129 ? -12.398 8.461 -6.008 1 93 129 ILE B C 1
ATOM 2661 O O . ILE B 1 129 ? -12.555 9.688 -6.02 1 93 129 ILE B O 1
ATOM 2665 N N . PRO B 1 130 ? -11.734 7.844 -5.031 1 95.75 130 PRO B N 1
ATOM 2666 C CA . PRO B 1 130 ? -11.258 8.68 -3.926 1 95.75 130 PRO B CA 1
ATOM 2667 C C . PRO B 1 130 ? -10.156 9.641 -4.352 1 95.75 130 PRO B C 1
ATOM 2669 O O . PRO B 1 130 ? -10.047 10.734 -3.793 1 95.75 130 PRO B O 1
ATOM 2672 N N . ILE B 1 131 ? -9.367 9.336 -5.363 1 96.88 131 ILE B N 1
ATOM 2673 C CA . ILE B 1 131 ? -8.289 10.211 -5.805 1 96.88 131 ILE B CA 1
ATOM 2674 C C . ILE B 1 131 ? -8.875 11.5 -6.391 1 96.88 131 ILE B C 1
ATOM 2676 O O . ILE B 1 131 ? -8.43 12.602 -6.059 1 96.88 131 ILE B O 1
ATOM 2680 N N . SER B 1 132 ? -9.852 11.359 -7.211 1 95.31 132 SER B N 1
ATOM 2681 C CA . SER B 1 132 ? -10.5 12.523 -7.801 1 95.31 132 SER B CA 1
ATOM 2682 C C . SER B 1 132 ? -11.172 13.383 -6.734 1 95.31 132 SER B C 1
ATOM 2684 O O . SER B 1 132 ? -11.078 14.609 -6.766 1 95.31 132 SER B O 1
ATOM 2686 N N . PHE B 1 133 ? -11.828 12.75 -5.828 1 93.5 133 PHE B N 1
ATOM 2687 C CA . PHE B 1 133 ? -12.5 13.453 -4.742 1 93.5 133 PHE B CA 1
ATOM 2688 C C . PHE B 1 133 ? -11.5 14.258 -3.914 1 93.5 133 PHE B C 1
ATOM 2690 O O . PHE B 1 133 ? -11.711 15.438 -3.646 1 93.5 133 PHE B O 1
ATOM 2697 N N . ILE B 1 134 ? -10.422 13.672 -3.539 1 96.62 134 ILE B N 1
ATOM 2698 C CA . ILE B 1 134 ? -9.43 14.312 -2.682 1 96.62 134 ILE B CA 1
ATOM 2699 C C . ILE B 1 134 ? -8.688 15.383 -3.471 1 96.62 134 ILE B C 1
ATOM 2701 O O . ILE B 1 134 ? -8.344 16.438 -2.928 1 96.62 134 ILE B O 1
ATOM 2705 N N . THR B 1 135 ? -8.43 15.094 -4.754 1 97.56 135 THR B N 1
ATOM 2706 C CA . THR B 1 135 ? -7.809 16.109 -5.598 1 97.56 135 THR B CA 1
ATOM 2707 C C . THR B 1 135 ? -8.625 17.391 -5.594 1 97.56 135 THR B C 1
ATOM 2709 O O . THR B 1 135 ? -8.078 18.484 -5.402 1 97.56 135 THR B O 1
ATOM 2712 N N . GLU B 1 136 ? -9.891 17.234 -5.746 1 95.25 136 GLU B N 1
ATOM 2713 C CA . GLU B 1 136 ? -10.766 18.406 -5.742 1 95.25 136 GLU B CA 1
ATOM 2714 C C . GLU B 1 136 ? -10.805 19.062 -4.363 1 95.25 136 GLU B C 1
ATOM 2716 O O . GLU B 1 136 ? -10.867 20.281 -4.254 1 95.25 136 GLU B O 1
ATOM 2721 N N . THR B 1 137 ? -10.805 18.25 -3.373 1 94.69 137 THR B N 1
ATOM 2722 C CA . THR B 1 137 ? -10.758 18.766 -2.01 1 94.69 137 THR B CA 1
ATOM 2723 C C . THR B 1 137 ? -9.5 19.594 -1.784 1 94.69 137 THR B C 1
ATOM 2725 O O . THR B 1 137 ? -9.562 20.688 -1.204 1 94.69 137 THR B O 1
ATOM 2728 N N . VAL B 1 138 ? -8.352 19.125 -2.271 1 97.25 138 VAL B N 1
ATOM 2729 C CA . VAL B 1 138 ? -7.082 19.828 -2.131 1 97.25 138 VAL B CA 1
ATOM 2730 C C . VAL B 1 138 ? -7.133 21.156 -2.896 1 97.25 138 VAL B C 1
ATOM 2732 O O . VAL B 1 138 ? -6.727 22.188 -2.377 1 97.25 138 VAL B O 1
ATOM 2735 N N . LYS B 1 139 ? -7.656 21.141 -4.082 1 97 139 LYS B N 1
ATOM 2736 C CA . LYS B 1 139 ? -7.777 22.359 -4.883 1 97 139 LYS B CA 1
ATOM 2737 C C . LYS B 1 139 ? -8.633 23.406 -4.172 1 97 139 LYS B C 1
ATOM 2739 O O . LYS B 1 139 ? -8.289 24.578 -4.148 1 97 139 LYS B O 1
ATOM 2744 N N . ARG B 1 140 ? -9.703 23 -3.623 1 94.69 140 ARG B N 1
ATOM 2745 C CA . ARG B 1 140 ? -10.578 23.906 -2.885 1 94.69 140 ARG B CA 1
ATOM 2746 C C . ARG B 1 140 ? -9.867 24.484 -1.666 1 94.69 140 ARG B C 1
ATOM 2748 O O . ARG B 1 140 ? -9.984 25.672 -1.376 1 94.69 140 ARG B O 1
ATOM 2755 N N . ALA B 1 141 ? -9.203 23.594 -0.974 1 95.31 141 ALA B N 1
ATOM 2756 C CA . ALA B 1 141 ? -8.445 24.047 0.192 1 95.31 141 ALA B CA 1
ATOM 2757 C C . ALA B 1 141 ? -7.375 25.047 -0.207 1 95.31 141 ALA B C 1
ATOM 2759 O O . ALA B 1 141 ? -7.133 26.031 0.514 1 95.31 141 ALA B O 1
ATOM 2760 N N . GLN B 1 142 ? -6.758 24.859 -1.335 1 95.69 142 GLN B N 1
ATOM 2761 C CA . GLN B 1 142 ? -5.727 25.75 -1.832 1 95.69 142 GLN B CA 1
ATOM 2762 C C . GLN B 1 142 ? -6.297 27.141 -2.139 1 95.69 142 GLN B C 1
ATOM 2764 O O . GLN B 1 142 ? -5.629 28.156 -1.937 1 95.69 142 GLN B O 1
ATOM 2769 N N . ALA B 1 143 ? -7.473 27.156 -2.576 1 94.44 143 ALA B N 1
ATOM 2770 C CA . ALA B 1 143 ? -8.148 28.422 -2.832 1 94.44 143 ALA B CA 1
ATOM 2771 C C . ALA B 1 143 ? -8.32 29.219 -1.543 1 94.44 143 ALA B C 1
ATOM 2773 O O . ALA B 1 143 ? -8.445 30.453 -1.578 1 94.44 143 ALA B O 1
ATOM 2774 N N . HIS B 1 144 ? -8.258 28.547 -0.396 1 93 144 HIS B N 1
ATOM 2775 C CA . HIS B 1 144 ? -8.406 29.203 0.902 1 93 144 HIS B CA 1
ATOM 2776 C C . HIS B 1 144 ? -7.055 29.328 1.604 1 93 144 HIS B C 1
ATOM 2778 O O . HIS B 1 144 ? -7 29.594 2.809 1 93 144 HIS B O 1
ATOM 2784 N N . GLY B 1 145 ? -5.973 28.984 0.871 1 92.88 145 GLY B N 1
ATOM 2785 C CA . GLY B 1 145 ? -4.633 29.266 1.36 1 92.88 145 GLY B CA 1
ATOM 2786 C C . GLY B 1 145 ? -3.984 28.078 2.045 1 92.88 145 GLY B C 1
ATOM 2787 O O . GLY B 1 145 ? -2.904 28.203 2.627 1 92.88 145 GLY B O 1
ATOM 2788 N N . TYR B 1 146 ? -4.664 26.938 1.949 1 93.25 146 TYR B N 1
ATOM 2789 C CA . TYR B 1 146 ? -4.102 25.734 2.555 1 93.25 146 TYR B CA 1
ATOM 2790 C C . TYR B 1 146 ? -3.223 24.984 1.561 1 93.25 146 TYR B C 1
ATOM 2792 O O . TYR B 1 146 ? -3.521 24.953 0.365 1 93.25 146 TYR B O 1
ATOM 2800 N N . CYS B 1 147 ? -2.119 24.375 2.133 1 93.12 147 CYS B N 1
ATOM 2801 C CA . CYS B 1 147 ? -1.198 23.531 1.396 1 93.12 147 CYS B CA 1
ATOM 2802 C C . CYS B 1 147 ? -0.879 24.109 0.027 1 93.12 147 CYS B C 1
ATOM 2804 O O . CYS B 1 147 ? -0.96 23.422 -0.988 1 93.12 147 CYS B O 1
ATOM 2806 N N . VAL B 1 148 ? -0.556 25.391 0.067 1 90.25 148 VAL B N 1
ATOM 2807 C CA . VAL B 1 148 ? -0.26 26.094 -1.174 1 90.25 148 VAL B CA 1
ATOM 2808 C C . VAL B 1 148 ? 1.036 25.562 -1.779 1 90.25 148 VAL B C 1
ATOM 2810 O O . VAL B 1 148 ? 2.018 25.344 -1.065 1 90.25 148 VAL B O 1
ATOM 2813 N N . GLY B 1 149 ? 1.075 25.266 -3.119 1 91.5 149 GLY B N 1
ATOM 2814 C CA . GLY B 1 149 ? 2.275 24.812 -3.803 1 91.5 149 GLY B CA 1
ATOM 2815 C C . GLY B 1 149 ? 2.332 23.312 -3.977 1 91.5 149 GLY B C 1
ATOM 2816 O O . GLY B 1 149 ? 3.129 22.797 -4.766 1 91.5 149 GLY B O 1
ATOM 2817 N N . ASP B 1 150 ? 1.511 22.594 -3.17 1 95.81 150 ASP B N 1
ATOM 2818 C CA . ASP B 1 150 ? 1.47 21.141 -3.318 1 95.81 150 ASP B CA 1
ATOM 2819 C C . ASP B 1 150 ? 0.744 20.734 -4.602 1 95.81 150 ASP B C 1
ATOM 2821 O O . ASP B 1 150 ? -0.162 21.438 -5.051 1 95.81 150 ASP B O 1
ATOM 2825 N N . ASP B 1 151 ? 1.212 19.672 -5.242 1 97.5 151 ASP B N 1
ATOM 2826 C CA . ASP B 1 151 ? 0.49 19.109 -6.375 1 97.5 151 ASP B CA 1
ATOM 2827 C C . ASP B 1 151 ? -0.757 18.359 -5.914 1 97.5 151 ASP B C 1
ATOM 2829 O O . ASP B 1 151 ? -0.657 17.328 -5.234 1 97.5 151 ASP B O 1
ATOM 2833 N N . PRO B 1 152 ? -1.938 18.875 -6.266 1 98 152 PRO B N 1
ATOM 2834 C CA . PRO B 1 152 ? -3.17 18.266 -5.758 1 98 152 PRO B CA 1
ATOM 2835 C C . PRO B 1 152 ? -3.289 16.781 -6.121 1 98 152 PRO B C 1
ATOM 2837 O O . PRO B 1 152 ? -3.752 15.984 -5.305 1 98 152 PRO B O 1
ATOM 2840 N N . GLN B 1 153 ? -2.879 16.438 -7.301 1 97.62 153 GLN B N 1
ATOM 2841 C CA . GLN B 1 153 ? -2.979 15.055 -7.742 1 97.62 153 GLN B CA 1
ATOM 2842 C C . GLN B 1 153 ? -2.023 14.156 -6.957 1 97.62 153 GLN B C 1
ATOM 2844 O O . GLN B 1 153 ? -2.404 13.078 -6.516 1 97.62 153 GLN B O 1
ATOM 2849 N N . LEU B 1 154 ? -0.794 14.555 -6.762 1 98.06 154 LEU B N 1
ATOM 2850 C CA . LEU B 1 154 ? 0.178 13.766 -6.012 1 98.06 154 LEU B CA 1
ATOM 2851 C C . LEU B 1 154 ? -0.241 13.633 -4.551 1 98.06 154 LEU B C 1
ATOM 2853 O O . LEU B 1 154 ? -0.089 12.562 -3.955 1 98.06 154 LEU B O 1
ATOM 2857 N N . MET B 1 155 ? -0.828 14.711 -3.982 1 98.19 155 MET B N 1
ATOM 2858 C CA . MET B 1 155 ? -1.343 14.641 -2.617 1 98.19 155 MET B CA 1
ATOM 2859 C C . MET B 1 155 ? -2.439 13.594 -2.498 1 98.19 155 MET B C 1
ATOM 2861 O O . MET B 1 155 ? -2.42 12.766 -1.581 1 98.19 155 MET B O 1
ATOM 2865 N N . ALA B 1 156 ? -3.336 13.656 -3.465 1 98.38 156 ALA B N 1
ATOM 2866 C CA . ALA B 1 156 ? -4.457 12.719 -3.455 1 98.38 156 ALA B CA 1
ATOM 2867 C C . ALA B 1 156 ? -3.973 11.281 -3.594 1 98.38 156 ALA B C 1
ATOM 2869 O O . ALA B 1 156 ? -4.434 10.391 -2.877 1 98.38 156 ALA B O 1
ATOM 2870 N N . GLU B 1 157 ? -3.037 11.023 -4.465 1 97.94 157 GLU B N 1
ATOM 2871 C CA . GLU B 1 157 ? -2.492 9.688 -4.688 1 97.94 157 GLU B CA 1
ATOM 2872 C C . GLU B 1 157 ? -1.788 9.164 -3.439 1 97.94 157 GLU B C 1
ATOM 2874 O O . GLU B 1 157 ? -1.935 7.992 -3.082 1 97.94 157 GLU B O 1
ATOM 2879 N N . ALA B 1 158 ? -1.052 10.039 -2.775 1 98.62 158 ALA B N 1
ATOM 2880 C CA . ALA B 1 158 ? -0.35 9.641 -1.559 1 98.62 158 ALA B CA 1
ATOM 2881 C C . ALA B 1 158 ? -1.335 9.305 -0.443 1 98.62 158 ALA B C 1
ATOM 2883 O O . ALA B 1 158 ? -1.163 8.312 0.267 1 98.62 158 ALA B O 1
ATOM 2884 N N . ILE B 1 159 ? -2.355 10.102 -0.325 1 98.69 159 ILE B N 1
ATOM 2885 C CA . ILE B 1 159 ? -3.344 9.914 0.731 1 98.69 159 ILE B CA 1
ATOM 2886 C C . ILE B 1 159 ? -4.133 8.633 0.476 1 98.69 159 ILE B C 1
ATOM 2888 O O . ILE B 1 159 ? -4.344 7.832 1.391 1 98.69 159 ILE B O 1
ATOM 2892 N N . VAL B 1 160 ? -4.543 8.414 -0.73 1 98.19 160 VAL B N 1
ATOM 2893 C CA . VAL B 1 160 ? -5.293 7.207 -1.057 1 98.19 160 VAL B CA 1
ATOM 2894 C C . VAL B 1 160 ? -4.395 5.984 -0.897 1 98.19 160 VAL B C 1
ATOM 2896 O O . VAL B 1 160 ? -4.844 4.93 -0.439 1 98.19 160 VAL B O 1
ATOM 2899 N N . ALA B 1 161 ? -3.111 6.102 -1.301 1 97.75 161 ALA B N 1
ATOM 2900 C CA . ALA B 1 161 ? -2.15 5.027 -1.054 1 97.75 161 ALA B CA 1
ATOM 2901 C C . ALA B 1 161 ? -2.084 4.684 0.432 1 97.75 161 ALA B C 1
ATOM 2903 O O . ALA B 1 161 ? -2.094 3.508 0.804 1 97.75 161 ALA B O 1
ATOM 2904 N N . MET B 1 162 ? -2.055 5.684 1.243 1 98.62 162 MET B N 1
ATOM 2905 C CA . MET B 1 162 ? -2.059 5.496 2.691 1 98.62 162 MET B CA 1
ATOM 2906 C C . MET B 1 162 ? -3.312 4.75 3.137 1 98.62 162 MET B C 1
ATOM 2908 O O . MET B 1 162 ? -3.223 3.752 3.855 1 98.62 162 MET B O 1
ATOM 2912 N N . PHE B 1 163 ? -4.473 5.258 2.711 1 98.5 163 PHE B N 1
ATOM 2913 C CA . PHE B 1 163 ? -5.746 4.668 3.098 1 98.5 163 PHE B CA 1
ATOM 2914 C C . PHE B 1 163 ? -5.797 3.189 2.723 1 98.5 163 PHE B C 1
ATOM 2916 O O . PHE B 1 163 ? -6.07 2.338 3.57 1 98.5 163 PHE B O 1
ATOM 2923 N N . ASN B 1 164 ? -5.484 2.904 1.5 1 96.94 164 ASN B N 1
ATOM 2924 C CA . ASN B 1 164 ? -5.59 1.539 1 1 96.94 164 ASN B CA 1
ATOM 2925 C C . ASN B 1 164 ? -4.625 0.602 1.719 1 96.94 164 ASN B C 1
ATOM 2927 O O . ASN B 1 164 ? -5.027 -0.447 2.223 1 96.94 164 ASN B O 1
ATOM 2931 N N . GLN B 1 165 ? -3.389 1 1.801 1 96.06 165 GLN B N 1
ATOM 2932 C CA . GLN B 1 165 ? -2.377 0.112 2.363 1 96.06 165 GLN B CA 1
ATOM 2933 C C . GLN B 1 165 ? -2.562 -0.046 3.871 1 96.06 165 GLN B C 1
ATOM 2935 O O . GLN B 1 165 ? -2.369 -1.137 4.414 1 96.06 165 GLN B O 1
ATOM 2940 N N . PHE B 1 166 ? -2.893 0.994 4.582 1 97.25 166 PHE B N 1
ATOM 2941 C CA . PHE B 1 166 ? -3.127 0.919 6.02 1 97.25 166 PHE B CA 1
ATOM 2942 C C . PHE B 1 166 ? -4.297 -0.006 6.328 1 97.25 166 PHE B C 1
ATOM 2944 O O . PHE B 1 166 ? -4.203 -0.86 7.215 1 97.25 166 PHE B O 1
ATOM 2951 N N . CYS B 1 167 ? -5.422 0.156 5.609 1 96.62 167 CYS B N 1
ATOM 2952 C CA . CYS B 1 167 ? -6.586 -0.699 5.816 1 96.62 167 CYS B CA 1
ATOM 2953 C C . CYS B 1 167 ? -6.246 -2.158 5.535 1 96.62 167 CYS B C 1
ATOM 2955 O O . CYS B 1 167 ? -6.625 -3.047 6.297 1 96.62 167 CYS B O 1
ATOM 2957 N N . TYR B 1 168 ? -5.539 -2.355 4.461 1 92.62 168 TYR B N 1
ATOM 2958 C CA . TYR B 1 168 ? -5.129 -3.713 4.121 1 92.62 168 TYR B CA 1
ATOM 2959 C C . TYR B 1 168 ? -4.332 -4.344 5.258 1 92.62 168 TYR B C 1
ATOM 2961 O O . TYR B 1 168 ? -4.641 -5.457 5.695 1 92.62 168 TYR B O 1
ATOM 2969 N N . LEU B 1 169 ? -3.391 -3.662 5.812 1 91.38 169 LEU B N 1
ATOM 2970 C CA . LEU B 1 169 ? -2.496 -4.191 6.84 1 91.38 169 LEU B CA 1
ATOM 2971 C C . LEU B 1 169 ? -3.248 -4.43 8.141 1 91.38 169 LEU B C 1
ATOM 2973 O O . LEU B 1 169 ? -3.025 -5.438 8.82 1 91.38 169 LEU B O 1
ATOM 2977 N N . GLN B 1 170 ? -4.109 -3.502 8.461 1 93.56 170 GLN B N 1
ATOM 2978 C CA . GLN B 1 170 ? -4.812 -3.59 9.742 1 93.56 170 GLN B CA 1
ATOM 2979 C C . GLN B 1 170 ? -5.895 -4.664 9.695 1 93.56 170 GLN B C 1
ATOM 2981 O O . GLN B 1 170 ? -6.188 -5.297 10.719 1 93.56 170 GLN B O 1
ATOM 2986 N N . LEU B 1 171 ? -6.434 -4.84 8.492 1 92.44 171 LEU B N 1
ATOM 2987 C CA . LEU B 1 171 ? -7.645 -5.652 8.445 1 92.44 171 LEU B CA 1
ATOM 2988 C C . LEU B 1 171 ? -7.344 -7.043 7.895 1 92.44 171 LEU B C 1
ATOM 2990 O O . LEU B 1 171 ? -8.133 -7.973 8.078 1 92.44 171 LEU B O 1
ATOM 2994 N N . SER B 1 172 ? -6.199 -7.086 7.137 1 83.38 172 SER B N 1
ATOM 2995 C CA . SER B 1 172 ? -5.883 -8.375 6.535 1 83.38 172 SER B CA 1
ATOM 2996 C C . SER B 1 172 ? -4.938 -9.18 7.422 1 83.38 172 SER B C 1
ATOM 2998 O O . SER B 1 172 ? -4.281 -8.625 8.305 1 83.38 172 SER B O 1
ATOM 3000 N N . GLY B 1 173 ? -4.75 -10.383 7.133 1 67.06 173 GLY B N 1
ATOM 3001 C CA . GLY B 1 173 ? -3.727 -11.266 7.668 1 67.06 173 GLY B CA 1
ATOM 3002 C C . GLY B 1 173 ? -4.129 -11.93 8.977 1 67.06 173 GLY B C 1
ATOM 3003 O O . GLY B 1 173 ? -5.25 -11.742 9.453 1 67.06 173 GLY B O 1
ATOM 3004 N N . LYS B 1 174 ? -3.131 -12.656 9.32 1 58.44 174 LYS B N 1
ATOM 3005 C CA . LYS B 1 174 ? -3.26 -13.438 10.547 1 58.44 174 LYS B CA 1
ATOM 3006 C C . LYS B 1 174 ? -3.297 -12.531 11.773 1 58.44 174 LYS B C 1
ATOM 3008 O O . LYS B 1 174 ? -3.656 -12.977 12.867 1 58.44 174 LYS B O 1
ATOM 3013 N N . ARG B 1 175 ? -2.75 -11.195 11.492 1 51.06 175 ARG B N 1
ATOM 3014 C CA . ARG B 1 175 ? -2.801 -10.266 12.617 1 51.06 175 ARG B CA 1
ATOM 3015 C C . ARG B 1 175 ? -4.223 -10.133 13.156 1 51.06 175 ARG B C 1
ATOM 3017 O O . ARG B 1 175 ? -4.422 -9.758 14.312 1 51.06 175 ARG B O 1
ATOM 3024 N N . SER B 1 176 ? -5.176 -10.164 12.18 1 51.81 176 SER B N 1
ATOM 3025 C CA . SER B 1 176 ? -6.543 -10.148 12.68 1 51.81 176 SER B CA 1
ATOM 3026 C C . SER B 1 176 ? -6.758 -11.234 13.734 1 51.81 176 SER B C 1
ATOM 3028 O O . SER B 1 176 ? -7.664 -11.141 14.562 1 51.81 176 SER B O 1
ATOM 3030 N N . ARG B 1 177 ? -5.859 -12.164 13.719 1 45.94 177 ARG B N 1
ATOM 3031 C CA . ARG B 1 177 ? -6.004 -13.164 14.773 1 45.94 177 ARG B CA 1
ATOM 3032 C C . ARG B 1 177 ? -5.707 -12.562 16.141 1 45.94 177 ARG B C 1
ATOM 3034 O O . ARG B 1 177 ? -6.168 -13.078 17.156 1 45.94 177 ARG B O 1
ATOM 3041 N N . ARG B 1 178 ? -4.582 -11.758 16.312 1 49.19 178 ARG B N 1
ATOM 3042 C CA . ARG B 1 178 ? -4.164 -11.312 17.641 1 49.19 178 ARG B CA 1
ATOM 3043 C C . ARG B 1 178 ? -5.156 -10.312 18.219 1 49.19 178 ARG B C 1
ATOM 3045 O O . ARG B 1 178 ? -5 -9.859 19.359 1 49.19 178 ARG B O 1
ATOM 3052 N N . GLY B 1 179 ? -6.203 -9.961 17.406 1 64.19 179 GLY B N 1
ATOM 3053 C CA . GLY B 1 179 ? -7.262 -9.094 17.891 1 64.19 179 GLY B CA 1
ATOM 3054 C C . GLY B 1 179 ? -7.746 -8.109 16.828 1 64.19 179 GLY B C 1
ATOM 3055 O O . GLY B 1 179 ? -7.008 -7.773 15.906 1 64.19 179 GLY B O 1
ATOM 3056 N N . GLN B 1 180 ? -9.031 -8 16.703 1 80.31 180 GLN B N 1
ATOM 3057 C CA . GLN B 1 180 ? -9.672 -7.043 15.812 1 80.31 180 GLN B CA 1
ATOM 3058 C C . GLN B 1 180 ? -9.133 -5.633 16.047 1 80.31 180 GLN B C 1
ATOM 3060 O O . GLN B 1 180 ? -8.922 -5.219 17.188 1 80.31 180 GLN B O 1
ATOM 3065 N N . PRO B 1 181 ? -8.742 -5.055 14.969 1 89.44 181 PRO B N 1
ATOM 3066 C CA . PRO B 1 181 ? -8.297 -3.672 15.133 1 89.44 181 PRO B CA 1
ATOM 3067 C C . PRO B 1 181 ? -9.336 -2.793 15.82 1 89.44 181 PRO B C 1
ATOM 3069 O O . PRO B 1 181 ? -10.531 -3.094 15.773 1 89.44 181 PRO B O 1
ATOM 3072 N N . ASP B 1 182 ? -8.867 -1.817 16.578 1 93.88 182 ASP B N 1
ATOM 3073 C CA . ASP B 1 182 ? -9.734 -0.761 17.094 1 93.88 182 ASP B CA 1
ATOM 3074 C C . ASP B 1 182 ? -10.18 0.18 15.969 1 93.88 182 ASP B C 1
ATOM 3076 O O . ASP B 1 182 ? -9.43 1.072 15.57 1 93.88 182 ASP B O 1
ATOM 3080 N N . ASP B 1 183 ? -11.438 -0.011 15.539 1 95.94 183 ASP B N 1
ATOM 3081 C CA . ASP B 1 183 ? -11.945 0.738 14.398 1 95.94 183 ASP B CA 1
ATOM 3082 C C . ASP B 1 183 ? -11.82 2.242 14.625 1 95.94 183 ASP B C 1
ATOM 3084 O O . ASP B 1 183 ? -11.352 2.973 13.75 1 95.94 183 ASP B O 1
ATOM 3088 N N . GLN B 1 184 ? -12.219 2.664 15.797 1 96.44 184 GLN B N 1
ATOM 3089 C CA . GLN B 1 184 ? -12.234 4.09 16.094 1 96.44 184 GLN B CA 1
ATOM 3090 C C . GLN B 1 184 ? -10.82 4.668 16.078 1 96.44 184 GLN B C 1
ATOM 3092 O O . GLN B 1 184 ? -10.594 5.75 15.531 1 96.44 184 GLN B O 1
ATOM 3097 N N . ALA B 1 185 ? -9.875 3.941 16.625 1 96.94 185 ALA B N 1
ATOM 3098 C CA . ALA B 1 185 ? -8.492 4.406 16.656 1 96.94 185 ALA B CA 1
ATOM 3099 C C . ALA B 1 185 ? -7.91 4.492 15.25 1 96.94 185 ALA B C 1
ATOM 3101 O O . ALA B 1 185 ? -7.211 5.453 14.922 1 96.94 185 ALA B O 1
ATOM 3102 N N . CYS B 1 186 ? -8.219 3.514 14.43 1 97.75 186 CYS B N 1
ATOM 3103 C CA . CYS B 1 186 ? -7.719 3.479 13.062 1 97.75 186 CYS B CA 1
ATOM 3104 C C . CYS B 1 186 ? -8.305 4.613 12.234 1 97.75 186 CYS B C 1
ATOM 3106 O O . CYS B 1 186 ? -7.578 5.324 11.539 1 97.75 186 CYS B O 1
ATOM 3108 N N . ILE B 1 187 ? -9.609 4.832 12.398 1 98 187 ILE B N 1
ATOM 3109 C CA . ILE B 1 187 ? -10.297 5.887 11.656 1 98 187 ILE B CA 1
ATOM 3110 C C . ILE B 1 187 ? -9.766 7.25 12.094 1 98 187 ILE B C 1
ATOM 3112 O O . ILE B 1 187 ? -9.484 8.109 11.258 1 98 187 ILE B O 1
ATOM 3116 N N . GLN B 1 188 ? -9.633 7.445 13.375 1 97.81 188 GLN B N 1
ATOM 3117 C CA . GLN B 1 188 ? -9.148 8.719 13.906 1 97.81 188 GLN B CA 1
ATOM 3118 C C . GLN B 1 188 ? -7.734 9.016 13.406 1 97.81 188 GLN B C 1
ATOM 3120 O O . GLN B 1 188 ? -7.418 10.156 13.062 1 97.81 188 GLN B O 1
ATOM 3125 N N . THR B 1 189 ? -6.91 7.996 13.375 1 98.31 189 THR B N 1
ATOM 3126 C CA . THR B 1 189 ? -5.543 8.164 12.891 1 98.31 189 THR B CA 1
ATOM 3127 C C . THR B 1 189 ? -5.539 8.625 11.438 1 98.31 189 THR B C 1
ATOM 3129 O O . THR B 1 189 ? -4.891 9.617 11.102 1 98.31 189 THR B O 1
ATOM 3132 N N . LEU B 1 190 ? -6.281 7.918 10.562 1 98.62 190 LEU B N 1
ATOM 3133 C CA . LEU B 1 190 ? -6.363 8.266 9.148 1 98.62 190 LEU B CA 1
ATOM 3134 C C . LEU B 1 190 ? -6.949 9.664 8.969 1 98.62 190 LEU B C 1
ATOM 3136 O O . LEU B 1 190 ? -6.449 10.453 8.164 1 98.62 190 LEU B O 1
ATOM 3140 N N . ALA B 1 191 ? -7.98 9.977 9.758 1 97.94 191 ALA B N 1
ATOM 3141 C CA . ALA B 1 191 ? -8.648 11.273 9.664 1 97.94 191 ALA B CA 1
ATOM 3142 C C . ALA B 1 191 ? -7.711 12.406 10.055 1 97.94 191 ALA B C 1
ATOM 3144 O O . ALA B 1 191 ? -7.688 13.453 9.398 1 97.94 191 ALA B O 1
ATOM 3145 N N . ASN B 1 192 ? -6.973 12.219 11.109 1 97.38 192 ASN B N 1
ATOM 3146 C CA . ASN B 1 192 ? -6.051 13.242 11.578 1 97.38 192 ASN B CA 1
ATOM 3147 C C . ASN B 1 192 ? -4.961 13.539 10.555 1 97.38 192 ASN B C 1
ATOM 3149 O O . ASN B 1 192 ? -4.668 14.695 10.266 1 97.38 192 ASN B O 1
ATOM 3153 N N . ILE B 1 193 ? -4.363 12.461 10.008 1 98.12 193 ILE B N 1
ATOM 3154 C CA . ILE B 1 193 ? -3.312 12.656 9.016 1 98.12 193 ILE B CA 1
ATOM 3155 C C . ILE B 1 193 ? -3.893 13.328 7.777 1 98.12 193 ILE B C 1
ATOM 3157 O O . ILE B 1 193 ? -3.301 14.266 7.238 1 98.12 193 ILE B O 1
ATOM 3161 N N . TYR B 1 194 ? -5.055 12.844 7.352 1 98.19 194 TYR B N 1
ATOM 3162 C CA . TYR B 1 194 ? -5.742 13.406 6.195 1 98.19 194 TYR B CA 1
ATOM 3163 C C . TYR B 1 194 ? -6.02 14.891 6.398 1 98.19 194 TYR B C 1
ATOM 3165 O O . TYR B 1 194 ? -5.707 15.711 5.531 1 98.19 194 TYR B O 1
ATOM 3173 N N . TYR B 1 195 ? -6.57 15.234 7.508 1 96.69 195 TYR B N 1
ATOM 3174 C CA . TYR B 1 195 ? -6.922 16.609 7.812 1 96.69 195 TYR B CA 1
ATOM 3175 C C . TYR B 1 195 ? -5.684 17.5 7.836 1 96.69 195 TYR B C 1
ATOM 3177 O O . TYR B 1 195 ? -5.648 18.547 7.184 1 96.69 195 TYR B O 1
ATOM 3185 N N . ARG B 1 196 ? -4.676 17.094 8.531 1 96.44 196 ARG B N 1
ATOM 3186 C CA . ARG B 1 196 ? -3.484 17.922 8.711 1 96.44 196 ARG B CA 1
ATOM 3187 C C . ARG B 1 196 ? -2.713 18.047 7.402 1 96.44 196 ARG B C 1
ATOM 3189 O O . ARG B 1 196 ? -2.107 19.094 7.137 1 96.44 196 ARG B O 1
ATOM 3196 N N . ALA B 1 197 ? -2.738 16.969 6.582 1 97.12 197 ALA B N 1
ATOM 3197 C CA . ALA B 1 197 ? -2.061 17.016 5.289 1 97.12 197 ALA B CA 1
ATOM 3198 C C . ALA B 1 197 ? -2.623 18.141 4.422 1 97.12 197 ALA B C 1
ATOM 3200 O O . ALA B 1 197 ? -1.88 18.797 3.684 1 97.12 197 ALA B O 1
ATOM 3201 N N . ILE B 1 198 ? -3.865 18.391 4.57 1 96.38 198 ILE B N 1
ATOM 3202 C CA . ILE B 1 198 ? -4.539 19.297 3.639 1 96.38 198 ILE B CA 1
ATOM 3203 C C . ILE B 1 198 ? -4.766 20.656 4.305 1 96.38 198 ILE B C 1
ATOM 3205 O O . ILE B 1 198 ? -4.59 21.703 3.674 1 96.38 198 ILE B O 1
ATOM 3209 N N . TYR B 1 199 ? -5.125 20.688 5.582 1 93.62 199 TYR B N 1
ATOM 3210 C CA . TYR B 1 199 ? -5.637 21.906 6.195 1 93.62 199 TYR B CA 1
ATOM 3211 C C . TYR B 1 199 ? -4.652 22.453 7.215 1 93.62 199 TYR B C 1
ATOM 3213 O O . TYR B 1 199 ? -5.039 23.172 8.141 1 93.62 199 TYR B O 1
ATOM 3221 N N . SER B 1 200 ? -3.434 22.094 7.16 1 83.56 200 SER B N 1
ATOM 3222 C CA . SER B 1 200 ? -2.432 22.688 8.039 1 83.56 200 SER B CA 1
ATOM 3223 C C . SER B 1 200 ? -1.998 24.062 7.531 1 83.56 200 SER B C 1
ATOM 3225 O O . SER B 1 200 ? -1.831 24.25 6.328 1 83.56 200 SER B O 1
ATOM 3227 N N . LYS B 1 201 ? -2.143 25.094 8.461 1 70.88 201 LYS B N 1
ATOM 3228 C CA . LYS B 1 201 ? -1.633 26.422 8.125 1 70.88 201 LYS B CA 1
ATOM 3229 C C . LYS B 1 201 ? -0.169 26.562 8.531 1 70.88 201 LYS B C 1
ATOM 3231 O O . LYS B 1 201 ? 0.205 26.234 9.656 1 70.88 201 LYS B O 1
ATOM 3236 N N . GLU B 1 202 ? 0.799 26.125 7.777 1 61.25 202 GLU B N 1
ATOM 3237 C CA . GLU B 1 202 ? 2.215 26.266 8.109 1 61.25 202 GLU B CA 1
ATOM 3238 C C . GLU B 1 202 ? 2.588 27.719 8.375 1 61.25 202 GLU B C 1
ATOM 3240 O O . GLU B 1 202 ? 2.133 28.625 7.664 1 61.25 202 GLU B O 1
ATOM 3245 N N . ASP B 1 203 ? 2.607 28.047 9.625 1 52.22 203 ASP B N 1
ATOM 3246 C CA . ASP B 1 203 ? 3.021 29.406 9.977 1 52.22 203 ASP B CA 1
ATOM 3247 C C . ASP B 1 203 ? 4.211 29.859 9.133 1 52.22 203 ASP B C 1
ATOM 3249 O O . ASP B 1 203 ? 5.18 29.109 8.969 1 52.22 203 ASP B O 1
ATOM 3253 N N . SER B 1 204 ? 3.979 30.531 8.047 1 44.53 204 SER B N 1
ATOM 3254 C CA . SER B 1 204 ? 5.012 31.25 7.312 1 44.53 204 SER B CA 1
ATOM 3255 C C . SER B 1 204 ? 6.125 31.719 8.242 1 44.53 204 SER B C 1
ATOM 3257 O O . SER B 1 204 ? 7.074 32.375 7.797 1 44.53 204 SER B O 1
ATOM 3259 N N . SER B 1 205 ? 5.934 31.75 9.516 1 39.56 205 SER B N 1
ATOM 3260 C CA . SER B 1 205 ? 6.918 32.531 10.258 1 39.56 205 SER B CA 1
ATOM 3261 C C . SER B 1 205 ? 8.234 31.781 10.398 1 39.56 205 SER B C 1
ATOM 3263 O O . SER B 1 205 ? 9.227 32.312 10.883 1 39.56 205 SER B O 1
ATOM 3265 N N . ASN B 1 206 ? 8.336 30.375 10.43 1 35.38 206 ASN B N 1
ATOM 3266 C CA . ASN B 1 206 ? 9.703 30.031 10.805 1 35.38 206 ASN B CA 1
ATOM 3267 C C . ASN B 1 206 ? 10.633 30.031 9.594 1 35.38 206 ASN B C 1
ATOM 3269 O O . ASN B 1 206 ? 10.281 29.5 8.539 1 35.38 206 ASN B O 1
#

pLDDT: mean 89.59, std 13.4, range [34.56, 98.69]

Nearest PDB structures (foldseek):
  4m3g-assembly1_A-2  TM=8.101E-01  e=2.637E-06  Mycobacterium tuberculosis H37Rv
  2f07-assembly1_B  TM=6.206E-01  e=1.473E-05  Bacillus subtilis subsp. subtilis str. 168
  6azh-assembly1_B  TM=7.065E-01  e=1.193E-04  Clostridium perfringens
  3lwj-assembly1_A-2  TM=6.754E-01  e=1.437E-04  Syntrophomonas wolfei subsp. wolfei str. Goettingen G311
  3ppb-assembly1_B  TM=6.168E-01  e=5.941E-05  Shewanella loihica PV-4

Sequence (412 aa):
MPDFPTQRGRRTQAAIDAAARTVVVRNGILATTVADITAEAGRSAASFYNYYDSKEAMVRQWALRFRDDANQRALSVIRHGLSDRERAYEAAAAHWYTYRNRLAEAISVSQLAMVSDDFAQYWSEICQIPISFITETVKRAQAHGYCVGDDPQLMAEAIVAMFNQFCYLQLSGKRSRRGQPDDQACIQTLANIYYRAIYSKEDSSNMPDFPTQRGRRTQAAIDAAARTVVVRNGILATTVADITAEAGRSAASFYNYYDSKEAMVRQWALRFRDDANQRALSVIRHGLSDRERAYEAAAAHWYTYRNRLAEAISVSQLAMVSDDFAQYWSEICQIPISFITETVKRAQAHGYCVGDDPQLMAEAIVAMFNQFCYLQLSGKRSRRGQPDDQACIQTLANIYYRAIYSKEDSSN